Protein AF-A0A836BBC9-F1 (afdb_monomer)

Sequence (400 aa):
MRLNATSSLAEDKAAPPGPRIYTRKDSWRVSPPRSSDNSWNGFVGNWYCDFHDPQALRVVQTLRTWRPRDASRSVWDQTNVHSEARPGSAVRDSPADGLHQKVFEYQMDRTTFDTPMDTSARGLVLALDGAALVSMGAFTLPAIALEAAPAAPPPAPPPAGPAGGPPPVWGFEMFLHDGACRWSLVLLYSTLTGELSKVTFVQEYDTRADPATPHVLAAAAADGTLRPARPQLDAAAAADWVSGGARTGRVLSRVWAVAGGGGAAAGGGGGGAVRQLMVDESLEEPIAWGASSSLSGPPLLVLPLPDAMYLRAPASLKGLRQAQQQQQAQQQAQGGERAVAAAFEFGGLLRSMEGGLQRVVVRYDAAAADGGFVDATREVFVRGNKFEKQAAAASRTSSS

pLDDT: mean 75.18, std 18.73, range [20.91, 95.0]

Solvent-accessible surface area (backbone atoms only — not comparable to full-atom values): 22214 Å² total; per-residue (Å²): 134,86,80,81,76,73,59,66,64,67,88,65,75,78,74,76,85,52,80,41,79,34,29,47,43,54,23,51,65,54,48,72,68,58,60,96,78,61,46,44,36,20,31,32,25,45,32,40,34,48,62,87,38,84,93,59,64,42,76,37,48,36,39,47,28,33,28,42,74,51,95,84,56,38,38,31,41,34,44,35,41,25,68,52,87,50,95,84,38,44,74,36,83,66,49,82,66,72,34,16,34,37,79,48,79,46,83,46,70,73,89,48,25,88,38,70,44,67,49,81,54,66,70,42,60,46,50,40,49,94,44,33,35,36,40,31,45,55,48,44,55,56,52,48,30,61,75,46,77,77,73,79,76,72,82,79,73,77,94,73,78,88,90,74,73,82,78,66,67,46,44,35,35,41,36,45,51,55,82,62,40,36,36,36,39,37,42,32,22,30,52,84,79,16,36,63,71,42,38,34,44,34,44,30,22,71,62,51,51,57,93,65,48,69,55,48,68,59,50,35,48,74,75,55,61,46,64,83,66,49,69,55,47,59,72,94,45,61,93,58,66,53,40,88,74,40,54,48,28,28,31,38,16,37,34,33,55,40,87,52,83,81,78,91,76,88,76,91,72,93,72,74,79,65,39,41,38,33,31,27,68,69,45,73,48,80,38,49,73,71,65,78,47,70,71,78,69,82,54,61,43,74,43,60,30,73,44,29,22,36,39,35,31,61,45,26,41,43,53,45,22,57,47,42,49,55,48,46,54,54,32,55,74,68,74,48,87,74,83,62,39,52,43,38,35,44,36,33,54,42,84,92,36,95,42,19,33,38,34,40,39,41,29,24,30,42,76,46,96,63,18,37,50,40,37,37,35,36,37,41,25,52,63,74,74,62,60,53,52,51,53,58,48,57,62,56,67,76,72,118

Organism: NCBI:txid2026947

Secondary structure (DSSP, 8-state):
-------SS-----PPSS-EE-BHHHHHHHSSPP-SSS--EEEEEEEEE-TTSGGG-EEEEEEEEEEESSTT--EEEEEEEESS--TT-EE-SSS-S--EEEEEEEE--GGGTTSBP-TTSSSEEEEEETTEEEEES-SB--GGGTTPPPPPPPPPPP--S---PPPPEEEEEEEEEETTEEEEEEEEEETTT-BEEEEEEEEEEE----TTSTTHHHHHHHTT-SPPPPPPP-GGGGGG-SGGG--EEEEEEEEEEE----------S-PPPPPEEEEES---EEEETTTT----SSSEEEEEETTTEEEEEESBHHHHHHHHHHHHHHHHHTT------EEEEEEEE-SSSTT-EEEEEEEE-SSSTT-BEEEEEEEEE--TTTHHHHHHHHTTSS--

Mean predicted aligned error: 11.45 Å

Foldseek 3Di:
DDPPPPDQQDCDDDDDFDKDFDFQLLLVSAPPRDDPPQFKKWWWEWKFWDVVDVVPTDIKTKIWIKGQPDPVSQKMKIKIKIPDDDVQWDQDPAPNQRITMDMDMDGHDPVRGPPFDWQQDAQDKADQDNFKIKGFRHQFDACLLLVHDPDDDDDDDPDDDDPDDDADWGWIKIKGDARQKIKIWTWIAHSVFQFTDIIMIDIIGIDSDDPNDPPRSVVCVVVCRHDFFDDWDDPVVVVCLQPPPQQKWFWQKKKFWDQDDDDDPDDDDDDDRGTTIMMGRHTGHMDGNPPLQLQDDPDWDWATDTNFKIKTAHRGSNVQLVSQVVVVVVCVVVVHPDRRWGKIKIKGAHPVAVRKIKMKIWTFRSPDSRRGTGMITIIIGHDPPPVVVVVVVVVVVVPD

Structure (mmCIF, N/CA/C/O backbone):
data_AF-A0A836BBC9-F1
#
_entry.id   AF-A0A836BBC9-F1
#
loop_
_atom_site.group_PDB
_atom_site.id
_atom_site.type_symbol
_atom_site.label_atom_id
_atom_site.label_alt_id
_atom_site.label_comp_id
_atom_site.label_asym_id
_atom_site.label_entity_id
_atom_site.label_seq_id
_atom_site.pdbx_PDB_ins_code
_atom_site.Cartn_x
_atom_site.Cartn_y
_atom_site.Cartn_z
_atom_site.occupancy
_atom_site.B_iso_or_equiv
_atom_site.auth_seq_id
_atom_site.auth_comp_id
_atom_site.auth_asym_id
_atom_site.auth_atom_id
_atom_site.pdbx_PDB_model_num
ATOM 1 N N . MET A 1 1 ? 17.702 -28.772 -7.805 1.00 25.75 1 MET A N 1
ATOM 2 C CA . MET A 1 1 ? 18.508 -27.673 -7.231 1.00 25.75 1 MET A CA 1
ATOM 3 C C . MET A 1 1 ? 17.558 -26.809 -6.407 1.00 25.75 1 MET A C 1
ATOM 5 O O . MET A 1 1 ? 16.626 -26.263 -6.979 1.00 25.75 1 MET A O 1
ATOM 9 N N . ARG A 1 2 ? 17.659 -26.821 -5.070 1.00 21.22 2 ARG A N 1
ATOM 10 C CA . ARG A 1 2 ? 16.753 -26.062 -4.187 1.00 21.22 2 ARG A CA 1
ATOM 11 C C . ARG A 1 2 ? 17.205 -24.600 -4.178 1.00 21.22 2 ARG A C 1
ATOM 13 O O . ARG A 1 2 ? 18.238 -24.297 -3.594 1.00 21.22 2 ARG A O 1
ATOM 20 N N . LEU A 1 3 ? 16.462 -23.724 -4.849 1.00 20.91 3 LEU A N 1
ATOM 21 C CA . LEU A 1 3 ? 16.641 -22.278 -4.738 1.00 20.91 3 LEU A CA 1
ATOM 22 C C . LEU A 1 3 ? 16.069 -21.835 -3.387 1.00 20.91 3 LEU A C 1
ATOM 24 O O . LEU A 1 3 ? 14.870 -21.602 -3.256 1.00 20.91 3 LEU A O 1
ATOM 28 N N . ASN A 1 4 ? 16.932 -21.755 -2.374 1.00 22.23 4 ASN A N 1
ATOM 29 C CA . ASN A 1 4 ? 16.686 -20.916 -1.206 1.00 22.23 4 ASN A CA 1
ATOM 30 C C . ASN A 1 4 ? 16.741 -19.458 -1.682 1.00 22.23 4 ASN A C 1
ATOM 32 O O . ASN A 1 4 ? 17.788 -18.822 -1.630 1.00 22.23 4 ASN A O 1
ATOM 36 N N . ALA A 1 5 ? 15.626 -18.948 -2.202 1.00 25.08 5 ALA A N 1
ATOM 37 C CA . ALA A 1 5 ? 15.441 -17.520 -2.401 1.00 25.08 5 ALA A CA 1
ATOM 38 C C . ALA A 1 5 ? 15.115 -16.905 -1.035 1.00 25.08 5 ALA A C 1
ATOM 40 O O . ALA A 1 5 ? 13.953 -16.747 -0.662 1.00 25.08 5 ALA A O 1
ATOM 41 N N . THR A 1 6 ? 16.152 -16.632 -0.247 1.00 28.84 6 THR A N 1
ATOM 42 C CA . THR A 1 6 ? 16.059 -15.667 0.846 1.00 28.84 6 THR A CA 1
ATOM 43 C C . THR A 1 6 ? 15.694 -14.323 0.225 1.00 28.84 6 THR A C 1
ATOM 45 O O . THR A 1 6 ? 16.394 -13.817 -0.654 1.00 28.84 6 THR A O 1
ATOM 48 N N . SER A 1 7 ? 14.540 -13.784 0.620 1.00 34.81 7 SER A N 1
ATOM 49 C CA . SER A 1 7 ? 14.095 -12.463 0.183 1.00 34.81 7 SER A CA 1
ATOM 50 C C . SER A 1 7 ? 15.178 -11.430 0.512 1.00 34.81 7 SER A C 1
ATOM 52 O O . SER A 1 7 ? 15.765 -11.473 1.590 1.00 34.81 7 SER A O 1
ATOM 54 N N . SER A 1 8 ? 15.446 -10.514 -0.415 1.00 36.09 8 SER A N 1
ATOM 55 C CA . SER A 1 8 ? 16.490 -9.482 -0.338 1.00 36.09 8 SER A CA 1
ATOM 56 C C . SER A 1 8 ? 16.223 -8.377 0.699 1.00 36.09 8 SER A C 1
ATOM 58 O O . SER A 1 8 ? 17.006 -7.435 0.819 1.00 36.09 8 SER A O 1
ATOM 60 N N . LEU A 1 9 ? 15.148 -8.481 1.483 1.00 40.28 9 LEU A N 1
ATOM 61 C CA . LEU A 1 9 ? 14.934 -7.636 2.653 1.00 40.28 9 LEU A CA 1
ATOM 62 C C . LEU A 1 9 ? 15.905 -8.095 3.739 1.00 40.28 9 LEU A C 1
ATOM 64 O O . LEU A 1 9 ? 15.729 -9.158 4.327 1.00 40.28 9 LEU A O 1
ATOM 68 N N . ALA A 1 10 ? 16.973 -7.318 3.920 1.00 36.84 10 ALA A N 1
ATOM 69 C CA . ALA A 1 10 ? 18.014 -7.551 4.911 1.00 36.84 10 ALA A CA 1
ATOM 70 C C . ALA A 1 10 ? 17.422 -8.049 6.241 1.00 36.84 10 ALA A C 1
ATOM 72 O O . ALA A 1 10 ? 16.520 -7.415 6.789 1.00 36.84 10 ALA A O 1
ATOM 73 N N . GLU A 1 11 ? 17.963 -9.152 6.763 1.00 37.66 11 GLU A N 1
ATOM 74 C CA . GLU A 1 11 ? 17.794 -9.565 8.158 1.00 37.66 11 GLU A CA 1
ATOM 75 C C . GLU A 1 11 ? 18.439 -8.499 9.064 1.00 37.66 11 GLU A C 1
ATOM 77 O O . GLU A 1 11 ? 19.540 -8.667 9.587 1.00 37.66 11 GLU A O 1
ATOM 82 N N . ASP A 1 12 ? 17.782 -7.349 9.228 1.00 44.72 12 ASP A N 1
ATOM 83 C CA . ASP A 1 12 ? 18.053 -6.496 10.377 1.00 44.72 12 ASP A CA 1
ATOM 84 C C . ASP A 1 12 ? 17.638 -7.296 11.619 1.00 44.72 12 ASP A C 1
ATOM 86 O O . ASP A 1 12 ? 16.576 -7.925 11.634 1.00 44.72 12 ASP A O 1
ATOM 90 N N . LYS A 1 13 ? 18.499 -7.303 12.650 1.00 45.38 13 LYS A N 1
ATOM 91 C CA . LYS A 1 13 ? 18.236 -7.960 13.943 1.00 45.38 13 LYS A CA 1
ATOM 92 C C . LYS A 1 13 ? 16.773 -7.765 14.347 1.00 45.38 13 LYS A C 1
ATOM 94 O O . LYS A 1 13 ? 16.298 -6.624 14.334 1.00 45.38 13 LYS A O 1
ATOM 99 N N . ALA A 1 14 ? 16.118 -8.866 14.731 1.00 52.53 14 ALA A N 1
ATOM 100 C CA . ALA A 1 14 ? 14.753 -8.865 15.247 1.00 52.53 14 ALA A CA 1
ATOM 101 C C . ALA A 1 14 ? 14.558 -7.684 16.208 1.00 52.53 14 ALA A C 1
ATOM 103 O O . ALA A 1 14 ? 15.399 -7.443 17.083 1.00 52.53 14 ALA A O 1
ATOM 104 N N . ALA A 1 15 ? 13.495 -6.909 15.987 1.00 58.19 15 ALA A N 1
ATOM 105 C CA . ALA A 1 15 ? 13.166 -5.795 16.857 1.00 58.19 15 ALA A CA 1
ATOM 106 C C . ALA A 1 15 ? 13.003 -6.299 18.304 1.00 58.19 15 ALA A C 1
ATOM 108 O O . ALA A 1 15 ? 12.568 -7.436 18.510 1.00 58.19 15 ALA A O 1
ATOM 109 N N . PRO A 1 16 ? 13.398 -5.499 19.312 1.00 61.88 16 PRO A N 1
ATOM 110 C CA . PRO A 1 16 ? 13.183 -5.874 20.703 1.00 61.88 16 PRO A CA 1
ATOM 111 C C . PRO A 1 16 ? 11.684 -6.121 20.946 1.00 61.88 16 PRO A C 1
ATOM 113 O O . PRO A 1 16 ? 10.867 -5.400 20.372 1.00 61.88 16 PRO A O 1
ATOM 116 N N . PRO A 1 17 ? 11.322 -7.127 21.762 1.00 71.88 17 PRO A N 1
ATOM 117 C CA . PRO A 1 17 ? 9.927 -7.488 21.983 1.00 71.88 17 PRO A CA 1
ATOM 118 C C . PRO A 1 17 ? 9.157 -6.356 22.671 1.00 71.88 17 PRO A C 1
ATOM 120 O O . PRO A 1 17 ? 9.683 -5.695 23.571 1.00 71.88 17 PRO A O 1
ATOM 123 N N . GLY A 1 18 ? 7.891 -6.199 22.283 1.00 84.62 18 GLY A N 1
ATOM 124 C CA . GLY A 1 18 ? 6.943 -5.278 22.901 1.00 84.62 18 GLY A CA 1
ATOM 125 C C . GLY A 1 18 ? 6.882 -3.869 22.291 1.00 84.62 18 GLY A C 1
ATOM 126 O O . GLY A 1 18 ? 7.596 -3.539 21.338 1.00 84.62 18 GLY A O 1
ATOM 127 N N . PRO A 1 19 ? 6.010 -3.012 22.851 1.00 91.19 19 PRO A N 1
ATOM 128 C CA . PRO A 1 19 ? 5.689 -1.706 22.297 1.00 91.19 19 PRO A CA 1
ATOM 129 C C . PRO A 1 19 ? 6.854 -0.717 22.444 1.00 91.19 19 PRO A C 1
ATOM 131 O O . PRO A 1 19 ? 7.403 -0.529 23.530 1.00 91.19 19 PRO A O 1
ATOM 134 N N . ARG A 1 20 ? 7.187 -0.009 21.362 1.00 91.81 20 ARG A N 1
ATOM 135 C CA . ARG A 1 20 ? 8.219 1.043 21.337 1.00 91.81 20 ARG A CA 1
ATOM 136 C C . ARG A 1 20 ? 7.813 2.224 20.462 1.00 91.81 20 ARG A C 1
ATOM 138 O O . ARG A 1 20 ? 6.908 2.110 19.645 1.00 91.81 20 ARG A O 1
ATOM 145 N N . ILE A 1 21 ? 8.516 3.346 20.595 1.00 91.94 21 ILE A N 1
ATOM 146 C CA . ILE A 1 21 ? 8.321 4.511 19.722 1.00 91.94 21 ILE A CA 1
ATOM 147 C C . ILE A 1 21 ? 8.708 4.136 18.284 1.00 91.94 21 ILE A C 1
ATOM 149 O O . ILE A 1 21 ? 9.766 3.543 18.054 1.00 91.94 21 ILE A O 1
ATOM 153 N N . TYR A 1 22 ? 7.853 4.502 17.331 1.00 90.62 22 TYR A N 1
ATOM 154 C CA . TYR A 1 22 ? 8.110 4.364 15.902 1.00 90.62 22 TYR A CA 1
ATOM 155 C C . TYR A 1 22 ? 8.969 5.532 15.404 1.00 90.62 22 TYR A C 1
ATOM 157 O O . TYR A 1 22 ? 8.650 6.709 15.623 1.00 90.62 22 TYR A O 1
ATOM 165 N N . THR A 1 23 ? 10.063 5.217 14.718 1.00 89.75 23 THR A N 1
ATOM 166 C CA . THR A 1 23 ? 11.037 6.199 14.228 1.00 89.75 23 THR A CA 1
ATOM 167 C C . THR A 1 23 ? 11.169 6.140 12.710 1.00 89.75 23 THR A C 1
ATOM 169 O O . THR A 1 23 ? 10.734 5.193 12.053 1.00 89.75 23 THR A O 1
ATOM 172 N N . ARG A 1 24 ? 11.808 7.151 12.109 1.00 85.12 24 ARG A N 1
ATOM 173 C CA . ARG A 1 24 ? 12.071 7.166 10.654 1.00 85.12 24 ARG A CA 1
ATOM 174 C C . ARG A 1 24 ? 12.898 5.964 10.192 1.00 85.12 24 ARG A C 1
ATOM 176 O O . ARG A 1 24 ? 12.755 5.506 9.058 1.00 85.12 24 ARG A O 1
ATOM 183 N N . LYS A 1 25 ? 13.741 5.430 11.079 1.00 85.56 25 LYS A N 1
ATOM 184 C CA . LYS A 1 25 ? 14.535 4.228 10.830 1.00 85.56 25 LYS A CA 1
ATOM 185 C C . LYS A 1 25 ? 13.673 3.010 10.532 1.00 85.56 25 LYS A C 1
ATOM 187 O O . LYS A 1 25 ? 14.111 2.181 9.748 1.00 85.56 25 LYS A O 1
ATOM 192 N N . ASP A 1 26 ? 12.490 2.889 11.128 1.00 87.69 26 ASP A N 1
ATOM 193 C CA . ASP A 1 26 ? 11.619 1.722 10.943 1.00 87.69 26 ASP A CA 1
ATOM 194 C C . ASP A 1 26 ? 11.130 1.616 9.498 1.00 87.69 26 ASP A C 1
ATOM 196 O O . ASP A 1 26 ? 11.308 0.580 8.857 1.00 87.69 26 ASP A O 1
ATOM 200 N N . SER A 1 27 ? 10.668 2.730 8.926 1.00 83.75 27 SER A N 1
ATOM 201 C CA . SER A 1 27 ? 10.314 2.829 7.504 1.00 83.75 27 SER A CA 1
ATOM 202 C C . SER A 1 27 ? 11.486 2.426 6.604 1.00 83.75 27 SER A C 1
ATOM 204 O O . SER A 1 27 ? 11.320 1.689 5.631 1.00 83.75 27 SER A O 1
ATOM 206 N N . TRP A 1 28 ? 12.692 2.864 6.979 1.00 78.56 28 TRP A N 1
ATOM 207 C CA . TRP A 1 28 ? 13.935 2.615 6.253 1.00 78.56 28 TRP A CA 1
ATOM 208 C C . TRP A 1 28 ? 14.432 1.165 6.291 1.00 78.56 28 TRP A C 1
ATOM 210 O O . TRP A 1 28 ? 15.283 0.760 5.490 1.00 78.56 28 TRP A O 1
ATOM 220 N N . ARG A 1 29 ? 13.972 0.355 7.249 1.00 76.75 29 ARG A N 1
ATOM 221 C CA . ARG A 1 29 ? 14.308 -1.079 7.281 1.00 76.75 29 ARG A CA 1
ATOM 222 C C . ARG A 1 29 ? 13.731 -1.814 6.083 1.00 76.75 29 ARG A C 1
ATOM 224 O O . ARG A 1 29 ? 14.365 -2.738 5.586 1.00 76.75 29 ARG A O 1
ATOM 231 N N . VAL A 1 30 ? 12.579 -1.356 5.602 1.00 75.69 30 VAL A N 1
ATOM 232 C CA . VAL A 1 30 ? 11.771 -2.078 4.616 1.00 75.69 30 VAL A CA 1
ATOM 233 C C . VAL A 1 30 ? 11.698 -1.344 3.273 1.00 75.69 30 VAL A C 1
ATOM 235 O O . VAL A 1 30 ? 11.617 -1.992 2.231 1.00 75.69 30 VAL A O 1
ATOM 238 N N . SER A 1 31 ? 11.761 -0.006 3.267 1.00 74.50 31 SER A N 1
ATOM 239 C CA . SER A 1 31 ? 11.648 0.808 2.053 1.00 74.50 31 SER A CA 1
ATOM 240 C C . SER A 1 31 ? 12.670 1.955 2.018 1.00 74.50 31 SER A C 1
ATOM 242 O O . SER A 1 31 ? 12.738 2.726 2.977 1.00 74.50 31 SER A O 1
ATOM 244 N N . PRO A 1 32 ? 13.410 2.141 0.908 1.00 74.19 32 PRO A N 1
ATOM 245 C CA . PRO A 1 32 ? 13.420 1.326 -0.303 1.00 74.19 32 PRO A CA 1
ATOM 246 C C . PRO A 1 32 ? 14.103 -0.045 -0.083 1.00 74.19 32 PRO A C 1
ATOM 248 O O . PRO A 1 32 ? 14.859 -0.218 0.876 1.00 74.19 32 PRO A O 1
ATOM 251 N N . PRO A 1 33 ? 13.855 -1.032 -0.967 1.00 71.44 33 PRO A N 1
ATOM 252 C CA . PRO A 1 33 ? 14.454 -2.367 -0.878 1.00 71.44 33 PRO A CA 1
ATOM 253 C C . PRO A 1 33 ? 15.993 -2.314 -0.936 1.00 71.44 33 PRO A C 1
ATOM 255 O O . PRO A 1 33 ? 16.572 -1.783 -1.887 1.00 71.44 33 PRO A O 1
ATOM 258 N N . ARG A 1 34 ? 16.681 -2.873 0.067 1.00 69.62 34 ARG A N 1
ATOM 259 C CA . ARG A 1 34 ? 18.139 -2.711 0.249 1.00 69.62 34 ARG A CA 1
ATOM 260 C C . ARG A 1 34 ? 18.973 -3.669 -0.608 1.00 69.62 34 ARG A C 1
ATOM 262 O O . ARG A 1 34 ? 18.702 -4.863 -0.633 1.00 69.62 34 ARG A O 1
ATOM 269 N N . SER A 1 35 ? 20.038 -3.169 -1.244 1.00 64.75 35 SER A N 1
ATOM 270 C CA . SER A 1 35 ? 21.123 -3.992 -1.815 1.00 64.75 35 SER A CA 1
ATOM 271 C C . SER A 1 35 ? 22.408 -3.819 -1.001 1.00 64.75 35 SER A C 1
ATOM 273 O O . SER A 1 35 ? 22.642 -2.780 -0.364 1.00 64.75 35 SER A O 1
ATOM 275 N N . SER A 1 36 ? 23.247 -4.853 -0.971 1.00 65.25 36 SER A N 1
ATOM 276 C CA . SER A 1 36 ? 24.553 -4.824 -0.299 1.00 65.25 36 SER A CA 1
ATOM 277 C C . SER A 1 36 ? 25.621 -4.085 -1.110 1.00 65.25 36 SER A C 1
ATOM 279 O O . SER A 1 36 ? 26.572 -3.577 -0.531 1.00 65.25 36 SER A O 1
ATOM 281 N N . ASP A 1 37 ? 25.447 -3.977 -2.424 1.00 67.19 37 ASP A N 1
ATOM 282 C CA . ASP A 1 37 ? 26.493 -3.656 -3.403 1.00 67.19 37 ASP A CA 1
ATOM 283 C C . ASP A 1 37 ? 26.140 -2.477 -4.334 1.00 67.19 37 ASP A C 1
ATOM 285 O O . ASP A 1 37 ? 26.728 -2.331 -5.400 1.00 67.19 37 ASP A O 1
ATOM 289 N N . ASN A 1 38 ? 25.193 -1.617 -3.935 1.00 73.69 38 ASN A N 1
ATOM 290 C CA . ASN A 1 38 ? 24.666 -0.497 -4.736 1.00 73.69 38 ASN A CA 1
ATOM 291 C C . ASN A 1 38 ? 24.077 -0.915 -6.101 1.00 73.69 38 ASN A C 1
ATOM 293 O O . ASN A 1 38 ? 23.828 -0.061 -6.954 1.00 73.69 38 ASN A O 1
ATOM 297 N N . SER A 1 39 ? 23.819 -2.210 -6.304 1.00 81.50 39 SER A N 1
ATOM 298 C CA . SER A 1 39 ? 23.117 -2.716 -7.481 1.00 81.50 39 SER A CA 1
ATOM 299 C C . SER A 1 39 ? 21.645 -2.299 -7.479 1.00 81.50 39 SER A C 1
ATOM 301 O O . SER A 1 39 ? 21.069 -1.961 -6.433 1.00 81.50 39 SER A O 1
ATOM 303 N N . TRP A 1 40 ? 21.044 -2.333 -8.670 1.00 84.88 40 TRP A N 1
ATOM 304 C CA . TRP A 1 40 ? 19.606 -2.185 -8.831 1.00 84.88 40 TRP A CA 1
ATOM 305 C C . TRP A 1 40 ? 18.877 -3.343 -8.155 1.00 84.88 40 TRP A C 1
ATOM 307 O O . TRP A 1 40 ? 19.067 -4.507 -8.494 1.00 84.88 40 TRP A O 1
ATOM 317 N N . ASN A 1 41 ? 17.974 -3.002 -7.245 1.00 84.88 41 ASN A N 1
ATOM 318 C CA . ASN A 1 41 ? 16.947 -3.915 -6.776 1.00 84.88 41 ASN A CA 1
ATOM 319 C C . ASN A 1 41 ? 15.637 -3.527 -7.417 1.00 84.88 41 ASN A C 1
ATOM 321 O O . ASN A 1 41 ? 15.257 -2.359 -7.385 1.00 84.88 41 ASN A O 1
ATOM 325 N N . GLY A 1 42 ? 14.911 -4.489 -7.959 1.00 83.06 42 GLY A N 1
ATOM 326 C CA . GLY A 1 42 ? 13.690 -4.157 -8.655 1.00 83.06 42 GLY A CA 1
ATOM 327 C C . GLY A 1 42 ? 12.729 -5.303 -8.745 1.00 83.06 42 GLY A C 1
ATOM 328 O O . GLY A 1 42 ? 13.112 -6.471 -8.704 1.00 83.06 42 GLY A O 1
ATOM 329 N N . PHE A 1 43 ? 11.471 -4.929 -8.892 1.00 89.50 43 PHE A N 1
ATOM 330 C CA . PHE A 1 43 ? 10.378 -5.858 -9.012 1.00 89.50 43 PHE A CA 1
ATOM 331 C C . PHE A 1 43 ? 9.735 -5.690 -10.381 1.00 89.50 43 PHE A C 1
ATOM 333 O O . PHE A 1 43 ? 9.476 -4.565 -10.811 1.00 89.50 43 PHE A O 1
ATOM 340 N N . VAL A 1 44 ? 9.479 -6.799 -11.065 1.00 92.00 44 VAL A N 1
ATOM 341 C CA . VAL A 1 44 ? 8.767 -6.814 -12.344 1.00 92.00 44 VAL A CA 1
ATOM 342 C C . VAL A 1 44 ? 7.380 -7.386 -12.147 1.00 92.00 44 VAL A C 1
ATOM 344 O O . VAL A 1 44 ? 7.200 -8.350 -11.406 1.00 92.00 44 VAL A O 1
ATOM 347 N N . GLY A 1 45 ? 6.391 -6.855 -12.845 1.00 92.38 45 GLY A N 1
ATOM 348 C CA . GLY A 1 45 ? 5.118 -7.541 -12.941 1.00 92.38 45 GLY A CA 1
ATOM 349 C C . GLY A 1 45 ? 4.017 -6.713 -13.563 1.00 92.38 45 GLY A C 1
ATOM 350 O O . GLY A 1 45 ? 4.254 -5.873 -14.430 1.00 92.38 45 GLY A O 1
ATOM 351 N N . ASN A 1 46 ? 2.794 -7.008 -13.145 1.00 90.62 46 ASN A N 1
ATOM 352 C CA . ASN A 1 46 ? 1.571 -6.561 -13.787 1.00 90.62 46 ASN A CA 1
ATOM 353 C C . ASN A 1 46 ? 0.924 -5.450 -12.964 1.00 90.62 46 ASN A C 1
ATOM 355 O O . ASN A 1 46 ? 0.602 -5.635 -11.788 1.00 90.62 46 ASN A O 1
ATOM 359 N N . TRP A 1 47 ? 0.736 -4.288 -13.588 1.00 91.25 47 TRP A N 1
ATOM 360 C CA . TRP A 1 47 ? 0.041 -3.154 -12.992 1.00 91.25 47 TRP A CA 1
ATOM 361 C C . TRP A 1 47 ? -1.347 -3.049 -13.605 1.00 91.25 47 TRP A C 1
ATOM 363 O O . TRP A 1 47 ? -1.518 -2.582 -14.730 1.00 91.25 47 TRP A O 1
ATOM 373 N N . TYR A 1 48 ? -2.335 -3.481 -12.841 1.00 87.38 48 TYR A N 1
ATOM 374 C CA . TYR A 1 48 ? -3.743 -3.427 -13.182 1.00 87.38 48 TYR A CA 1
ATOM 375 C C . TYR A 1 48 ? -4.262 -2.042 -12.791 1.00 87.38 48 TYR A C 1
ATOM 377 O O . TYR A 1 48 ? -4.295 -1.670 -11.614 1.00 87.38 48 TYR A O 1
ATOM 385 N N . CYS A 1 49 ? -4.585 -1.233 -13.789 1.00 81.50 49 CYS A N 1
ATOM 386 C CA . CYS A 1 49 ? -4.949 0.163 -13.601 1.00 81.50 49 CYS A CA 1
ATOM 387 C C . CYS A 1 49 ? -6.454 0.373 -13.784 1.00 81.50 49 CYS A C 1
ATOM 389 O O . CYS A 1 49 ? -7.101 -0.355 -14.531 1.00 81.50 49 CYS A O 1
ATOM 391 N N . ASP A 1 50 ? -6.964 1.406 -13.110 1.00 68.69 50 ASP A N 1
ATOM 392 C CA . ASP A 1 50 ? -8.269 2.020 -13.369 1.00 68.69 50 ASP A CA 1
ATOM 393 C C . ASP A 1 50 ? -9.494 1.118 -13.086 1.00 68.69 50 ASP A C 1
ATOM 395 O O . ASP A 1 50 ? -10.497 1.154 -13.783 1.00 68.69 50 ASP A O 1
ATOM 399 N N . PHE A 1 51 ? -9.461 0.372 -11.972 1.00 62.97 51 PHE A N 1
ATOM 400 C CA . PHE A 1 51 ? -10.526 -0.560 -11.533 1.00 62.97 51 PHE A CA 1
ATOM 401 C C . PHE A 1 51 ? -11.922 0.036 -11.267 1.00 62.97 51 PHE A C 1
ATOM 403 O O . PHE A 1 51 ? -12.846 -0.721 -10.977 1.00 62.97 51 PHE A O 1
ATOM 410 N N . HIS A 1 52 ? -12.102 1.358 -11.298 1.00 57.38 52 HIS A N 1
ATOM 411 C CA . HIS A 1 52 ? -13.422 1.960 -11.066 1.00 57.38 52 HIS A CA 1
ATOM 412 C C . HIS A 1 52 ? -14.357 1.824 -12.283 1.00 57.38 52 HIS A C 1
ATOM 414 O O . HIS A 1 52 ? -15.558 2.033 -12.138 1.00 57.38 52 HIS A O 1
ATOM 420 N N . ASP A 1 53 ? -13.824 1.414 -13.441 1.00 49.06 53 ASP A N 1
ATOM 421 C CA . ASP A 1 53 ? -14.584 0.978 -14.612 1.00 49.06 53 ASP A CA 1
ATOM 422 C C . ASP A 1 53 ? -14.121 -0.437 -15.036 1.00 49.06 53 ASP A C 1
ATOM 424 O O . ASP A 1 53 ? -13.043 -0.592 -15.619 1.00 49.06 53 ASP A O 1
ATOM 428 N N . PRO A 1 54 ? -14.903 -1.498 -14.747 1.00 41.25 54 PRO A N 1
ATOM 429 C CA . PRO A 1 54 ? -14.563 -2.877 -15.104 1.00 41.25 54 PRO A CA 1
ATOM 430 C C . PRO A 1 54 ? -14.356 -3.106 -16.608 1.00 41.25 54 PRO A C 1
ATOM 432 O O . PRO A 1 54 ? -13.689 -4.072 -16.980 1.00 41.25 54 PRO A O 1
ATOM 435 N N . GLN A 1 55 ? -14.905 -2.244 -17.474 1.00 41.22 55 GLN A N 1
ATOM 436 C CA . GLN A 1 55 ? -14.717 -2.334 -18.926 1.00 41.22 55 GLN A CA 1
ATOM 437 C C . GLN A 1 55 ? -13.395 -1.707 -19.398 1.00 41.22 55 GLN A C 1
ATOM 439 O O . GLN A 1 55 ? -12.988 -1.936 -20.536 1.00 41.22 55 GLN A O 1
ATOM 444 N N . ALA A 1 56 ? -12.698 -0.969 -18.527 1.00 54.69 56 ALA A N 1
ATOM 445 C CA . ALA A 1 56 ? -11.477 -0.228 -18.840 1.00 54.69 56 ALA A CA 1
ATOM 446 C C . ALA A 1 56 ? -10.204 -0.800 -18.182 1.00 54.69 56 ALA A C 1
ATOM 448 O O . ALA A 1 56 ? -9.155 -0.153 -18.219 1.00 54.69 56 ALA A O 1
ATOM 449 N N . LEU A 1 57 ? -10.268 -2.002 -17.587 1.00 66.25 57 LEU A N 1
ATOM 450 C CA . LEU A 1 57 ? -9.122 -2.645 -16.934 1.00 66.25 57 LEU A CA 1
ATOM 451 C C . LEU A 1 57 ? -7.936 -2.776 -17.896 1.00 66.25 57 LEU A C 1
ATOM 453 O O . LEU A 1 57 ? -7.917 -3.624 -18.789 1.00 66.25 57 LEU A O 1
ATOM 457 N N . ARG A 1 58 ? -6.907 -1.957 -17.668 1.00 80.12 58 ARG A N 1
ATOM 458 C CA . ARG A 1 58 ? -5.671 -1.965 -18.452 1.00 80.12 58 ARG A CA 1
ATOM 459 C C . ARG A 1 58 ? -4.543 -2.563 -17.632 1.00 80.12 58 ARG A C 1
ATOM 461 O O . ARG A 1 58 ? -4.247 -2.095 -16.530 1.00 80.12 58 ARG A O 1
ATOM 468 N N . VAL A 1 59 ? -3.889 -3.578 -18.188 1.00 87.75 59 VAL A N 1
ATOM 469 C CA . VAL A 1 59 ? -2.701 -4.193 -17.593 1.00 87.75 59 VAL A CA 1
ATOM 470 C C . VAL A 1 59 ? -1.466 -3.612 -18.256 1.00 87.75 59 VAL A C 1
ATOM 472 O O . VAL A 1 59 ? -1.297 -3.731 -19.462 1.00 87.75 59 VAL A O 1
ATOM 475 N N . VAL A 1 60 ? -0.594 -3.000 -17.458 1.00 90.56 60 VAL A N 1
ATOM 476 C CA . VAL A 1 60 ? 0.698 -2.484 -17.919 1.00 90.56 60 VAL A CA 1
ATOM 477 C C . VAL A 1 60 ? 1.802 -3.307 -17.271 1.00 90.56 60 VAL A C 1
ATOM 479 O O . VAL A 1 60 ? 1.953 -3.301 -16.047 1.00 90.56 60 VAL A O 1
ATOM 482 N N . GLN A 1 61 ? 2.599 -4.004 -18.077 1.00 93.25 61 GLN A N 1
ATOM 483 C CA . GLN A 1 61 ? 3.814 -4.650 -17.582 1.00 93.25 61 GLN A CA 1
ATOM 484 C C . GLN A 1 61 ? 4.817 -3.573 -17.176 1.00 93.25 61 GLN A C 1
ATOM 486 O O . GLN A 1 61 ? 5.049 -2.630 -17.942 1.00 93.25 61 GLN A O 1
ATOM 491 N N . THR A 1 62 ? 5.377 -3.701 -15.977 1.00 93.88 62 THR A N 1
ATOM 492 C CA . THR A 1 62 ? 6.264 -2.696 -15.391 1.00 93.88 62 THR A CA 1
ATOM 493 C C . THR A 1 62 ? 7.420 -3.346 -14.642 1.00 93.88 62 THR A C 1
ATOM 495 O O . THR A 1 62 ? 7.229 -4.337 -13.944 1.00 93.88 62 THR A O 1
ATOM 498 N N . LEU A 1 63 ? 8.600 -2.741 -14.745 1.00 93.88 63 LEU A N 1
ATOM 499 C CA . LEU A 1 63 ? 9.747 -2.955 -13.869 1.00 93.88 63 LEU A CA 1
ATOM 500 C C . LEU A 1 63 ? 9.890 -1.720 -12.973 1.00 93.88 63 LEU A C 1
ATOM 502 O O . LEU A 1 63 ? 9.990 -0.607 -13.481 1.00 93.88 63 LEU A O 1
ATOM 506 N N . ARG A 1 64 ? 9.892 -1.911 -11.654 1.00 93.00 64 ARG A N 1
ATOM 507 C CA . ARG A 1 64 ? 10.037 -0.868 -10.631 1.00 93.00 64 ARG A CA 1
ATOM 508 C C . ARG A 1 64 ? 11.334 -1.120 -9.871 1.00 93.00 64 ARG A C 1
ATOM 510 O O . ARG A 1 64 ? 11.406 -2.089 -9.115 1.00 93.00 64 ARG A O 1
ATOM 517 N N . THR A 1 65 ? 12.355 -0.294 -10.078 1.00 91.75 65 THR A N 1
ATOM 518 C CA . THR A 1 65 ? 13.692 -0.499 -9.501 1.00 91.75 65 THR A CA 1
ATOM 519 C C . THR A 1 65 ? 14.125 0.656 -8.615 1.00 91.75 65 THR A C 1
ATOM 521 O O . THR A 1 65 ? 13.714 1.792 -8.820 1.00 91.75 65 THR A O 1
ATOM 524 N N . TRP A 1 66 ? 14.994 0.361 -7.653 1.00 90.62 66 TRP A N 1
ATOM 525 C CA . TRP A 1 66 ? 15.653 1.315 -6.776 1.00 90.62 66 TRP A CA 1
ATOM 526 C C . TRP A 1 66 ? 17.145 1.024 -6.695 1.00 90.62 66 TRP A C 1
ATOM 528 O O . TRP A 1 66 ? 17.560 -0.138 -6.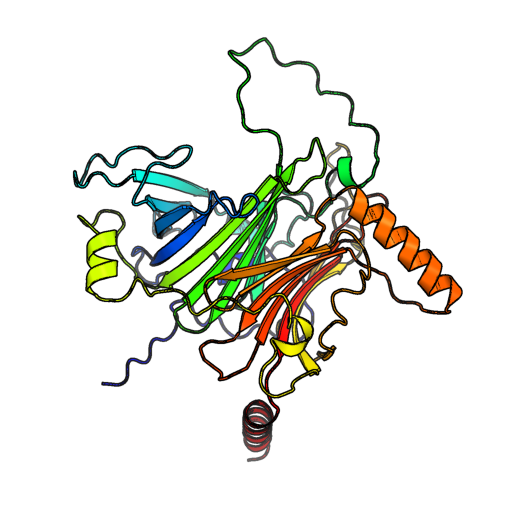711 1.00 90.62 66 TRP A O 1
ATOM 538 N N . ARG A 1 67 ? 17.945 2.074 -6.532 1.00 89.38 67 ARG A N 1
ATOM 539 C CA . ARG A 1 67 ? 19.342 1.957 -6.110 1.00 89.38 67 ARG A CA 1
ATOM 540 C C . ARG A 1 67 ? 19.744 3.157 -5.255 1.00 89.38 67 ARG A C 1
ATOM 542 O O . ARG A 1 67 ? 19.240 4.260 -5.488 1.00 89.38 67 ARG A O 1
ATOM 549 N N . PRO A 1 68 ? 20.676 2.991 -4.308 1.00 87.31 68 PRO A N 1
ATOM 550 C CA . PRO A 1 68 ? 21.363 4.139 -3.746 1.00 87.31 68 PRO A CA 1
ATOM 551 C C . PRO A 1 68 ? 22.209 4.794 -4.845 1.00 87.31 68 PRO A C 1
ATOM 553 O O . PRO A 1 68 ? 22.890 4.108 -5.607 1.00 87.31 68 PRO A O 1
ATOM 556 N N . ARG A 1 69 ? 22.174 6.124 -4.928 1.00 85.06 69 ARG A N 1
ATOM 557 C CA . ARG A 1 69 ? 22.975 6.876 -5.904 1.00 85.06 69 ARG A CA 1
ATOM 558 C C . ARG A 1 69 ? 24.473 6.805 -5.599 1.00 85.06 69 ARG A C 1
ATOM 560 O O . ARG A 1 69 ? 25.295 6.838 -6.508 1.00 85.06 69 ARG A O 1
ATOM 567 N N . ASP A 1 70 ? 24.821 6.698 -4.320 1.00 82.25 70 ASP A N 1
ATOM 568 C CA . ASP A 1 70 ? 26.197 6.671 -3.834 1.00 82.25 70 ASP A CA 1
ATOM 569 C C . ASP A 1 70 ? 26.334 5.855 -2.532 1.00 82.25 70 ASP A C 1
ATOM 571 O O . ASP A 1 70 ? 25.359 5.366 -1.951 1.00 82.25 70 ASP A O 1
ATOM 575 N N . ALA A 1 71 ? 27.571 5.724 -2.045 1.00 81.31 71 ALA A N 1
ATOM 576 C CA . ALA A 1 71 ? 27.890 4.987 -0.823 1.00 81.31 71 ALA A CA 1
ATOM 577 C C . ALA A 1 71 ? 27.288 5.598 0.460 1.00 81.31 71 ALA A C 1
ATOM 579 O O . ALA A 1 71 ? 27.125 4.881 1.450 1.00 81.31 71 ALA A O 1
ATOM 580 N N . SER A 1 72 ? 26.925 6.888 0.463 1.00 81.06 72 SER A N 1
ATOM 581 C CA . SER A 1 72 ? 26.267 7.526 1.613 1.00 81.06 72 SER A CA 1
ATOM 582 C C . SER A 1 72 ? 24.845 6.990 1.820 1.00 81.06 72 SER A C 1
ATOM 584 O O . SER A 1 72 ? 24.340 6.965 2.951 1.00 81.06 72 SER A O 1
ATOM 586 N N . ARG A 1 73 ? 24.215 6.513 0.733 1.00 80.56 73 ARG A N 1
ATOM 587 C CA . ARG A 1 73 ? 22.816 6.057 0.677 1.00 80.56 73 ARG A CA 1
ATOM 588 C C . ARG A 1 73 ? 21.819 7.129 1.136 1.00 80.56 73 ARG A C 1
ATOM 590 O O . ARG A 1 73 ? 20.728 6.780 1.586 1.00 80.56 73 ARG A O 1
ATOM 597 N N . SER A 1 74 ? 22.207 8.403 1.051 1.00 82.69 74 SER A N 1
ATOM 598 C CA . SER A 1 74 ? 21.362 9.567 1.351 1.00 82.69 74 SER A CA 1
ATOM 599 C C . SER A 1 74 ? 20.438 9.933 0.192 1.00 82.69 74 SER A C 1
ATOM 601 O O . SER A 1 74 ? 19.420 10.575 0.403 1.00 82.69 74 SER A O 1
ATOM 603 N N . VAL A 1 75 ? 20.746 9.476 -1.022 1.00 86.00 75 VAL A N 1
ATOM 604 C CA . VAL A 1 75 ? 19.915 9.691 -2.207 1.00 86.00 75 VAL A CA 1
ATOM 605 C C . VAL A 1 75 ? 19.631 8.356 -2.869 1.00 86.00 75 VAL A C 1
ATOM 607 O O . VAL A 1 75 ? 20.541 7.540 -3.045 1.00 86.00 75 VAL A O 1
ATOM 610 N N . TRP A 1 76 ? 18.370 8.132 -3.226 1.00 87.31 76 TRP A N 1
ATOM 611 C CA . TRP A 1 76 ? 17.922 6.930 -3.919 1.00 87.31 76 TRP A CA 1
ATOM 612 C C . TRP A 1 76 ? 17.265 7.283 -5.238 1.00 87.31 76 TRP A C 1
ATOM 614 O O . TRP A 1 76 ? 16.335 8.088 -5.284 1.00 87.31 76 TRP A O 1
ATOM 624 N N . ASP A 1 77 ? 17.741 6.637 -6.294 1.00 90.19 77 ASP A N 1
ATOM 625 C CA . ASP A 1 77 ? 17.082 6.661 -7.589 1.00 90.19 77 ASP A CA 1
ATOM 626 C C . ASP A 1 77 ? 15.995 5.589 -7.579 1.00 90.19 77 ASP A C 1
ATOM 628 O O . ASP A 1 77 ? 16.257 4.449 -7.185 1.00 90.19 77 ASP A O 1
ATOM 632 N N . GLN A 1 78 ? 14.802 5.934 -8.054 1.00 91.81 78 GLN A N 1
ATOM 633 C CA . GLN A 1 78 ? 13.813 4.956 -8.488 1.00 91.81 78 GLN A CA 1
ATOM 634 C C . GLN A 1 78 ? 13.585 5.108 -9.985 1.00 91.81 78 GLN A C 1
ATOM 636 O O . GLN A 1 78 ? 13.300 6.209 -10.456 1.00 91.81 78 GLN A O 1
ATOM 641 N N . THR A 1 79 ? 13.618 3.998 -10.713 1.00 92.81 79 THR A N 1
ATOM 642 C CA . THR A 1 79 ? 13.278 3.972 -12.135 1.00 92.81 79 THR A CA 1
ATOM 643 C C . THR A 1 79 ? 12.129 3.007 -12.361 1.00 92.81 79 THR A C 1
ATOM 645 O O . THR A 1 79 ? 12.195 1.835 -11.998 1.00 92.81 79 THR A O 1
ATOM 648 N N . ASN A 1 80 ? 11.069 3.501 -12.994 1.00 94.25 80 ASN A N 1
ATOM 649 C CA . ASN A 1 80 ? 9.969 2.673 -13.461 1.00 94.25 80 ASN A CA 1
ATOM 650 C C . ASN A 1 80 ? 10.041 2.574 -14.984 1.00 94.25 80 ASN A C 1
ATOM 652 O O . ASN A 1 80 ? 9.998 3.602 -15.661 1.00 94.25 80 ASN A O 1
ATOM 656 N N . VAL A 1 81 ? 10.123 1.355 -15.510 1.00 94.50 81 VAL A N 1
ATOM 657 C CA . VAL A 1 81 ? 10.057 1.054 -16.945 1.00 94.50 81 VAL A CA 1
ATOM 658 C C . VAL A 1 81 ? 8.716 0.396 -17.241 1.00 94.50 81 VAL A C 1
ATOM 660 O O . VAL A 1 81 ? 8.354 -0.581 -16.593 1.00 94.50 81 VAL A O 1
ATOM 663 N N . HIS A 1 82 ? 7.986 0.912 -18.220 1.00 94.31 82 HIS A N 1
ATOM 664 C CA . HIS A 1 82 ? 6.638 0.506 -18.586 1.00 94.31 82 HIS A CA 1
ATOM 665 C C . HIS A 1 82 ? 6.593 0.033 -20.039 1.00 94.31 82 HIS A C 1
ATOM 667 O O . HIS A 1 82 ? 7.229 0.613 -20.918 1.00 94.31 82 HIS A O 1
ATOM 673 N N . SER A 1 83 ? 5.776 -0.987 -20.285 1.00 93.12 83 SER A N 1
ATOM 674 C CA . SER A 1 83 ? 5.437 -1.471 -21.634 1.00 93.12 83 SER A CA 1
ATOM 675 C C . SER A 1 83 ? 4.683 -0.441 -22.477 1.00 93.12 83 SER A C 1
ATOM 677 O O . SER A 1 83 ? 4.718 -0.512 -23.699 1.00 93.12 83 SER A O 1
ATOM 679 N N . GLU A 1 84 ? 4.019 0.527 -21.842 1.00 91.38 84 GLU A N 1
ATOM 680 C CA . GLU A 1 84 ? 3.186 1.521 -22.515 1.00 91.38 84 GLU A CA 1
ATOM 681 C C . GLU A 1 84 ? 3.257 2.881 -21.801 1.00 91.38 84 GLU A C 1
ATOM 683 O O . GLU A 1 84 ? 3.602 2.964 -20.618 1.00 91.38 84 GLU A O 1
ATOM 688 N N . ALA A 1 85 ? 2.889 3.956 -22.506 1.00 89.12 85 ALA A N 1
ATOM 689 C CA . ALA A 1 85 ? 2.939 5.319 -21.983 1.00 89.12 85 ALA A CA 1
ATOM 690 C C . ALA A 1 85 ? 2.093 5.505 -20.710 1.00 89.12 85 ALA A C 1
ATOM 692 O O . ALA A 1 85 ? 0.926 5.097 -20.637 1.00 89.12 85 ALA A O 1
ATOM 693 N N . ARG A 1 86 ? 2.672 6.193 -19.719 1.00 86.38 86 ARG A N 1
ATOM 694 C CA . ARG A 1 86 ? 2.053 6.558 -18.437 1.00 86.38 86 ARG A CA 1
ATOM 695 C C . ARG A 1 86 ? 2.189 8.064 -18.166 1.00 86.38 86 ARG A C 1
ATOM 697 O O . ARG A 1 86 ? 3.095 8.711 -18.690 1.00 86.38 86 ARG A O 1
ATOM 704 N N . PRO A 1 87 ? 1.336 8.648 -17.303 1.00 83.88 87 PRO A N 1
ATOM 705 C CA . PRO A 1 87 ? 1.470 10.050 -16.916 1.00 83.88 87 PRO A CA 1
ATOM 706 C C . PRO A 1 87 ? 2.869 10.394 -16.371 1.00 83.88 87 PRO A C 1
ATOM 708 O O . PRO A 1 87 ? 3.306 9.900 -15.321 1.00 83.88 87 PRO A O 1
ATOM 711 N N . GLY A 1 88 ? 3.564 11.276 -17.092 1.00 86.44 88 GLY A N 1
ATOM 712 C CA . GLY A 1 88 ? 4.916 11.729 -16.766 1.00 86.44 88 GLY A CA 1
ATOM 713 C C . GLY A 1 88 ? 6.033 10.733 -17.091 1.00 86.44 88 GLY A C 1
ATOM 714 O O . GLY A 1 88 ? 7.129 10.909 -16.572 1.00 86.44 88 GLY A O 1
ATOM 715 N N . SER A 1 89 ? 5.776 9.688 -17.884 1.00 91.25 89 SER A N 1
ATOM 716 C CA . SER A 1 89 ? 6.838 8.862 -18.474 1.00 91.25 89 SER A CA 1
ATOM 717 C C . SER A 1 89 ? 7.221 9.378 -19.862 1.00 91.25 89 SER A C 1
ATOM 719 O O . SER A 1 89 ? 6.336 9.786 -20.614 1.00 91.25 89 SER A O 1
ATOM 721 N N . ALA A 1 90 ? 8.493 9.273 -20.231 1.00 93.12 90 ALA A N 1
ATOM 722 C CA . ALA A 1 90 ? 8.985 9.524 -21.586 1.00 93.12 90 ALA A CA 1
ATOM 723 C C . ALA A 1 90 ? 9.349 8.203 -22.275 1.00 93.12 90 ALA A C 1
ATOM 725 O O . ALA A 1 90 ? 9.591 7.210 -21.591 1.00 93.12 90 ALA A O 1
ATOM 726 N N . VAL A 1 91 ? 9.388 8.169 -23.609 1.00 93.25 91 VAL A N 1
ATOM 727 C CA . VAL A 1 91 ? 10.005 7.035 -24.320 1.00 93.25 91 VAL A CA 1
ATOM 728 C C . VAL A 1 91 ? 11.472 6.961 -23.899 1.00 93.25 91 VAL A C 1
ATOM 730 O O . VAL A 1 91 ? 12.127 7.988 -23.733 1.00 93.25 91 VAL A O 1
ATOM 733 N N . ARG A 1 92 ? 11.968 5.754 -23.646 1.00 89.25 92 ARG A N 1
ATOM 734 C CA . ARG A 1 92 ? 13.355 5.535 -23.257 1.00 89.25 92 ARG A CA 1
ATOM 735 C C . ARG A 1 92 ? 14.258 5.699 -24.480 1.00 89.25 92 ARG A C 1
ATOM 737 O O . ARG A 1 92 ? 14.105 4.982 -25.463 1.00 89.25 92 ARG A O 1
ATOM 744 N N . ASP A 1 93 ? 15.205 6.630 -24.390 1.00 79.31 93 ASP A N 1
ATOM 745 C CA . ASP A 1 93 ? 16.123 6.952 -25.493 1.00 79.31 93 ASP A CA 1
ATOM 746 C C . ASP A 1 93 ? 17.126 5.828 -25.774 1.00 79.31 93 ASP A C 1
ATOM 748 O O . ASP A 1 93 ? 17.532 5.602 -26.913 1.00 79.31 93 ASP A O 1
ATOM 752 N N . SER A 1 94 ? 17.540 5.111 -24.730 1.00 72.50 94 SER A N 1
ATOM 753 C CA . SER A 1 94 ? 18.448 3.981 -24.846 1.00 72.50 94 SER A CA 1
ATOM 754 C C . SER A 1 94 ? 18.144 2.941 -23.776 1.00 72.50 94 SER A C 1
ATOM 756 O O . SER A 1 94 ? 18.048 3.293 -22.594 1.00 72.50 94 SER A O 1
ATOM 758 N N . PRO A 1 95 ? 18.032 1.663 -24.159 1.00 72.56 95 PRO A N 1
ATOM 759 C CA . PRO A 1 95 ? 17.981 1.143 -25.532 1.00 72.56 95 PRO A CA 1
ATOM 760 C C . PRO A 1 95 ? 16.661 1.495 -26.241 1.00 72.56 95 PRO A C 1
ATOM 762 O O . PRO A 1 95 ? 15.631 1.658 -25.592 1.00 72.56 95 PRO A O 1
ATOM 765 N N . ALA A 1 96 ? 16.696 1.599 -27.576 1.00 79.81 96 ALA A N 1
ATOM 766 C CA . ALA A 1 96 ? 15.551 1.951 -28.423 1.00 79.81 96 ALA A CA 1
ATOM 767 C C . ALA A 1 96 ? 14.573 0.774 -28.598 1.00 79.81 96 ALA A C 1
ATOM 769 O O . ALA A 1 96 ? 14.387 0.249 -29.693 1.00 79.81 96 ALA A O 1
ATOM 770 N N . ASP A 1 97 ? 13.966 0.329 -27.503 1.00 89.94 97 ASP A N 1
ATOM 771 C CA . ASP A 1 97 ? 12.999 -0.769 -27.496 1.00 89.94 97 ASP A CA 1
ATOM 772 C C . ASP A 1 97 ? 11.543 -0.316 -27.359 1.00 89.94 97 ASP A C 1
ATOM 774 O O . ASP A 1 97 ? 10.648 -1.141 -27.188 1.00 89.94 97 ASP A O 1
ATOM 778 N N . GLY A 1 98 ? 11.304 0.993 -27.449 1.00 90.06 98 GLY A N 1
ATOM 779 C CA . GLY A 1 98 ? 9.969 1.581 -27.381 1.00 90.06 98 GLY A CA 1
ATOM 780 C C . GLY A 1 98 ? 9.346 1.559 -25.984 1.00 90.06 98 GLY A C 1
ATOM 781 O O . GLY A 1 98 ? 8.191 1.951 -25.839 1.00 90.06 98 GLY A O 1
ATOM 782 N N . LEU A 1 99 ? 10.085 1.133 -24.952 1.00 94.38 99 LEU A N 1
ATOM 783 C CA . LEU A 1 99 ? 9.604 1.181 -23.575 1.00 94.38 99 LEU A CA 1
ATOM 784 C C . LEU A 1 99 ? 9.536 2.622 -23.068 1.00 94.38 99 LEU A C 1
ATOM 786 O O . LEU A 1 99 ? 10.274 3.506 -23.506 1.00 94.38 99 LEU A O 1
ATOM 790 N N . HIS A 1 100 ? 8.661 2.854 -22.097 1.00 94.69 100 HIS A N 1
ATOM 791 C CA . HIS A 1 100 ? 8.505 4.151 -21.453 1.00 94.69 100 HIS A CA 1
ATOM 792 C C . HIS A 1 100 ? 9.160 4.144 -20.076 1.00 94.69 100 HIS A C 1
ATOM 794 O O . HIS A 1 100 ? 9.017 3.184 -19.329 1.00 94.69 100 HIS A O 1
ATOM 800 N N . GLN A 1 101 ? 9.839 5.222 -19.700 1.00 94.62 101 GLN A N 1
ATOM 801 C CA . GLN A 1 101 ? 10.528 5.336 -18.421 1.00 94.62 101 GLN A CA 1
ATOM 802 C C . GLN A 1 101 ? 10.083 6.557 -17.622 1.00 94.62 101 GLN A C 1
ATOM 804 O O . GLN A 1 101 ? 9.778 7.618 -18.175 1.00 94.62 101 GLN A O 1
ATOM 809 N N . LYS A 1 102 ? 10.081 6.409 -16.298 1.00 94.56 102 LYS A N 1
ATOM 810 C CA . LYS A 1 102 ? 9.902 7.497 -15.339 1.00 94.56 102 LYS A CA 1
ATOM 811 C C . LYS A 1 102 ? 10.906 7.350 -14.205 1.00 94.56 102 LYS A C 1
ATOM 813 O O . LYS A 1 102 ? 11.001 6.282 -13.606 1.00 94.56 102 LYS A O 1
ATOM 818 N N . VAL A 1 103 ? 11.626 8.428 -13.914 1.00 92.19 103 VAL A N 1
ATOM 819 C CA . VAL A 1 103 ? 12.677 8.463 -12.893 1.00 92.19 103 VAL A CA 1
ATOM 820 C C . VAL A 1 103 ? 12.226 9.346 -11.736 1.00 92.19 103 VAL A C 1
ATOM 822 O O . VAL A 1 103 ? 11.618 10.396 -11.947 1.00 92.19 103 VAL A O 1
ATOM 825 N N . PHE A 1 104 ? 12.521 8.907 -10.520 1.00 91.06 104 PHE A N 1
ATOM 826 C CA . PHE A 1 104 ? 12.289 9.643 -9.287 1.00 91.06 104 PHE A CA 1
ATOM 827 C C . PHE A 1 104 ? 13.569 9.673 -8.460 1.00 91.06 104 PHE A C 1
ATOM 829 O O . PHE A 1 104 ? 14.389 8.757 -8.521 1.00 91.06 104 PHE A O 1
ATOM 836 N N . GLU A 1 105 ? 13.697 10.715 -7.651 1.00 89.44 105 GLU A N 1
ATOM 837 C CA . GLU A 1 105 ? 14.774 10.872 -6.688 1.00 89.44 105 GLU A CA 1
ATOM 838 C C . GLU A 1 105 ? 14.177 11.007 -5.289 1.00 89.44 105 GLU A C 1
ATOM 840 O O . GLU A 1 105 ? 13.252 11.793 -5.072 1.00 89.44 105 GLU A O 1
ATOM 845 N N . TYR A 1 106 ? 14.721 10.247 -4.345 1.00 84.56 106 TYR A N 1
ATOM 846 C CA . TYR A 1 106 ? 14.324 10.275 -2.946 1.00 84.56 106 TYR A CA 1
ATOM 847 C C . TYR A 1 106 ? 15.508 10.685 -2.078 1.00 84.56 106 TYR A C 1
ATOM 849 O O . TYR A 1 106 ? 16.520 9.987 -2.015 1.00 84.56 106 TYR A O 1
ATOM 857 N N . GLN A 1 107 ? 15.353 11.816 -1.395 1.00 82.81 107 GLN A N 1
ATOM 858 C CA . GLN A 1 107 ? 16.313 12.338 -0.427 1.00 82.81 107 GLN A CA 1
ATOM 859 C C . GLN A 1 107 ? 16.040 11.741 0.954 1.00 82.81 107 GLN A C 1
ATOM 861 O O . GLN A 1 107 ? 14.898 11.715 1.410 1.00 82.81 107 GLN A O 1
ATOM 866 N N . MET A 1 108 ? 17.087 11.261 1.618 1.00 77.75 108 MET A N 1
ATOM 867 C CA . MET A 1 108 ? 17.025 10.520 2.873 1.00 77.75 108 MET A CA 1
ATOM 868 C C . MET A 1 108 ? 17.985 11.121 3.890 1.00 77.75 108 MET A C 1
ATOM 870 O O . MET A 1 108 ? 19.204 10.949 3.819 1.00 77.75 108 MET A O 1
ATOM 874 N N . ASP A 1 109 ? 17.411 11.790 4.885 1.00 77.19 109 ASP A N 1
ATOM 875 C CA . ASP A 1 109 ? 18.167 12.365 5.987 1.00 77.19 109 ASP A CA 1
ATOM 876 C C . ASP A 1 109 ? 18.396 11.337 7.101 1.00 77.19 109 ASP A C 1
ATOM 878 O O . ASP A 1 109 ? 17.569 11.132 7.997 1.00 77.19 109 ASP A O 1
ATOM 882 N N . ARG A 1 110 ? 19.574 10.710 7.056 1.00 78.00 110 ARG A N 1
ATOM 883 C CA . ARG A 1 110 ? 20.008 9.704 8.032 1.00 78.00 110 ARG A CA 1
ATOM 884 C C . ARG A 1 110 ? 20.222 10.268 9.435 1.00 78.00 110 ARG A C 1
ATOM 886 O O . ARG A 1 110 ? 20.195 9.495 10.389 1.00 78.00 110 ARG A O 1
ATOM 893 N N . THR A 1 111 ? 20.412 11.580 9.581 1.00 81.06 111 THR A N 1
ATOM 894 C CA . THR A 1 111 ? 20.623 12.210 10.895 1.00 81.06 111 THR A CA 1
ATOM 895 C C . THR A 1 111 ? 19.359 12.182 11.755 1.00 81.06 111 THR A C 1
ATOM 897 O O . THR A 1 111 ? 19.435 12.220 12.979 1.00 81.06 111 THR A O 1
ATOM 900 N N . THR A 1 112 ? 18.195 12.016 11.121 1.00 80.38 112 THR A N 1
ATOM 901 C CA . THR A 1 112 ? 16.884 11.987 11.784 1.00 80.38 112 THR A CA 1
ATOM 902 C C . THR A 1 112 ? 16.347 10.574 12.024 1.00 80.38 112 THR A C 1
ATOM 904 O O . THR A 1 112 ? 15.210 10.408 12.456 1.00 80.38 112 THR A O 1
ATOM 907 N N . PHE A 1 113 ? 17.124 9.523 11.754 1.00 84.50 113 PHE A N 1
ATOM 908 C CA . PHE A 1 113 ? 16.620 8.144 11.785 1.00 84.50 113 PHE A CA 1
ATOM 909 C C . PHE A 1 113 ? 16.061 7.715 13.134 1.00 84.50 113 PHE A C 1
ATOM 911 O O . PHE A 1 113 ? 14.991 7.112 13.176 1.00 84.50 113 PHE A O 1
ATOM 918 N N . ASP A 1 114 ? 16.747 8.056 14.217 1.00 84.81 114 ASP A N 1
ATOM 919 C CA . ASP A 1 114 ? 16.305 7.700 15.564 1.00 84.81 114 ASP A CA 1
ATOM 920 C C . ASP A 1 114 ? 15.315 8.732 16.146 1.00 84.81 114 ASP A C 1
ATOM 922 O O . ASP A 1 114 ? 14.863 8.586 17.280 1.00 84.81 114 ASP A O 1
ATOM 926 N N . THR A 1 115 ? 14.934 9.760 15.372 1.00 85.62 115 THR A N 1
ATOM 927 C CA . THR A 1 115 ? 13.908 10.722 15.796 1.00 85.62 115 THR A CA 1
ATOM 928 C C . THR A 1 115 ? 12.504 10.132 15.628 1.00 85.62 115 THR A C 1
ATOM 930 O O . THR A 1 115 ? 12.256 9.398 14.658 1.00 85.62 115 THR A O 1
ATOM 933 N N . PRO A 1 116 ? 11.571 10.440 16.551 1.00 86.38 116 PRO A N 1
ATOM 934 C CA . PRO A 1 116 ? 10.171 10.071 16.396 1.00 86.38 116 PRO A CA 1
ATOM 935 C C . PRO A 1 116 ? 9.610 10.559 15.060 1.00 86.38 116 PRO A C 1
ATOM 937 O O . PRO A 1 116 ? 9.944 11.648 14.589 1.00 86.38 116 PRO A O 1
ATOM 940 N N . MET A 1 117 ? 8.751 9.746 14.449 1.00 83.62 117 MET A N 1
ATOM 941 C CA . MET A 1 117 ? 8.097 10.135 13.204 1.00 83.62 117 MET A CA 1
ATOM 942 C C . MET A 1 117 ? 7.186 11.350 13.427 1.00 83.62 117 MET A C 1
ATOM 944 O O . MET A 1 117 ? 6.355 11.352 14.333 1.00 83.62 117 MET A O 1
ATOM 948 N N . ASP A 1 118 ? 7.318 12.360 12.570 1.00 79.38 118 ASP A N 1
ATOM 949 C CA . ASP A 1 118 ? 6.454 13.539 12.578 1.00 79.38 118 ASP A CA 1
ATOM 950 C C . ASP A 1 118 ? 5.167 13.248 11.799 1.00 79.38 118 ASP A C 1
ATOM 952 O O . ASP A 1 118 ? 5.178 13.166 10.571 1.00 79.38 118 ASP A O 1
ATOM 956 N N . THR A 1 119 ? 4.048 13.103 12.509 1.00 76.69 119 THR A N 1
ATOM 957 C CA . THR A 1 119 ? 2.739 12.811 11.904 1.00 76.69 119 THR A CA 1
ATOM 958 C C . THR A 1 119 ? 2.126 13.994 11.153 1.00 76.69 119 THR A C 1
ATOM 960 O O . THR A 1 119 ? 1.092 13.825 10.508 1.00 76.69 119 THR A O 1
ATOM 963 N N . SER A 1 120 ? 2.717 15.190 11.235 1.00 71.19 120 SER A N 1
ATOM 964 C CA . SER A 1 120 ? 2.285 16.353 10.450 1.00 71.19 120 SER A CA 1
ATOM 965 C C . SER A 1 120 ? 2.856 16.353 9.025 1.00 71.19 120 SER A C 1
ATOM 967 O O . SER A 1 120 ? 2.299 17.001 8.133 1.00 71.19 120 SER A O 1
ATOM 969 N N . ALA A 1 121 ? 3.929 15.593 8.779 1.00 66.81 121 ALA A N 1
ATOM 970 C CA . ALA A 1 121 ? 4.533 15.488 7.460 1.00 66.81 121 ALA A CA 1
ATOM 971 C C . ALA A 1 121 ? 3.657 14.665 6.492 1.00 66.81 121 ALA A C 1
ATOM 973 O O . ALA A 1 121 ? 2.953 13.727 6.869 1.00 66.81 121 ALA A O 1
ATOM 974 N N . ARG A 1 122 ? 3.687 15.032 5.205 1.00 66.31 122 ARG A N 1
ATOM 975 C CA . ARG A 1 122 ? 3.005 14.298 4.125 1.00 66.31 122 ARG A CA 1
ATOM 976 C C . ARG A 1 122 ? 3.904 13.204 3.553 1.00 66.31 122 ARG A C 1
ATOM 978 O O . ARG A 1 122 ? 5.123 13.337 3.584 1.00 66.31 122 ARG A O 1
ATOM 985 N N . GLY A 1 123 ? 3.297 12.187 2.939 1.00 62.25 123 GLY A N 1
ATOM 986 C CA . GLY A 1 123 ? 4.024 11.194 2.135 1.00 62.25 123 GLY A CA 1
ATOM 987 C C . GLY A 1 123 ? 4.910 10.275 2.973 1.00 62.25 123 GLY A C 1
ATOM 988 O O . GLY A 1 123 ? 6.096 10.121 2.690 1.00 62.25 123 GLY A O 1
ATOM 989 N N . LEU A 1 124 ? 4.340 9.690 4.024 1.00 76.81 124 LEU A N 1
ATOM 990 C CA . LEU A 1 124 ? 5.075 8.905 5.012 1.00 76.81 124 LEU A CA 1
ATOM 991 C C . LEU A 1 124 ? 4.893 7.413 4.774 1.00 76.81 124 LEU A C 1
ATOM 993 O O . LEU A 1 124 ? 3.817 6.959 4.406 1.00 76.81 124 LEU A O 1
ATOM 997 N N . VAL A 1 125 ? 5.949 6.637 4.996 1.00 85.44 125 VAL A N 1
ATOM 998 C CA . VAL A 1 125 ? 5.896 5.176 4.911 1.00 85.44 125 VAL A CA 1
ATOM 999 C C . VAL A 1 125 ? 5.827 4.606 6.318 1.00 85.44 125 VAL A C 1
ATOM 1001 O O . VAL A 1 125 ? 6.699 4.894 7.130 1.00 85.44 125 VAL A O 1
ATOM 1004 N N . LEU A 1 126 ? 4.823 3.787 6.601 1.00 90.38 126 LEU A N 1
ATOM 1005 C CA . LEU A 1 126 ? 4.711 2.985 7.811 1.00 90.38 126 LEU A CA 1
ATOM 1006 C C . LEU A 1 126 ? 5.091 1.545 7.491 1.00 90.38 126 LEU A C 1
ATOM 1008 O O . LEU A 1 126 ? 4.344 0.856 6.803 1.00 90.38 126 LEU A O 1
ATOM 1012 N N . ALA A 1 127 ? 6.242 1.093 7.972 1.00 91.12 127 ALA A N 1
ATOM 1013 C CA . ALA A 1 127 ? 6.576 -0.321 7.986 1.00 91.12 127 ALA A CA 1
ATOM 1014 C C . ALA A 1 127 ? 5.862 -0.964 9.179 1.00 91.12 127 ALA A C 1
ATOM 1016 O O . ALA A 1 127 ? 6.074 -0.556 10.317 1.00 91.12 127 ALA A O 1
ATOM 1017 N N . LEU A 1 128 ? 4.992 -1.936 8.913 1.00 90.38 128 LEU A N 1
ATOM 1018 C CA . LEU A 1 128 ? 4.369 -2.726 9.975 1.00 90.38 128 LEU A CA 1
ATOM 1019 C C . LEU A 1 128 ? 5.301 -3.855 10.399 1.00 90.38 128 LEU A C 1
ATOM 1021 O O . LEU A 1 128 ? 5.402 -4.168 11.575 1.00 90.38 128 LEU A O 1
ATOM 1025 N N . ASP A 1 129 ? 5.949 -4.474 9.418 1.00 87.44 129 ASP A N 1
ATOM 1026 C CA . ASP A 1 129 ? 6.991 -5.482 9.569 1.00 87.44 129 ASP A CA 1
ATOM 1027 C C . ASP A 1 129 ? 7.716 -5.647 8.214 1.00 87.44 129 ASP A C 1
ATOM 1029 O O . ASP A 1 129 ? 7.488 -4.894 7.262 1.00 87.44 129 ASP A O 1
ATOM 1033 N N . GLY A 1 130 ? 8.572 -6.664 8.085 1.00 82.69 130 GLY A N 1
ATOM 1034 C CA . GLY A 1 130 ? 9.288 -6.961 6.839 1.00 82.69 130 GLY A CA 1
ATOM 1035 C C . GLY A 1 130 ? 8.417 -7.440 5.667 1.00 82.69 130 GLY A C 1
ATOM 1036 O O . GLY A 1 130 ? 8.945 -7.669 4.585 1.00 82.69 130 GLY A O 1
ATOM 1037 N N . ALA A 1 131 ? 7.109 -7.630 5.830 1.00 87.00 131 ALA A N 1
ATOM 1038 C CA . ALA A 1 131 ? 6.233 -8.084 4.754 1.00 87.00 131 ALA A CA 1
ATOM 1039 C C . ALA A 1 131 ? 4.929 -7.281 4.595 1.00 87.00 131 ALA A C 1
ATOM 1041 O O . ALA A 1 131 ? 4.123 -7.610 3.721 1.00 87.00 131 ALA A O 1
ATOM 1042 N N . ALA A 1 132 ? 4.757 -6.186 5.336 1.00 91.06 132 ALA A N 1
ATOM 1043 C CA . ALA A 1 132 ? 3.757 -5.169 5.049 1.00 91.06 132 ALA A CA 1
ATOM 1044 C C . ALA A 1 132 ? 4.230 -3.750 5.349 1.00 91.06 132 ALA A C 1
ATOM 1046 O O . ALA A 1 132 ? 4.854 -3.469 6.374 1.00 91.06 132 ALA A O 1
ATOM 1047 N N . LEU A 1 133 ? 3.834 -2.832 4.470 1.00 92.25 133 LEU A N 1
ATOM 1048 C CA . LEU A 1 133 ? 4.026 -1.403 4.672 1.00 92.25 133 LEU A CA 1
ATOM 1049 C C . LEU A 1 133 ? 2.873 -0.599 4.066 1.00 92.25 133 LEU A C 1
ATOM 1051 O O . LEU A 1 133 ? 2.177 -1.069 3.165 1.00 92.25 133 LEU A O 1
ATOM 1055 N N . VAL A 1 134 ? 2.688 0.628 4.544 1.00 93.06 134 VAL A N 1
ATOM 1056 C CA . VAL A 1 134 ? 1.675 1.572 4.060 1.00 93.06 134 VAL A CA 1
ATOM 1057 C C . VAL A 1 134 ? 2.347 2.902 3.747 1.00 93.06 134 VAL A C 1
ATOM 1059 O O . VAL A 1 134 ? 2.894 3.544 4.635 1.00 93.06 134 VAL A O 1
ATOM 1062 N N . SER A 1 135 ? 2.307 3.341 2.492 1.00 90.75 135 SER A N 1
ATOM 1063 C CA . SER A 1 135 ? 2.703 4.695 2.099 1.00 90.75 135 SER A CA 1
ATOM 1064 C C . SER A 1 135 ? 1.486 5.611 2.146 1.00 90.75 135 SER A C 1
ATOM 1066 O O . SER A 1 135 ? 0.581 5.494 1.324 1.00 90.75 135 SER A O 1
ATOM 1068 N N . MET A 1 136 ? 1.446 6.501 3.129 1.00 88.19 136 MET A N 1
ATOM 1069 C CA . MET A 1 136 ? 0.313 7.357 3.448 1.00 88.19 136 MET A CA 1
ATOM 1070 C C . MET A 1 136 ? 0.487 8.776 2.920 1.00 88.19 136 MET A C 1
ATOM 1072 O O . MET A 1 136 ? 1.522 9.412 3.125 1.00 88.19 136 MET A O 1
ATOM 1076 N N . GLY A 1 137 ? -0.570 9.317 2.311 1.00 82.69 137 GLY A N 1
ATOM 1077 C CA . GLY A 1 137 ? -0.624 10.734 1.960 1.00 82.69 137 GLY A CA 1
ATOM 1078 C C . GLY A 1 137 ? -0.649 11.646 3.192 1.00 82.69 137 GLY A C 1
ATOM 1079 O O . GLY A 1 137 ? 0.061 12.654 3.206 1.00 82.69 137 GLY A O 1
ATOM 1080 N N . ALA A 1 138 ? -1.436 11.291 4.218 1.00 85.31 138 ALA A N 1
ATOM 1081 C CA . ALA A 1 138 ? -1.569 12.043 5.470 1.00 85.31 138 ALA A CA 1
ATOM 1082 C C . ALA A 1 138 ? -2.127 11.186 6.629 1.00 85.31 138 ALA A C 1
ATOM 1084 O O . ALA A 1 138 ? -2.872 10.230 6.406 1.00 85.31 138 ALA A O 1
ATOM 1085 N N . PHE A 1 139 ? -1.830 11.588 7.871 1.00 86.56 139 PHE A N 1
ATOM 1086 C CA . PHE A 1 139 ? -2.379 10.996 9.104 1.00 86.56 139 PHE A CA 1
ATOM 1087 C C . PHE A 1 139 ? -3.776 11.497 9.480 1.00 86.56 139 PHE A C 1
ATOM 1089 O O . PHE A 1 139 ? -4.360 11.020 10.446 1.00 86.56 139 PHE A O 1
ATOM 1096 N N . THR A 1 140 ? -4.334 12.433 8.723 1.00 87.75 140 THR A N 1
ATOM 1097 C CA . THR A 1 140 ? -5.693 12.942 8.912 1.00 87.75 140 THR A CA 1
ATOM 1098 C C . THR A 1 140 ? -6.504 12.741 7.643 1.00 87.75 140 THR A C 1
ATOM 1100 O O . THR A 1 140 ? -5.969 12.782 6.525 1.00 87.75 140 THR A O 1
ATOM 1103 N N . LEU A 1 141 ? -7.803 12.502 7.810 1.00 87.00 141 LEU A N 1
ATOM 1104 C CA . LEU A 1 141 ? -8.745 12.518 6.698 1.00 87.00 141 LEU A CA 1
ATOM 1105 C C . LEU A 1 141 ? -8.850 13.938 6.106 1.00 87.00 141 LEU A C 1
ATOM 1107 O O . LEU A 1 141 ? -8.692 14.931 6.821 1.00 87.00 141 LEU A O 1
ATOM 1111 N N . PRO A 1 142 ? -9.112 14.073 4.794 1.00 87.06 142 PRO A N 1
ATOM 1112 C CA . PRO A 1 142 ? -9.251 15.379 4.164 1.00 87.06 142 PRO A CA 1
ATOM 1113 C C . PRO A 1 142 ? -10.522 16.087 4.653 1.00 87.06 142 PRO A C 1
ATOM 1115 O O . PRO A 1 142 ? -11.506 15.436 4.992 1.00 87.06 142 PRO A O 1
ATOM 1118 N N . ALA A 1 143 ? -10.545 17.424 4.599 1.00 85.75 143 ALA A N 1
ATOM 1119 C CA . ALA A 1 143 ? -11.671 18.244 5.072 1.00 85.75 143 ALA A CA 1
ATOM 1120 C C . ALA A 1 143 ? -13.040 17.813 4.510 1.00 85.75 143 ALA A C 1
ATOM 1122 O O . ALA A 1 143 ? -14.040 17.851 5.223 1.00 85.75 143 ALA A O 1
ATOM 1123 N N . ILE A 1 144 ? -13.074 17.330 3.262 1.00 84.50 144 ILE A N 1
ATOM 1124 C CA . ILE A 1 144 ? -14.290 16.822 2.612 1.00 84.50 144 ILE A CA 1
ATOM 1125 C C . ILE A 1 144 ? -14.919 15.625 3.342 1.00 84.50 144 ILE A C 1
ATOM 1127 O O . ILE A 1 144 ? -16.132 15.457 3.295 1.00 84.50 144 ILE A O 1
ATOM 1131 N N . ALA A 1 145 ? -14.111 14.814 4.029 1.00 83.19 145 ALA A N 1
ATOM 1132 C CA . ALA A 1 145 ? -14.567 13.699 4.856 1.00 83.19 145 ALA A CA 1
ATOM 1133 C C . ALA A 1 145 ? -15.147 14.166 6.200 1.00 83.19 145 ALA A C 1
ATOM 1135 O O . ALA A 1 145 ? -15.899 13.444 6.847 1.00 83.19 145 ALA A O 1
ATOM 1136 N N . LEU A 1 146 ? -14.770 15.369 6.638 1.00 80.25 146 LEU A N 1
ATOM 1137 C CA . LEU A 1 146 ? -15.114 15.922 7.946 1.00 80.25 146 LEU A CA 1
ATOM 1138 C C . LEU A 1 146 ? -16.335 16.840 7.901 1.00 80.25 146 LEU A C 1
ATOM 1140 O O . LEU A 1 146 ? -16.695 17.399 8.933 1.00 80.25 146 LEU A O 1
ATOM 1144 N N . GLU A 1 147 ? -16.927 17.030 6.716 1.00 72.12 147 GLU A N 1
ATOM 1145 C CA . GLU A 1 147 ? -17.966 18.038 6.458 1.00 72.12 147 GLU A CA 1
ATOM 1146 C C . GLU A 1 147 ? -17.543 19.451 6.911 1.00 72.12 147 GLU A C 1
ATOM 1148 O O . GLU A 1 147 ? -18.369 20.340 7.115 1.00 72.12 147 GLU A O 1
ATOM 1153 N N . ALA A 1 148 ? -16.233 19.678 7.056 1.00 55.69 148 ALA A N 1
ATOM 1154 C CA . ALA A 1 148 ? -15.687 20.978 7.385 1.00 55.69 148 ALA A CA 1
ATOM 1155 C C . ALA A 1 148 ? -15.892 21.904 6.184 1.00 55.69 148 ALA A C 1
ATOM 1157 O O . ALA A 1 148 ? -15.669 21.500 5.037 1.00 55.69 148 ALA A O 1
ATOM 1158 N N . ALA A 1 149 ? -16.297 23.153 6.441 1.00 42.56 149 ALA A N 1
ATOM 1159 C CA . ALA A 1 149 ? -16.325 24.175 5.402 1.00 42.56 149 ALA A CA 1
ATOM 1160 C C . ALA A 1 149 ? -14.960 24.186 4.687 1.00 42.56 149 ALA A C 1
ATOM 1162 O O . ALA A 1 149 ? -13.931 24.104 5.372 1.00 42.56 149 ALA A O 1
ATOM 1163 N N . PRO A 1 150 ? -14.915 24.237 3.341 1.00 46.47 150 PRO A N 1
ATOM 1164 C CA . PRO A 1 150 ? -13.646 24.295 2.633 1.00 46.47 150 PRO A CA 1
ATOM 1165 C C . PRO A 1 150 ? -12.825 25.447 3.214 1.00 46.47 150 PRO A C 1
ATOM 1167 O O . PRO A 1 150 ? -13.338 26.558 3.365 1.00 46.47 150 PRO A O 1
ATOM 1170 N N . ALA A 1 151 ? -11.574 25.166 3.591 1.00 47.72 151 ALA A N 1
ATOM 1171 C CA . ALA A 1 151 ? -10.667 26.206 4.053 1.00 47.72 151 ALA A CA 1
ATOM 1172 C C . ALA A 1 151 ? -10.658 27.333 3.012 1.00 47.72 151 ALA A C 1
ATOM 1174 O O . ALA A 1 151 ? -10.638 27.051 1.809 1.00 47.72 151 ALA A O 1
ATOM 1175 N N . ALA A 1 152 ? -10.722 28.587 3.473 1.00 42.53 152 ALA A N 1
ATOM 1176 C CA . ALA A 1 152 ? -10.707 29.741 2.584 1.00 42.53 152 ALA A CA 1
ATOM 1177 C C . ALA A 1 152 ? -9.546 29.584 1.586 1.00 42.53 152 ALA A C 1
ATOM 1179 O O . ALA A 1 152 ? -8.441 29.218 2.007 1.00 42.53 152 ALA A O 1
ATOM 1180 N N . PRO A 1 153 ? -9.788 29.783 0.278 1.00 42.38 153 PRO A N 1
ATOM 1181 C CA . PRO A 1 153 ? -8.758 29.568 -0.719 1.00 42.38 153 PRO A CA 1
ATOM 1182 C C . PRO A 1 153 ? -7.536 30.424 -0.363 1.00 42.38 153 PRO A C 1
ATOM 1184 O O . PRO A 1 153 ? -7.704 31.585 0.029 1.00 42.38 153 PRO A O 1
ATOM 1187 N N . PRO A 1 154 ? -6.312 29.877 -0.466 1.00 49.84 154 PRO A N 1
ATOM 1188 C CA . PRO A 1 154 ? -5.117 30.692 -0.313 1.00 49.84 154 PRO A CA 1
ATOM 1189 C C . PRO A 1 154 ? -5.181 31.864 -1.308 1.00 49.84 154 PRO A C 1
ATOM 1191 O O . PRO A 1 154 ? -5.757 31.704 -2.392 1.00 49.84 154 PRO A O 1
ATOM 1194 N N . PRO A 1 155 ? -4.626 33.042 -0.963 1.00 44.00 155 PRO A N 1
ATOM 1195 C CA . PRO A 1 155 ? -4.601 34.180 -1.873 1.00 44.00 155 PRO A CA 1
ATOM 1196 C C . PRO A 1 155 ? -4.022 33.740 -3.219 1.00 44.00 155 PRO A C 1
ATOM 1198 O O . PRO A 1 155 ? -3.007 33.041 -3.267 1.00 44.00 155 PRO A O 1
ATOM 1201 N N . ALA A 1 156 ? -4.726 34.093 -4.296 1.00 39.50 156 ALA A N 1
ATOM 1202 C CA . ALA A 1 156 ? -4.435 33.588 -5.627 1.00 39.50 156 ALA A CA 1
ATOM 1203 C C . ALA A 1 156 ? -2.970 33.881 -6.007 1.00 39.50 156 ALA A C 1
ATOM 1205 O O . ALA A 1 156 ? -2.557 35.044 -5.958 1.00 39.50 156 ALA A O 1
ATOM 1206 N N . PRO A 1 157 ? -2.176 32.867 -6.398 1.00 47.00 157 PRO A N 1
ATOM 1207 C CA . PRO A 1 157 ? -0.905 33.128 -7.052 1.00 47.00 157 PRO A CA 1
ATOM 1208 C C . PRO A 1 157 ? -1.162 33.849 -8.390 1.00 47.00 157 PRO A C 1
ATOM 1210 O O . PRO A 1 157 ? -2.239 33.689 -8.978 1.00 47.00 157 PRO A O 1
ATOM 1213 N N . PRO A 1 158 ? -0.206 34.660 -8.881 1.00 38.94 158 PRO A N 1
ATOM 1214 C CA . PRO A 1 158 ? -0.351 35.363 -10.153 1.00 38.94 158 PRO A CA 1
ATOM 1215 C C . PRO A 1 158 ? -0.633 34.372 -11.298 1.00 38.94 158 PRO A C 1
ATOM 1217 O O . PRO A 1 158 ? -0.230 33.209 -11.215 1.00 38.94 158 PRO A O 1
ATOM 1220 N N . PRO A 1 159 ? -1.345 34.803 -12.355 1.00 44.09 159 PRO A N 1
ATOM 1221 C CA . PRO A 1 159 ? -1.924 33.901 -13.344 1.00 44.09 159 PRO A CA 1
ATOM 1222 C C . PRO A 1 159 ? -0.826 33.120 -14.071 1.00 44.09 159 PRO A C 1
ATOM 1224 O O . PRO A 1 159 ? -0.032 33.690 -14.817 1.00 44.09 159 PRO A O 1
ATOM 1227 N N . ALA A 1 160 ? -0.798 31.806 -13.863 1.00 45.38 160 ALA A N 1
ATOM 1228 C CA . ALA A 1 160 ? 0.129 30.897 -14.518 1.00 45.38 160 ALA A CA 1
ATOM 1229 C C . ALA A 1 160 ? -0.647 29.883 -15.364 1.00 45.38 160 ALA A C 1
ATOM 1231 O O . ALA A 1 160 ? -1.176 28.919 -14.823 1.00 45.38 160 ALA A O 1
ATOM 1232 N N . GLY A 1 161 ? -0.662 30.107 -16.685 1.00 42.41 161 GLY A N 1
ATOM 1233 C CA . GLY A 1 161 ? -0.931 29.102 -17.725 1.00 42.41 161 GLY A CA 1
ATOM 1234 C C . GLY A 1 161 ? -2.268 28.344 -17.655 1.00 42.41 161 GLY A C 1
ATOM 1235 O O . GLY A 1 161 ? -3.083 28.565 -16.764 1.00 42.41 161 GLY A O 1
ATOM 1236 N N . PRO A 1 162 ? -2.549 27.452 -18.622 1.00 40.25 162 PRO A N 1
ATOM 1237 C CA . PRO A 1 162 ? -3.777 26.669 -18.613 1.00 40.25 162 PRO A CA 1
ATOM 1238 C C . PRO A 1 162 ? -3.788 25.732 -17.395 1.00 40.25 162 PRO A C 1
ATOM 1240 O O . PRO A 1 162 ? -2.951 24.840 -17.257 1.00 40.25 162 PRO A O 1
ATOM 1243 N N . ALA A 1 163 ? -4.750 25.961 -16.502 1.00 45.34 163 ALA A N 1
ATOM 1244 C CA . ALA A 1 163 ? -4.995 25.166 -15.309 1.00 45.34 163 ALA A CA 1
ATOM 1245 C C . ALA A 1 163 ? -5.554 23.788 -15.698 1.00 45.34 163 ALA A C 1
ATOM 1247 O O . ALA A 1 163 ? -6.750 23.619 -15.913 1.00 45.34 163 ALA A O 1
ATOM 1248 N N . GLY A 1 164 ? -4.668 22.803 -15.810 1.00 36.12 164 GLY A N 1
ATOM 1249 C CA . GLY A 1 164 ? -5.010 21.412 -16.112 1.00 36.12 164 GLY A CA 1
ATOM 1250 C C . GLY A 1 164 ? -4.184 20.428 -15.291 1.00 36.12 164 GLY A C 1
ATOM 1251 O O . GLY A 1 164 ? -3.725 19.418 -15.815 1.00 36.12 164 GLY A O 1
ATOM 1252 N N . GLY A 1 165 ? -3.915 20.746 -14.022 1.00 45.72 165 GLY A N 1
ATOM 1253 C CA . GLY A 1 165 ? -3.349 19.769 -13.092 1.00 45.72 165 GLY A CA 1
ATOM 1254 C C . GLY A 1 165 ? -4.396 18.709 -12.722 1.00 45.72 165 GLY A C 1
ATOM 1255 O O . GLY A 1 165 ? -5.590 19.020 -12.717 1.00 45.72 165 GLY A O 1
ATOM 1256 N N . PRO A 1 166 ? -3.994 17.464 -12.405 1.00 54.09 166 PRO A N 1
ATOM 1257 C CA . PRO A 1 166 ? -4.928 16.483 -11.867 1.00 54.09 166 PRO A CA 1
ATOM 1258 C C . PRO A 1 166 ? -5.587 17.038 -10.591 1.00 54.09 166 PRO A C 1
ATOM 1260 O O . PRO A 1 166 ? -4.931 17.765 -9.836 1.00 54.09 166 PRO A O 1
ATOM 1263 N N . PRO A 1 167 ? -6.868 16.716 -10.333 1.00 61.38 167 PRO A N 1
ATOM 1264 C CA . PRO A 1 167 ? -7.551 17.182 -9.135 1.00 61.38 167 PRO A CA 1
ATOM 1265 C C . PRO A 1 167 ? -6.793 16.730 -7.877 1.00 61.38 167 PRO A C 1
ATOM 1267 O O . PRO A 1 167 ? -6.169 15.664 -7.889 1.00 61.38 167 PRO A O 1
ATOM 1270 N N . PRO A 1 168 ? -6.833 17.513 -6.785 1.00 79.56 168 PRO A N 1
ATOM 1271 C CA . PRO A 1 168 ? -6.195 17.120 -5.538 1.00 79.56 168 PRO A CA 1
ATOM 1272 C C . PRO A 1 168 ? -6.788 15.795 -5.035 1.00 79.56 168 PRO A C 1
ATOM 1274 O O . PRO A 1 168 ? -8.006 15.595 -5.016 1.00 79.56 168 PRO A O 1
ATOM 1277 N N . VAL A 1 169 ? -5.906 14.875 -4.646 1.00 86.62 169 VAL A N 1
ATOM 1278 C CA . VAL A 1 169 ? -6.263 13.532 -4.179 1.00 86.62 169 VAL A CA 1
ATOM 1279 C C . VAL A 1 169 ? -5.741 13.278 -2.772 1.00 86.62 169 VAL A C 1
ATOM 1281 O O . VAL A 1 169 ? -4.715 13.824 -2.364 1.00 86.62 169 VAL A O 1
ATOM 1284 N N . TRP A 1 170 ? -6.447 12.422 -2.042 1.00 90.06 170 TRP A N 1
ATOM 1285 C CA . TRP A 1 170 ? -6.027 11.872 -0.758 1.00 90.06 170 TRP A CA 1
ATOM 1286 C C . TRP A 1 170 ? -6.066 10.351 -0.830 1.00 90.06 170 TRP A C 1
ATOM 1288 O O . TRP A 1 170 ? -6.957 9.785 -1.458 1.00 90.06 170 TRP A O 1
ATOM 1298 N N . GLY A 1 171 ? -5.116 9.679 -0.193 1.00 89.94 171 GLY A N 1
ATOM 1299 C CA . GLY A 1 171 ? -5.078 8.228 -0.206 1.00 89.94 171 GLY A CA 1
ATOM 1300 C C . GLY A 1 171 ? -3.725 7.672 0.194 1.00 89.94 171 GLY A C 1
ATOM 1301 O O . GLY A 1 171 ? -2.921 8.358 0.833 1.00 89.94 171 GLY A O 1
ATOM 1302 N N . PHE A 1 172 ? -3.493 6.418 -0.169 1.00 90.31 172 PHE A N 1
ATOM 1303 C CA . PHE A 1 172 ? -2.300 5.677 0.214 1.00 90.31 172 PHE A CA 1
ATOM 1304 C C . PHE A 1 172 ? -2.059 4.468 -0.689 1.00 90.31 172 PHE A C 1
ATOM 1306 O O . PHE A 1 172 ? -2.948 4.016 -1.412 1.00 90.31 172 PHE A O 1
ATOM 1313 N N . GLU A 1 173 ? -0.837 3.949 -0.632 1.00 93.25 173 GLU A N 1
ATOM 1314 C CA . GLU A 1 173 ? -0.442 2.673 -1.221 1.00 93.25 173 GLU A CA 1
ATOM 1315 C C . GLU A 1 173 ? -0.173 1.671 -0.092 1.00 93.25 173 GLU A C 1
ATOM 1317 O O . GLU A 1 173 ? 0.696 1.896 0.747 1.00 93.25 173 GLU A O 1
ATOM 1322 N N . MET A 1 174 ? -0.921 0.569 -0.045 1.00 95.00 174 MET A N 1
ATOM 1323 C CA . MET A 1 174 ? -0.668 -0.538 0.887 1.00 95.00 174 MET A CA 1
ATOM 1324 C C . MET A 1 174 ? 0.115 -1.629 0.181 1.00 95.00 174 MET A C 1
ATOM 1326 O O . MET A 1 174 ? -0.189 -1.943 -0.966 1.00 95.00 174 MET A O 1
ATOM 1330 N N . PHE A 1 175 ? 1.064 -2.251 0.869 1.00 93.62 175 PHE A N 1
ATOM 1331 C CA . PHE A 1 175 ? 1.857 -3.342 0.324 1.00 93.62 175 PHE A CA 1
ATOM 1332 C C . PHE A 1 175 ? 1.766 -4.585 1.196 1.00 93.62 175 PHE A C 1
ATOM 1334 O O . PHE A 1 1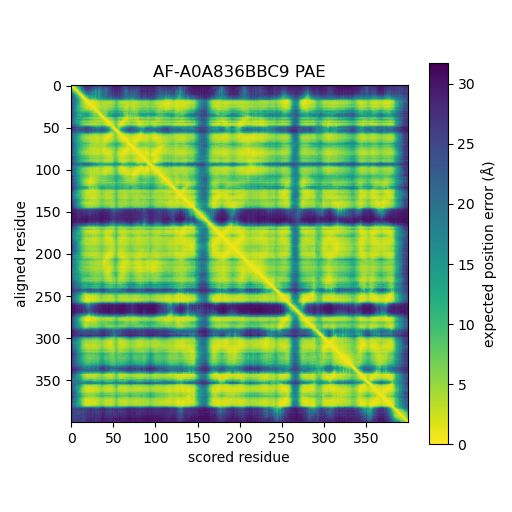75 ? 1.746 -4.510 2.425 1.00 93.62 175 PHE A O 1
ATOM 1341 N N . LEU A 1 176 ? 1.798 -5.730 0.526 1.00 93.69 176 LEU A N 1
ATOM 1342 C CA . LEU A 1 176 ? 1.894 -7.055 1.117 1.00 93.69 176 LEU A CA 1
ATOM 1343 C C . LEU A 1 176 ? 2.975 -7.848 0.398 1.00 93.69 176 LEU A C 1
ATOM 1345 O O . LEU A 1 176 ? 3.128 -7.730 -0.815 1.00 93.69 176 LEU A O 1
ATOM 1349 N N . HIS A 1 177 ? 3.692 -8.688 1.126 1.00 89.00 177 HIS A N 1
ATOM 1350 C CA . HIS A 1 177 ? 4.743 -9.537 0.584 1.00 89.00 177 HIS A CA 1
ATOM 1351 C C . HIS A 1 177 ? 4.541 -10.993 1.013 1.00 89.00 177 HIS A C 1
ATOM 1353 O O . HIS A 1 177 ? 4.119 -11.272 2.136 1.00 89.00 177 HIS A O 1
ATOM 1359 N N . ASP A 1 178 ? 4.822 -11.928 0.108 1.00 86.50 178 ASP A N 1
ATOM 1360 C CA . ASP A 1 178 ? 4.887 -13.359 0.396 1.00 86.50 178 ASP A CA 1
ATOM 1361 C C . ASP A 1 178 ? 5.894 -14.052 -0.531 1.00 86.50 178 ASP A C 1
ATOM 1363 O O . ASP A 1 178 ? 5.707 -14.151 -1.751 1.00 86.50 178 ASP A O 1
ATOM 1367 N N . GLY A 1 179 ? 6.981 -14.549 0.059 1.00 83.25 179 GLY A N 1
ATOM 1368 C CA . GLY A 1 179 ? 8.080 -15.170 -0.671 1.00 83.25 179 GLY A CA 1
ATOM 1369 C C . GLY A 1 179 ? 8.797 -14.173 -1.581 1.00 83.25 179 GLY A C 1
ATOM 1370 O O . GLY A 1 179 ? 9.434 -13.252 -1.093 1.00 83.25 179 GLY A O 1
ATOM 1371 N N . ALA A 1 180 ? 8.729 -14.395 -2.894 1.00 81.94 180 ALA A N 1
ATOM 1372 C CA . ALA A 1 180 ? 9.312 -13.512 -3.910 1.00 81.94 180 ALA A CA 1
ATOM 1373 C C . ALA A 1 180 ? 8.277 -12.576 -4.560 1.00 81.94 180 ALA A C 1
ATOM 1375 O O . ALA A 1 180 ? 8.626 -11.803 -5.449 1.00 81.94 180 ALA A O 1
ATOM 1376 N N . CYS A 1 181 ? 7.000 -12.697 -4.181 1.00 88.31 181 CYS A N 1
ATOM 1377 C CA . CYS A 1 181 ? 5.899 -11.927 -4.745 1.00 88.31 181 CYS A CA 1
ATOM 1378 C C . CYS A 1 181 ? 5.516 -10.812 -3.780 1.00 88.31 181 CYS A C 1
ATOM 1380 O O . CYS A 1 181 ? 5.263 -11.062 -2.600 1.00 88.31 181 CYS A O 1
ATOM 1382 N N . ARG A 1 182 ? 5.401 -9.593 -4.295 1.00 90.81 182 ARG A N 1
ATOM 1383 C CA . ARG A 1 182 ? 4.844 -8.450 -3.583 1.00 90.81 182 ARG A CA 1
ATOM 1384 C C . ARG A 1 182 ? 3.611 -7.958 -4.314 1.00 90.81 182 ARG A C 1
ATOM 1386 O O . ARG A 1 182 ? 3.558 -7.959 -5.541 1.00 90.81 182 ARG A O 1
ATOM 1393 N N . TRP A 1 183 ? 2.651 -7.474 -3.552 1.00 93.94 183 TRP A N 1
ATOM 1394 C CA . TRP A 1 183 ? 1.514 -6.751 -4.075 1.00 93.94 183 TRP A CA 1
ATOM 1395 C C . TRP A 1 183 ? 1.483 -5.352 -3.502 1.00 93.94 183 TRP A C 1
ATOM 1397 O O . TRP A 1 183 ? 1.820 -5.161 -2.332 1.00 93.94 183 TRP A O 1
ATOM 1407 N N . SER A 1 184 ? 1.045 -4.392 -4.305 1.00 93.38 184 SER A N 1
ATOM 1408 C CA . SER A 1 184 ? 0.671 -3.079 -3.811 1.00 93.38 184 SER A CA 1
ATOM 1409 C C . SER A 1 184 ? -0.702 -2.666 -4.315 1.00 93.38 184 SER A C 1
ATOM 1411 O O . SER A 1 184 ? -1.155 -3.080 -5.384 1.00 93.38 184 SER A O 1
ATOM 1413 N N . LEU A 1 185 ? -1.393 -1.877 -3.505 1.00 93.69 185 LEU A N 1
ATOM 1414 C CA . LEU A 1 185 ? -2.706 -1.353 -3.813 1.00 93.69 185 LEU A CA 1
ATOM 1415 C C . LEU A 1 185 ? -2.717 0.143 -3.545 1.00 93.69 185 LEU A C 1
ATOM 1417 O O . LEU A 1 185 ? -2.700 0.573 -2.393 1.00 93.69 185 LEU A O 1
ATOM 1421 N N . VAL A 1 186 ? -2.765 0.921 -4.621 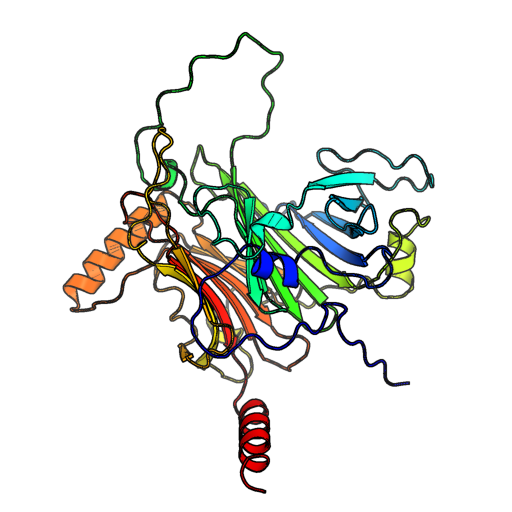1.00 92.12 186 VAL A N 1
ATOM 1422 C CA . VAL A 1 186 ? -2.945 2.371 -4.569 1.00 92.12 186 VAL A CA 1
ATOM 1423 C C . VAL A 1 186 ? -4.437 2.666 -4.534 1.00 92.12 186 VAL A C 1
ATOM 1425 O O . VAL A 1 186 ? -5.160 2.287 -5.457 1.00 92.12 186 VAL A O 1
ATOM 1428 N N . LEU A 1 187 ? -4.875 3.387 -3.507 1.00 90.62 187 LEU A N 1
ATOM 1429 C CA . LEU A 1 187 ? -6.215 3.952 -3.391 1.00 90.62 187 LEU A CA 1
ATOM 1430 C C . LEU A 1 187 ? -6.129 5.467 -3.352 1.00 90.62 187 LEU A C 1
ATOM 1432 O O . LEU A 1 187 ? -5.441 6.006 -2.490 1.00 90.62 187 LEU A O 1
ATOM 1436 N N . LEU A 1 188 ? -6.855 6.145 -4.240 1.00 90.81 188 LEU A N 1
ATOM 1437 C CA . LEU A 1 188 ? -6.968 7.601 -4.253 1.00 90.81 188 LEU A CA 1
ATOM 1438 C C . LEU A 1 188 ? -8.436 8.015 -4.262 1.00 90.81 188 LEU A C 1
ATOM 1440 O O . LEU A 1 188 ? -9.221 7.533 -5.075 1.00 90.81 188 LEU A O 1
ATOM 1444 N N . TYR A 1 189 ? -8.769 8.953 -3.388 1.00 89.88 189 TYR A N 1
ATOM 1445 C CA . TYR A 1 189 ? -10.049 9.637 -3.308 1.00 89.88 189 TYR A CA 1
ATOM 1446 C C . TYR A 1 189 ? -9.881 11.066 -3.799 1.00 89.88 189 TYR A C 1
ATOM 1448 O O . TYR A 1 189 ? -8.863 11.713 -3.536 1.00 89.88 189 TYR A O 1
ATOM 1456 N N . SER A 1 190 ? -10.895 11.584 -4.481 1.00 88.56 190 SER A N 1
ATOM 1457 C CA . SER A 1 190 ? -10.967 13.009 -4.790 1.00 88.56 190 SER A CA 1
ATOM 1458 C C . SER A 1 190 ? -11.191 13.795 -3.504 1.00 88.56 190 SER A C 1
ATOM 1460 O O . SER A 1 190 ? -12.164 13.551 -2.789 1.00 88.56 190 SER A O 1
ATOM 1462 N N . THR A 1 191 ? -10.346 14.786 -3.213 1.00 87.94 191 THR A N 1
ATOM 1463 C CA . THR A 1 191 ? -10.594 15.673 -2.063 1.00 87.94 191 THR A CA 1
ATOM 1464 C C . THR A 1 191 ? -11.700 16.691 -2.336 1.00 87.94 191 THR A C 1
ATOM 1466 O O . THR A 1 191 ? -12.118 17.386 -1.415 1.00 87.94 191 THR A O 1
ATOM 1469 N N . LEU A 1 192 ? -12.190 16.777 -3.577 1.00 86.31 192 LEU A N 1
ATOM 1470 C CA . LEU A 1 192 ? -13.295 17.655 -3.961 1.00 86.31 192 LEU A CA 1
ATOM 1471 C C . LEU A 1 192 ? -14.650 16.972 -3.755 1.00 86.31 192 LEU A C 1
ATOM 1473 O O . LEU A 1 192 ? -15.568 17.554 -3.180 1.00 86.31 192 LEU A O 1
ATOM 1477 N N . THR A 1 193 ? -14.786 15.728 -4.222 1.00 86.19 193 THR A N 1
ATOM 1478 C CA . THR A 1 193 ? -16.060 14.997 -4.148 1.00 86.19 193 THR A CA 1
ATOM 1479 C C . THR A 1 193 ? -16.141 14.083 -2.932 1.00 86.19 193 THR A C 1
ATOM 1481 O O . THR A 1 193 ? -17.241 13.867 -2.430 1.00 86.19 193 THR A O 1
ATOM 1484 N N . GLY A 1 194 ? -15.001 13.602 -2.426 1.00 86.31 194 GLY A N 1
ATOM 1485 C CA . GLY A 1 194 ? -14.910 12.544 -1.419 1.00 86.31 194 GLY A CA 1
ATOM 1486 C C . GLY A 1 194 ? -14.991 11.134 -2.010 1.00 86.31 194 GLY A C 1
ATOM 1487 O O . GLY A 1 194 ? -14.747 10.175 -1.288 1.00 86.31 194 GLY A O 1
ATOM 1488 N N . GLU A 1 195 ? -15.292 10.998 -3.302 1.00 87.19 195 GLU A N 1
ATOM 1489 C CA . GLU A 1 195 ? -15.457 9.705 -3.972 1.00 87.19 195 GLU A CA 1
ATOM 1490 C C . GLU A 1 195 ? -14.110 9.053 -4.289 1.00 87.19 195 GLU A C 1
ATOM 1492 O O . GLU A 1 195 ? -13.120 9.739 -4.581 1.00 87.19 195 GLU A O 1
ATOM 1497 N N . LEU A 1 196 ? -14.088 7.719 -4.267 1.00 86.25 196 LEU A N 1
ATOM 1498 C CA . LEU A 1 196 ? -12.956 6.929 -4.735 1.00 86.25 196 LEU A CA 1
ATOM 1499 C C . LEU A 1 196 ? -12.726 7.200 -6.229 1.00 86.25 196 LEU A C 1
ATOM 1501 O O . LEU A 1 196 ? -13.561 6.877 -7.068 1.00 86.25 196 LEU A O 1
ATOM 1505 N N . SER A 1 197 ? -11.590 7.809 -6.563 1.00 84.62 197 SER A N 1
ATOM 1506 C CA . SER A 1 197 ? -11.263 8.225 -7.930 1.00 84.62 197 SER A CA 1
ATOM 1507 C C . SER A 1 197 ? -10.336 7.249 -8.641 1.00 84.62 197 SER A C 1
ATOM 1509 O O . SER A 1 197 ? -10.349 7.166 -9.867 1.00 84.62 197 SER A O 1
ATOM 1511 N N . LYS A 1 198 ? -9.505 6.510 -7.897 1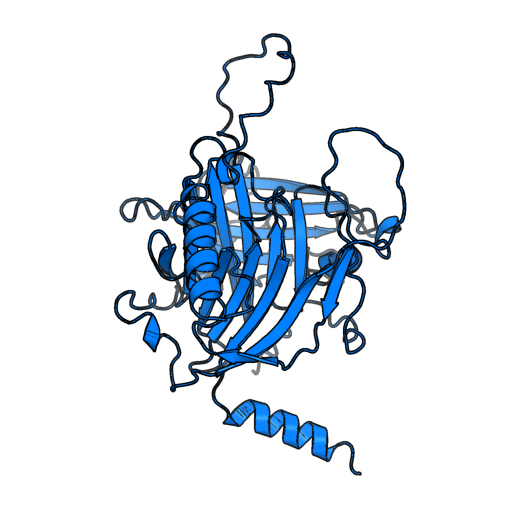.00 85.50 198 LYS A N 1
ATOM 1512 C CA . LYS A 1 198 ? -8.562 5.564 -8.490 1.00 85.50 198 LYS A CA 1
ATOM 1513 C C . LYS A 1 198 ? -8.263 4.396 -7.571 1.00 85.50 198 LYS A C 1
ATOM 1515 O O . LYS A 1 198 ? -7.944 4.575 -6.398 1.00 85.50 198 LYS A O 1
ATOM 1520 N N . VAL A 1 199 ? -8.247 3.213 -8.173 1.00 88.00 199 VAL A N 1
ATOM 1521 C CA . VAL A 1 199 ? -7.656 2.006 -7.605 1.00 88.00 199 VAL A CA 1
ATOM 1522 C C . VAL A 1 199 ? -6.654 1.462 -8.617 1.00 88.00 199 VAL A C 1
ATOM 1524 O O . VAL A 1 199 ? -6.953 1.343 -9.806 1.00 88.00 199 VAL A O 1
ATOM 1527 N N . THR A 1 200 ? -5.430 1.190 -8.176 1.00 90.00 200 THR A N 1
ATOM 1528 C CA . THR A 1 200 ? -4.406 0.512 -8.982 1.00 90.00 200 THR A CA 1
ATOM 1529 C C . THR A 1 200 ? -3.846 -0.633 -8.168 1.00 90.00 200 THR A C 1
ATOM 1531 O O . THR A 1 200 ? -3.287 -0.411 -7.097 1.00 90.00 200 THR A O 1
ATOM 1534 N N . PHE A 1 201 ? -4.008 -1.846 -8.681 1.00 92.44 201 PHE A N 1
ATOM 1535 C CA . PHE A 1 201 ? -3.449 -3.048 -8.087 1.00 92.44 201 PHE A CA 1
ATOM 1536 C C . PHE A 1 201 ? -2.192 -3.436 -8.851 1.00 92.44 201 PHE A C 1
ATOM 1538 O O . PHE A 1 201 ? -2.154 -3.427 -10.079 1.00 92.44 201 PHE A O 1
ATOM 1545 N N . VAL A 1 202 ? -1.152 -3.769 -8.113 1.00 92.62 202 VAL A N 1
ATOM 1546 C CA . VAL A 1 202 ? 0.172 -4.045 -8.637 1.00 92.62 202 VAL A CA 1
ATOM 1547 C C . VAL A 1 202 ? 0.613 -5.381 -8.069 1.00 92.62 202 VAL A C 1
ATOM 1549 O O . VAL A 1 202 ? 0.579 -5.587 -6.861 1.00 92.62 202 VAL A O 1
ATOM 1552 N N . GLN A 1 203 ? 1.019 -6.288 -8.946 1.00 93.56 203 GLN A N 1
ATOM 1553 C CA . GLN A 1 203 ? 1.592 -7.585 -8.607 1.00 93.56 203 GLN A CA 1
ATOM 1554 C C . GLN A 1 203 ? 3.004 -7.613 -9.179 1.00 93.56 203 GLN A C 1
ATOM 1556 O O . GLN A 1 203 ? 3.151 -7.515 -10.395 1.00 93.56 203 GLN A O 1
ATOM 1561 N N . GLU A 1 204 ? 4.028 -7.748 -8.343 1.00 92.62 204 GLU A N 1
ATOM 1562 C CA . GLU A 1 204 ? 5.426 -7.706 -8.778 1.00 92.62 204 GLU A CA 1
ATOM 1563 C C . GLU A 1 204 ? 6.262 -8.821 -8.128 1.00 92.62 204 GLU A 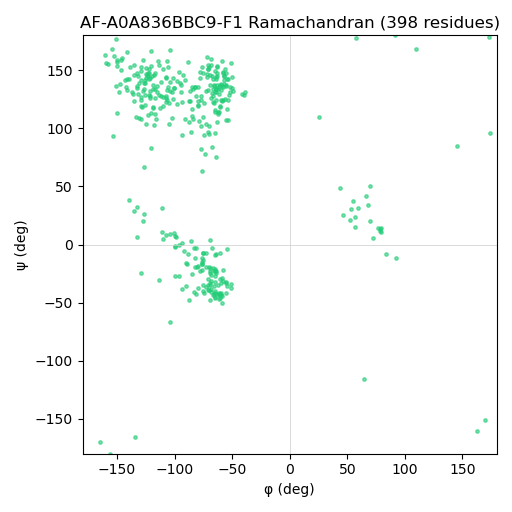C 1
ATOM 1565 O O . GLU A 1 204 ? 5.956 -9.301 -7.037 1.00 92.62 204 GLU A O 1
ATOM 1570 N N . TYR A 1 205 ? 7.346 -9.211 -8.792 1.00 90.31 205 TYR A N 1
ATOM 1571 C CA . TYR A 1 205 ? 8.290 -10.244 -8.376 1.00 90.31 205 TYR A CA 1
ATOM 1572 C C . TYR A 1 205 ? 9.707 -9.689 -8.350 1.00 90.31 205 TYR A C 1
ATOM 1574 O O . TYR A 1 205 ? 10.072 -8.954 -9.263 1.00 90.31 205 TYR A O 1
ATOM 1582 N N . ASP A 1 206 ? 10.499 -10.039 -7.336 1.00 87.12 206 ASP A N 1
ATOM 1583 C CA . ASP A 1 206 ? 11.906 -9.616 -7.243 1.00 87.12 206 ASP A CA 1
ATOM 1584 C C . ASP A 1 206 ? 12.718 -10.159 -8.435 1.00 87.12 206 ASP A C 1
ATOM 1586 O O . ASP A 1 206 ? 12.660 -11.347 -8.751 1.00 87.12 206 ASP A O 1
ATOM 1590 N N . THR A 1 207 ? 13.460 -9.275 -9.104 1.00 81.25 207 THR A N 1
ATOM 1591 C CA . THR A 1 207 ? 14.230 -9.574 -10.327 1.00 81.25 207 THR A CA 1
ATOM 1592 C C . THR A 1 207 ? 15.678 -9.120 -10.264 1.00 81.25 207 THR A C 1
ATOM 1594 O O . THR A 1 207 ? 16.506 -9.636 -11.009 1.00 81.25 207 THR A O 1
ATOM 1597 N N . ARG A 1 208 ? 15.980 -8.116 -9.425 1.00 79.12 208 ARG A N 1
ATOM 1598 C CA . ARG A 1 208 ? 17.251 -7.360 -9.443 1.00 79.12 208 ARG A CA 1
ATOM 1599 C C . ARG A 1 208 ? 17.704 -6.921 -10.849 1.00 79.12 208 ARG A C 1
ATOM 1601 O O . ARG A 1 208 ? 18.895 -6.743 -11.093 1.00 79.12 208 ARG A O 1
ATOM 1608 N N . ALA A 1 209 ? 16.764 -6.773 -11.785 1.00 85.19 209 ALA A N 1
ATOM 1609 C CA . ALA A 1 209 ? 17.066 -6.416 -13.162 1.00 85.19 209 ALA A CA 1
ATOM 1610 C C . ALA A 1 209 ? 17.512 -4.950 -13.260 1.00 85.19 209 ALA A C 1
ATOM 1612 O O . ALA A 1 209 ? 16.982 -4.078 -12.564 1.00 85.19 209 ALA A O 1
ATOM 1613 N N . ASP A 1 210 ? 18.457 -4.671 -14.157 1.00 88.75 210 ASP A N 1
ATOM 1614 C CA . ASP A 1 210 ? 18.866 -3.304 -14.462 1.00 88.75 210 ASP A CA 1
ATOM 1615 C C . ASP A 1 210 ? 17.811 -2.646 -15.377 1.00 88.75 210 ASP A C 1
ATOM 1617 O O . ASP A 1 210 ? 17.518 -3.165 -16.460 1.00 88.75 210 ASP A O 1
ATOM 1621 N N . PRO A 1 211 ? 17.229 -1.493 -14.997 1.00 88.62 211 PRO A N 1
ATOM 1622 C CA . PRO A 1 211 ? 16.296 -0.763 -15.845 1.00 88.62 211 PRO A CA 1
ATOM 1623 C C . PRO A 1 211 ? 16.919 -0.228 -17.141 1.00 88.62 211 PRO A C 1
ATOM 1625 O O . PRO A 1 211 ? 16.168 0.276 -17.965 1.00 88.62 211 PRO A O 1
ATOM 1628 N N . ALA A 1 212 ? 18.236 -0.301 -17.353 1.00 89.25 212 ALA A N 1
ATOM 1629 C CA . ALA A 1 212 ? 18.896 0.004 -18.624 1.00 89.25 212 ALA A CA 1
ATOM 1630 C C . ALA A 1 212 ? 18.989 -1.210 -19.570 1.00 89.25 212 ALA A C 1
ATOM 1632 O O . ALA A 1 212 ? 19.362 -1.055 -20.733 1.00 89.25 212 ALA A O 1
ATOM 1633 N N . THR A 1 213 ? 18.641 -2.422 -19.117 1.00 89.62 213 THR A N 1
ATOM 1634 C CA . THR A 1 213 ? 18.688 -3.622 -19.962 1.00 89.62 213 THR A CA 1
ATOM 1635 C C . THR A 1 213 ? 17.719 -3.498 -21.160 1.00 89.62 213 THR A C 1
ATOM 1637 O O . THR A 1 213 ? 16.555 -3.100 -20.985 1.00 89.62 213 THR A O 1
ATOM 1640 N N . PRO A 1 214 ? 18.163 -3.833 -22.392 1.00 89.62 214 PRO A N 1
ATOM 1641 C CA . PRO A 1 214 ? 17.289 -3.900 -23.563 1.00 89.62 214 PRO A CA 1
ATOM 1642 C C . PRO A 1 214 ? 16.209 -4.957 -23.427 1.00 89.62 214 PRO A C 1
ATOM 1644 O O . PRO A 1 214 ? 16.481 -6.068 -22.984 1.00 89.62 214 PRO A O 1
ATOM 1647 N N . HIS A 1 215 ? 14.987 -4.611 -23.828 1.00 90.25 215 HIS A N 1
ATOM 1648 C CA . HIS A 1 215 ? 13.835 -5.508 -23.823 1.00 90.25 215 HIS A CA 1
ATOM 1649 C C . HIS A 1 215 ? 13.593 -6.175 -22.459 1.00 90.25 215 HIS A C 1
ATOM 1651 O O . HIS A 1 215 ? 13.089 -7.294 -22.398 1.00 90.25 215 HIS A O 1
ATOM 1657 N N . VAL A 1 216 ? 13.940 -5.498 -21.356 1.00 90.69 216 VAL A N 1
ATOM 1658 C CA . VAL A 1 216 ? 13.948 -6.079 -20.001 1.00 90.69 216 VAL A CA 1
ATOM 1659 C C . VAL A 1 216 ? 12.609 -6.712 -19.608 1.00 90.69 216 VAL A C 1
ATOM 1661 O O . VAL A 1 216 ? 12.583 -7.769 -18.984 1.00 90.69 216 VAL A O 1
ATOM 1664 N N . LEU A 1 217 ? 11.487 -6.123 -20.037 1.00 92.81 217 LEU A N 1
ATOM 1665 C CA . LEU A 1 217 ? 10.153 -6.675 -19.785 1.00 92.81 217 LEU A CA 1
ATOM 1666 C C . LEU A 1 217 ? 9.878 -7.944 -20.603 1.00 92.81 217 LEU A C 1
ATOM 1668 O O . LEU A 1 217 ? 9.294 -8.891 -20.083 1.00 92.81 217 LEU A O 1
ATOM 1672 N N . ALA A 1 218 ? 10.329 -7.993 -21.860 1.00 91.12 218 ALA A N 1
ATOM 1673 C CA . ALA A 1 218 ? 10.192 -9.182 -22.698 1.00 91.12 218 ALA A CA 1
ATOM 1674 C C . ALA A 1 218 ? 11.081 -10.326 -22.187 1.00 91.12 218 ALA A C 1
ATOM 1676 O O . ALA A 1 218 ? 10.642 -11.473 -22.164 1.00 91.12 218 ALA A O 1
ATOM 1677 N N . ALA A 1 219 ? 12.292 -10.013 -21.716 1.00 90.19 219 ALA A N 1
ATOM 1678 C CA . ALA A 1 219 ? 13.181 -10.983 -21.081 1.00 90.19 219 ALA A CA 1
ATOM 1679 C C . ALA A 1 219 ? 12.546 -11.582 -19.814 1.00 90.19 219 ALA A C 1
ATOM 1681 O O . ALA A 1 219 ? 12.476 -12.802 -19.688 1.00 90.19 219 ALA A O 1
ATOM 1682 N N . ALA A 1 220 ? 11.985 -10.733 -18.945 1.00 89.56 220 ALA A N 1
ATOM 1683 C CA . ALA A 1 220 ? 11.279 -11.164 -17.737 1.00 89.56 220 ALA A CA 1
ATOM 1684 C C . ALA A 1 220 ? 9.998 -11.973 -18.022 1.00 89.56 220 ALA A C 1
ATOM 1686 O O . ALA A 1 220 ? 9.553 -12.771 -17.197 1.00 89.56 220 ALA A O 1
ATOM 1687 N N . ALA A 1 221 ? 9.355 -11.754 -19.171 1.00 88.62 221 ALA A N 1
ATOM 1688 C CA . ALA A 1 221 ? 8.249 -12.596 -19.614 1.00 88.62 221 ALA A CA 1
ATOM 1689 C C . ALA A 1 221 ? 8.747 -13.961 -20.116 1.00 88.62 221 ALA A C 1
ATOM 1691 O O . ALA A 1 221 ? 8.153 -14.988 -19.793 1.00 88.62 221 ALA A O 1
ATOM 1692 N N . ALA A 1 222 ? 9.847 -13.981 -20.873 1.00 90.06 222 ALA A N 1
ATOM 1693 C CA . ALA A 1 222 ? 10.411 -15.194 -21.458 1.00 90.06 222 ALA A CA 1
ATOM 1694 C C . ALA A 1 222 ? 11.021 -16.149 -20.418 1.00 90.06 222 ALA A C 1
ATOM 1696 O O . ALA A 1 222 ? 10.918 -17.364 -20.575 1.00 90.06 222 ALA A O 1
ATOM 1697 N N . ASP A 1 223 ? 11.631 -15.625 -19.352 1.00 88.94 223 ASP A N 1
ATOM 1698 C CA . ASP A 1 223 ? 12.221 -16.431 -18.273 1.00 88.94 223 ASP A CA 1
ATOM 1699 C C . ASP A 1 223 ? 11.205 -16.882 -17.199 1.00 88.94 223 ASP A C 1
ATOM 1701 O O . ASP A 1 223 ? 11.545 -17.635 -16.283 1.00 88.94 223 ASP A O 1
ATOM 1705 N N . GLY A 1 224 ? 9.941 -16.461 -17.327 1.00 85.81 224 GLY A N 1
ATOM 1706 C CA . GLY A 1 224 ? 8.852 -16.818 -16.417 1.00 85.81 224 GLY A CA 1
ATOM 1707 C C . GLY A 1 224 ? 8.834 -16.035 -15.100 1.00 85.81 224 GLY A C 1
ATOM 1708 O O . GLY A 1 224 ? 8.093 -16.405 -14.178 1.00 85.81 224 GLY A O 1
ATOM 1709 N N . THR A 1 225 ? 9.617 -14.960 -14.983 1.00 86.81 225 THR A N 1
ATOM 1710 C CA . THR A 1 225 ? 9.578 -14.064 -13.821 1.00 86.81 225 THR A CA 1
ATOM 1711 C C . THR A 1 225 ? 8.262 -13.293 -13.764 1.00 86.81 225 THR A C 1
ATOM 1713 O O . THR A 1 225 ? 7.652 -13.182 -12.698 1.00 86.81 225 THR A O 1
ATOM 1716 N N . LEU A 1 226 ? 7.764 -12.826 -14.913 1.00 83.44 226 LEU A N 1
ATOM 1717 C CA . LEU A 1 226 ? 6.420 -12.271 -15.030 1.00 83.44 226 LEU A CA 1
ATOM 1718 C C . LEU A 1 226 ? 5.395 -13.409 -15.056 1.00 83.44 226 LEU A C 1
ATOM 1720 O O . LEU A 1 226 ? 5.201 -14.088 -16.063 1.00 83.44 226 LEU A O 1
ATOM 1724 N N . ARG A 1 227 ? 4.733 -13.627 -13.919 1.00 83.19 227 ARG A N 1
ATOM 1725 C CA . ARG A 1 227 ? 3.763 -14.716 -13.761 1.00 83.19 227 ARG A CA 1
ATOM 1726 C C . ARG A 1 227 ? 2.331 -14.241 -13.996 1.00 83.19 227 ARG A C 1
ATOM 1728 O O . ARG A 1 227 ? 1.998 -13.109 -13.633 1.00 83.19 227 ARG A O 1
ATOM 1735 N N . PRO A 1 228 ? 1.452 -15.111 -14.523 1.00 83.25 228 PRO A N 1
ATOM 1736 C CA . PRO A 1 228 ? 0.026 -14.831 -14.538 1.00 83.25 228 PRO A CA 1
ATOM 1737 C C . PRO A 1 228 ? -0.512 -14.721 -13.105 1.00 83.25 228 PRO A C 1
ATOM 1739 O O . PRO A 1 228 ? -0.045 -15.395 -12.179 1.00 83.25 228 PRO A O 1
ATOM 1742 N N . ALA A 1 229 ? -1.512 -13.864 -12.922 1.00 86.44 229 ALA A N 1
ATOM 1743 C CA . ALA A 1 229 ? -2.275 -13.803 -11.684 1.00 86.44 229 ALA A CA 1
ATOM 1744 C C . ALA A 1 229 ? -3.046 -15.112 -11.449 1.00 86.44 229 ALA A C 1
ATOM 1746 O O . ALA A 1 229 ? -3.595 -15.698 -12.383 1.00 86.44 229 ALA A O 1
ATOM 1747 N N . ARG A 1 230 ? -3.134 -15.551 -10.186 1.00 87.44 230 ARG A N 1
ATOM 1748 C CA . ARG A 1 230 ? -4.134 -16.545 -9.768 1.00 87.44 230 ARG A CA 1
ATOM 1749 C C . ARG A 1 230 ? -5.555 -16.026 -10.050 1.00 87.44 230 ARG A C 1
ATOM 1751 O O . ARG A 1 230 ? -5.753 -14.806 -10.111 1.00 87.44 230 ARG A O 1
ATOM 1758 N N . PRO A 1 231 ? -6.546 -16.929 -10.163 1.00 84.38 231 PRO A N 1
ATOM 1759 C CA . PRO A 1 231 ? -7.948 -16.542 -10.274 1.00 84.38 231 PRO A CA 1
ATOM 1760 C C . PRO A 1 231 ? -8.361 -15.545 -9.185 1.00 84.38 231 PRO A C 1
ATOM 1762 O O . PRO A 1 231 ? -7.879 -15.611 -8.051 1.00 84.38 231 PRO A O 1
ATOM 1765 N N . GLN A 1 232 ? -9.237 -14.610 -9.548 1.00 85.25 232 GLN A N 1
ATOM 1766 C CA . GLN A 1 232 ? -9.834 -13.684 -8.591 1.00 85.25 232 GLN A CA 1
ATOM 1767 C C . GLN A 1 232 ? -10.673 -14.444 -7.562 1.00 85.25 232 GLN A C 1
ATOM 1769 O O . GLN A 1 232 ? -11.184 -15.532 -7.833 1.00 85.25 232 GLN A O 1
ATOM 1774 N N . LEU A 1 233 ? -10.815 -13.851 -6.379 1.00 83.50 233 LEU A N 1
ATOM 1775 C CA . LEU A 1 233 ? -11.728 -14.362 -5.366 1.00 83.50 233 LEU A CA 1
ATOM 1776 C C . LEU A 1 233 ? -13.182 -14.157 -5.815 1.00 83.50 233 LEU A C 1
ATOM 1778 O O . LEU A 1 233 ? -13.507 -13.161 -6.459 1.00 83.50 233 LEU A O 1
ATOM 1782 N N . ASP A 1 234 ? -14.067 -15.084 -5.461 1.00 78.94 234 ASP A N 1
ATOM 1783 C CA . ASP A 1 234 ? -15.487 -14.964 -5.793 1.00 78.94 234 ASP A CA 1
ATOM 1784 C C . ASP A 1 234 ? -16.168 -13.927 -4.889 1.00 78.94 234 ASP A C 1
ATOM 1786 O O . ASP A 1 234 ? -16.363 -14.176 -3.700 1.00 78.94 234 ASP A O 1
ATOM 1790 N N . ALA A 1 235 ? -16.560 -12.777 -5.444 1.00 71.19 235 ALA A N 1
ATOM 1791 C CA . ALA A 1 235 ? -17.272 -11.725 -4.713 1.00 71.19 235 ALA A CA 1
ATOM 1792 C C . ALA A 1 235 ? -18.503 -12.238 -3.947 1.00 71.19 235 ALA A C 1
ATOM 1794 O O . ALA A 1 235 ? -18.766 -11.767 -2.839 1.00 71.19 235 ALA A O 1
ATOM 1795 N N . ALA A 1 236 ? -19.241 -13.200 -4.512 1.00 71.62 236 ALA A N 1
ATOM 1796 C CA . ALA A 1 236 ? -20.457 -13.736 -3.903 1.00 71.62 236 ALA A CA 1
ATOM 1797 C C . ALA A 1 236 ? -20.167 -14.567 -2.642 1.00 71.62 236 ALA A C 1
ATOM 1799 O O . ALA A 1 236 ? -21.022 -14.676 -1.765 1.00 71.62 236 ALA A O 1
ATOM 1800 N N . ALA A 1 237 ? -18.946 -15.092 -2.521 1.00 71.31 237 ALA A N 1
ATOM 1801 C CA . ALA A 1 237 ? -18.487 -15.926 -1.417 1.00 71.31 237 ALA A CA 1
ATOM 1802 C C . ALA A 1 237 ? -17.438 -15.214 -0.540 1.00 71.31 237 ALA A C 1
ATOM 1804 O O . ALA A 1 237 ? -16.558 -15.857 0.030 1.00 71.31 237 ALA A O 1
ATOM 1805 N N . ALA A 1 238 ? -17.511 -13.881 -0.407 1.00 66.88 238 ALA A N 1
ATOM 1806 C CA . ALA A 1 238 ? -16.532 -13.092 0.353 1.00 66.88 238 ALA A CA 1
ATOM 1807 C C . ALA A 1 238 ? -16.337 -13.529 1.812 1.00 66.88 238 ALA A C 1
ATOM 1809 O O . ALA A 1 238 ? -15.232 -13.457 2.354 1.00 66.88 238 ALA A O 1
ATOM 1810 N N . ALA A 1 239 ? -17.397 -14.038 2.440 1.00 65.88 239 ALA A N 1
ATOM 1811 C CA . ALA A 1 239 ? -17.334 -14.596 3.787 1.00 65.88 239 ALA A CA 1
ATOM 1812 C C . ALA A 1 239 ? -16.479 -15.878 3.875 1.00 65.88 239 ALA A C 1
ATOM 1814 O O . ALA A 1 239 ? -15.955 -16.180 4.948 1.00 65.88 239 ALA A O 1
ATOM 1815 N N . ASP A 1 240 ? -16.301 -16.578 2.753 1.00 69.25 240 ASP A N 1
ATOM 1816 C CA . ASP A 1 240 ? -15.699 -17.910 2.652 1.00 69.25 240 ASP A CA 1
ATOM 1817 C C . ASP A 1 240 ? -14.323 -17.901 1.969 1.00 69.25 240 ASP A C 1
ATOM 1819 O O . ASP A 1 240 ? -13.718 -18.954 1.768 1.00 69.25 240 ASP A O 1
ATOM 1823 N N . TRP A 1 241 ? -13.789 -16.720 1.633 1.00 73.38 241 TRP A N 1
ATOM 1824 C CA . TRP A 1 241 ? -12.468 -16.590 1.008 1.00 73.38 241 TRP A CA 1
ATOM 1825 C C . TRP A 1 241 ? -11.357 -17.247 1.821 1.00 73.38 241 TRP A C 1
ATOM 1827 O O . TRP A 1 241 ? -10.414 -17.788 1.244 1.00 73.38 241 TRP A O 1
ATOM 1837 N N . VAL A 1 242 ? -11.467 -17.239 3.152 1.00 62.84 242 VAL A N 1
ATOM 1838 C CA . VAL A 1 242 ? -10.532 -17.968 4.008 1.00 62.84 242 VAL A CA 1
ATOM 1839 C C . VAL A 1 242 ? -10.765 -19.467 3.836 1.00 62.84 242 VAL A C 1
ATOM 1841 O O . VAL A 1 242 ? -11.684 -20.058 4.407 1.00 62.84 242 VAL A O 1
ATOM 1844 N N . SER A 1 243 ? -9.895 -20.106 3.063 1.00 53.00 243 SER A N 1
ATOM 1845 C CA . SER A 1 243 ? -9.952 -21.549 2.867 1.00 53.00 243 SER A CA 1
ATOM 1846 C C . SER A 1 243 ? -9.612 -22.285 4.168 1.00 53.00 243 SER A C 1
ATOM 1848 O O . SER A 1 243 ? -8.802 -21.853 4.985 1.00 53.00 243 SER A O 1
ATOM 1850 N N . GLY A 1 244 ? -10.266 -23.426 4.393 1.00 53.38 244 GLY A N 1
ATOM 1851 C CA . GLY A 1 244 ? -9.957 -24.296 5.532 1.00 53.38 244 GLY A CA 1
ATOM 1852 C C . GLY A 1 244 ? -10.530 -23.863 6.889 1.00 53.38 244 GLY A C 1
ATOM 1853 O O . GLY A 1 244 ? -10.110 -24.418 7.904 1.00 53.38 244 GLY A O 1
ATOM 1854 N N . GLY A 1 245 ? -11.483 -22.920 6.926 1.00 54.47 245 GLY A N 1
ATOM 1855 C CA . GLY A 1 245 ? -12.320 -22.640 8.104 1.00 54.47 245 GLY A CA 1
ATOM 1856 C C . GLY A 1 245 ? -11.673 -21.799 9.212 1.00 54.47 245 GLY A C 1
ATOM 1857 O O . GLY A 1 245 ? -12.238 -21.692 10.301 1.00 54.47 245 GLY A O 1
ATOM 1858 N N . ALA A 1 246 ? -10.509 -21.190 8.964 1.00 63.16 246 ALA A N 1
ATOM 1859 C CA . ALA A 1 246 ? -9.812 -20.346 9.935 1.00 63.16 246 ALA A CA 1
ATOM 1860 C C . ALA A 1 246 ? -10.517 -18.984 10.116 1.00 63.16 246 ALA A C 1
ATOM 1862 O O . ALA A 1 246 ? -10.091 -17.963 9.589 1.00 63.16 246 ALA A O 1
ATOM 1863 N N . ARG A 1 247 ? -11.615 -18.956 10.883 1.00 69.88 247 ARG A N 1
ATOM 1864 C CA . ARG A 1 247 ? -12.319 -17.710 11.254 1.00 69.88 247 ARG A CA 1
ATOM 1865 C C . ARG A 1 247 ? -11.590 -16.894 12.323 1.00 69.88 247 ARG A C 1
ATOM 1867 O O . ARG A 1 247 ? -12.002 -15.778 12.622 1.00 69.88 247 ARG A O 1
ATOM 1874 N N . THR A 1 248 ? -10.525 -17.440 12.896 1.00 75.81 248 THR A N 1
ATOM 1875 C CA . THR A 1 248 ? -9.656 -16.776 13.864 1.00 75.81 248 THR A CA 1
ATOM 1876 C C . THR A 1 248 ? -8.240 -16.691 13.305 1.00 75.81 248 THR A C 1
ATOM 1878 O O . THR A 1 248 ? -7.727 -17.626 12.691 1.00 75.81 248 THR A O 1
ATOM 1881 N N . GLY A 1 249 ? -7.630 -15.532 13.489 1.00 82.12 249 GLY A N 1
ATOM 1882 C CA . GLY A 1 249 ? -6.275 -15.204 13.090 1.00 82.12 249 GLY A CA 1
ATOM 1883 C C . GLY A 1 249 ? -5.557 -14.484 14.218 1.00 82.12 249 GLY A C 1
ATOM 1884 O O . GLY A 1 249 ? -6.016 -14.484 15.365 1.00 82.12 249 GLY A O 1
ATOM 1885 N N . ARG A 1 250 ? -4.428 -13.864 13.886 1.00 87.31 250 ARG A N 1
ATOM 1886 C CA . ARG A 1 250 ? -3.619 -13.095 14.832 1.00 87.31 250 ARG A CA 1
ATOM 1887 C C . ARG A 1 250 ? -3.175 -11.776 14.223 1.00 87.31 250 ARG A C 1
ATOM 1889 O O . ARG A 1 250 ? -2.928 -11.703 13.016 1.00 87.31 250 ARG A O 1
ATOM 1896 N N . VAL A 1 251 ? -3.084 -10.748 15.057 1.00 89.38 251 VAL A N 1
ATOM 1897 C CA . VAL A 1 251 ? -2.363 -9.515 14.731 1.00 89.38 251 VAL A CA 1
ATOM 1898 C C . VAL A 1 251 ? -0.885 -9.798 14.959 1.00 89.38 251 VAL A C 1
ATOM 1900 O O . VAL A 1 251 ? -0.532 -10.156 16.075 1.00 89.38 251 VAL A O 1
ATOM 1903 N N . LEU A 1 252 ? -0.056 -9.667 13.923 1.00 90.38 252 LEU A N 1
ATOM 1904 C CA . LEU A 1 252 ? 1.396 -9.880 14.014 1.00 90.38 252 LEU A CA 1
ATOM 1905 C C . LEU A 1 252 ? 2.135 -8.594 14.372 1.00 90.38 252 LEU A C 1
ATOM 1907 O O . LEU A 1 252 ? 3.119 -8.606 15.107 1.00 90.38 252 LEU A O 1
ATOM 1911 N N . SER A 1 253 ? 1.636 -7.473 13.859 1.00 92.44 253 SER A N 1
ATOM 1912 C CA . SER A 1 253 ? 2.196 -6.168 14.154 1.00 92.44 253 SER A CA 1
ATOM 1913 C C . SER A 1 253 ? 1.148 -5.070 14.101 1.00 92.44 253 SER A C 1
ATOM 1915 O O . SER A 1 253 ? 0.124 -5.175 13.413 1.00 92.44 253 SER A O 1
ATOM 1917 N N . ARG A 1 254 ? 1.408 -4.007 14.859 1.00 94.00 254 ARG A N 1
ATOM 1918 C CA . ARG A 1 254 ? 0.569 -2.814 14.937 1.00 94.00 254 ARG A CA 1
ATOM 1919 C C . ARG A 1 254 ? 1.455 -1.583 15.015 1.00 94.00 254 ARG A C 1
ATOM 1921 O O . ARG A 1 254 ? 2.355 -1.530 15.845 1.00 94.00 254 ARG A O 1
ATOM 1928 N N . VAL A 1 255 ? 1.136 -0.574 14.213 1.00 93.69 255 VAL A N 1
ATOM 1929 C CA . VAL A 1 255 ? 1.584 0.808 14.415 1.00 93.69 255 VAL A CA 1
ATOM 1930 C C . VAL A 1 255 ? 0.365 1.624 14.811 1.00 93.69 255 VAL A C 1
ATOM 1932 O O . VAL A 1 255 ? -0.638 1.572 14.108 1.00 93.69 255 VAL A O 1
ATOM 1935 N N . TRP A 1 256 ? 0.413 2.366 15.914 1.00 92.94 256 TRP A N 1
ATOM 1936 C CA . TRP A 1 256 ? -0.734 3.152 16.380 1.00 92.94 256 TRP A CA 1
ATOM 1937 C C . TRP A 1 256 ? -0.326 4.522 16.894 1.00 92.94 256 TRP A C 1
ATOM 1939 O O . TRP A 1 256 ? 0.795 4.732 17.359 1.00 92.94 256 TRP A O 1
ATOM 1949 N N . ALA A 1 257 ? -1.255 5.465 16.795 1.00 89.19 257 ALA A N 1
ATOM 1950 C CA . ALA A 1 257 ? -1.093 6.785 17.370 1.00 89.19 257 ALA A CA 1
ATOM 1951 C C . ALA A 1 257 ? -1.451 6.774 18.859 1.00 89.19 257 ALA A C 1
ATOM 1953 O O . ALA A 1 257 ? -2.486 6.246 19.265 1.00 89.19 257 ALA A O 1
ATOM 1954 N N . VAL A 1 258 ? -0.618 7.423 19.666 1.00 86.12 258 VAL A N 1
ATOM 1955 C CA . VAL A 1 258 ? -0.912 7.759 21.061 1.00 86.12 258 VAL A CA 1
ATOM 1956 C C . VAL A 1 258 ? -0.926 9.275 21.228 1.00 86.12 258 VAL A C 1
ATOM 1958 O O . VAL A 1 258 ? -0.210 10.005 20.533 1.00 86.12 258 VAL A O 1
ATOM 1961 N N . ALA A 1 259 ? -1.766 9.767 22.142 1.00 71.81 259 ALA A N 1
ATOM 1962 C CA . ALA A 1 259 ? -1.770 11.179 22.501 1.00 71.81 259 ALA A CA 1
ATOM 1963 C C . ALA A 1 259 ? -0.377 11.563 23.024 1.00 71.81 259 ALA A C 1
ATOM 1965 O O . ALA A 1 259 ? 0.144 10.927 23.940 1.00 71.81 259 ALA A O 1
ATOM 1966 N N . GLY A 1 260 ? 0.246 12.569 22.409 1.00 59.16 260 GLY A N 1
ATOM 1967 C CA . GLY A 1 260 ? 1.594 12.988 22.773 1.00 59.16 260 GLY A CA 1
ATOM 1968 C C . GLY A 1 260 ? 1.628 13.589 24.178 1.00 59.16 260 GLY A C 1
ATOM 1969 O O . GLY A 1 260 ? 0.960 14.586 24.450 1.00 59.16 260 GLY A O 1
ATOM 1970 N N . GLY A 1 261 ? 2.443 13.017 25.063 1.00 43.69 261 GLY A N 1
ATOM 1971 C CA . GLY A 1 261 ? 2.888 13.701 26.273 1.00 43.69 261 GLY A CA 1
ATOM 1972 C C . GLY A 1 261 ? 3.875 14.806 25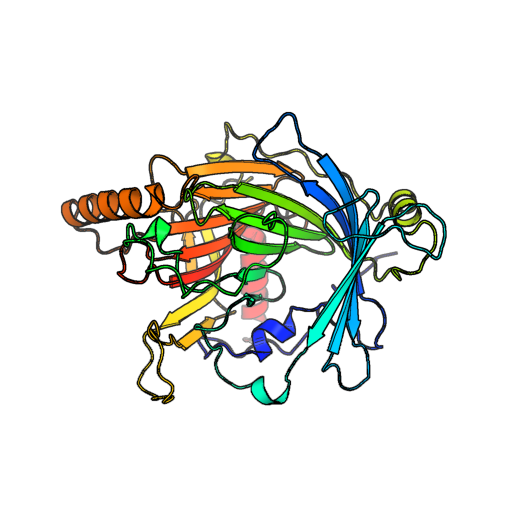.895 1.00 43.69 261 GLY A C 1
ATOM 1973 O O . GLY A 1 261 ? 5.038 14.519 25.654 1.00 43.69 261 GLY A O 1
ATOM 1974 N N . GLY A 1 262 ? 3.377 16.040 25.785 1.00 40.78 262 GLY A N 1
ATOM 1975 C CA . GLY A 1 262 ? 4.097 17.322 25.770 1.00 40.78 262 GLY A CA 1
ATOM 1976 C C . GLY A 1 262 ? 5.565 17.364 25.311 1.00 40.78 262 GLY A C 1
ATOM 1977 O O . GLY A 1 262 ? 6.479 17.055 26.068 1.00 40.78 262 GLY A O 1
ATOM 1978 N N . GLY A 1 263 ? 5.789 17.953 24.137 1.00 35.72 263 GLY A N 1
ATOM 1979 C CA . GLY A 1 263 ? 7.063 18.552 23.740 1.00 35.72 263 GLY A CA 1
ATOM 1980 C C . GLY A 1 263 ? 6.792 19.638 22.707 1.00 35.72 263 GLY A C 1
ATOM 1981 O O . GLY A 1 263 ? 6.629 19.343 21.529 1.00 35.72 263 GLY A O 1
ATOM 1982 N N . ALA A 1 264 ? 6.646 20.884 23.159 1.00 35.69 264 ALA A N 1
ATOM 1983 C CA . ALA A 1 264 ? 6.338 22.022 22.303 1.00 35.69 264 ALA A CA 1
ATOM 1984 C C . ALA A 1 264 ? 7.467 22.262 21.285 1.00 35.69 264 ALA A C 1
ATOM 1986 O O . ALA A 1 264 ? 8.514 22.804 21.632 1.00 35.69 264 ALA A O 1
ATOM 1987 N N . ALA A 1 265 ? 7.241 21.907 20.021 1.00 35.34 265 ALA A N 1
ATOM 1988 C CA . ALA A 1 265 ? 7.964 22.513 18.913 1.00 35.34 265 ALA A CA 1
ATOM 1989 C C . ALA A 1 265 ? 7.202 23.779 18.505 1.00 35.34 265 ALA A C 1
ATOM 1991 O O . ALA A 1 265 ? 6.103 23.724 17.954 1.00 35.34 265 ALA A O 1
ATOM 1992 N N . ALA A 1 266 ? 7.764 24.931 18.865 1.00 35.44 266 ALA A N 1
ATOM 1993 C CA . ALA A 1 266 ? 7.258 26.237 18.481 1.00 35.44 266 ALA A CA 1
ATOM 1994 C C . ALA A 1 266 ? 7.376 26.422 16.958 1.00 35.44 266 ALA A C 1
ATOM 1996 O O . ALA A 1 266 ? 8.470 26.365 16.404 1.00 35.44 266 ALA A O 1
ATOM 1997 N N . GLY A 1 267 ? 6.251 26.669 16.291 1.00 31.83 267 GLY A N 1
ATOM 1998 C CA . GLY A 1 267 ? 6.207 26.991 14.866 1.00 31.83 267 GLY A CA 1
ATOM 1999 C C . GLY A 1 267 ? 4.765 27.067 14.386 1.00 31.83 267 GLY A C 1
ATOM 2000 O O . GLY A 1 267 ? 4.135 26.048 14.138 1.00 31.83 267 GLY A O 1
ATOM 2001 N N . GLY A 1 268 ? 4.219 28.283 14.352 1.00 32.97 268 GLY A N 1
ATOM 2002 C CA . GLY A 1 268 ? 2.808 28.548 14.089 1.00 32.97 268 GLY A CA 1
ATOM 2003 C C . GLY A 1 268 ? 2.328 28.130 12.698 1.00 32.97 268 GLY A C 1
ATOM 2004 O O . GLY A 1 268 ? 3.029 28.287 11.703 1.00 32.97 268 GLY A O 1
ATOM 2005 N N . GLY A 1 269 ? 1.077 27.668 12.655 1.00 29.66 269 GLY A N 1
ATOM 2006 C CA . GLY A 1 269 ? 0.321 27.436 11.427 1.00 29.66 269 GLY A CA 1
ATOM 2007 C C . GLY A 1 269 ? -0.605 26.231 11.545 1.00 29.66 269 GLY A C 1
ATOM 2008 O O . GLY A 1 269 ? -0.224 25.140 11.150 1.00 29.66 269 GLY A O 1
ATOM 2009 N N . GLY A 1 270 ? -1.809 26.429 12.101 1.00 34.28 270 GLY A N 1
ATOM 2010 C CA . GLY A 1 270 ? -2.942 25.489 12.006 1.00 34.28 270 GLY A CA 1
ATOM 2011 C C . GLY A 1 270 ? -2.600 24.007 12.214 1.00 34.28 270 GLY A C 1
ATOM 2012 O O . GLY A 1 270 ? -2.954 23.180 11.380 1.00 34.28 270 GLY A O 1
ATOM 2013 N N . GLY A 1 271 ? -1.858 23.681 13.275 1.00 34.16 271 GLY A N 1
ATOM 2014 C CA . GLY A 1 271 ? -1.331 22.338 13.504 1.00 34.16 271 GLY A CA 1
ATOM 2015 C C . GLY A 1 271 ? -2.340 21.432 14.200 1.00 34.16 271 GLY A C 1
ATOM 2016 O O . GLY A 1 271 ? -2.690 21.671 15.356 1.00 34.16 271 GLY A O 1
ATOM 2017 N N . GLY A 1 272 ? -2.772 20.366 13.522 1.00 48.62 272 GLY A N 1
ATOM 2018 C CA . GLY A 1 272 ? -3.297 19.190 14.216 1.00 48.62 272 GLY A CA 1
ATOM 2019 C C . GLY A 1 272 ? -2.257 18.698 15.226 1.00 48.62 272 GLY A C 1
ATOM 2020 O O . GLY A 1 272 ? -1.056 18.797 14.969 1.00 48.62 272 GLY A O 1
ATOM 2021 N N . ALA A 1 273 ? -2.702 18.232 16.394 1.00 56.59 273 ALA A N 1
ATOM 2022 C CA . ALA A 1 273 ? -1.796 17.788 17.448 1.00 56.59 273 ALA A CA 1
ATOM 2023 C C . ALA A 1 273 ? -0.820 16.736 16.895 1.00 56.59 273 ALA A C 1
ATOM 2025 O O . ALA A 1 273 ? -1.249 15.722 16.342 1.00 56.59 273 ALA A O 1
ATOM 2026 N N . VAL A 1 274 ? 0.487 16.980 17.031 1.00 61.53 274 VAL A N 1
ATOM 2027 C CA . VAL A 1 274 ? 1.513 15.989 16.687 1.00 61.53 274 VAL A CA 1
ATOM 2028 C C . VAL A 1 274 ? 1.281 14.770 17.577 1.00 61.53 274 VAL A C 1
ATOM 2030 O O . VAL A 1 274 ? 1.307 14.876 18.806 1.00 61.53 274 VAL A O 1
ATOM 2033 N N . ARG A 1 275 ? 0.998 13.620 16.961 1.00 76.25 275 ARG A N 1
ATOM 2034 C CA . ARG A 1 275 ? 0.772 12.360 17.672 1.00 76.25 275 ARG A CA 1
ATOM 2035 C C . ARG A 1 275 ? 2.082 11.591 17.693 1.00 76.25 275 ARG A C 1
ATOM 2037 O O . ARG A 1 275 ? 2.797 11.549 16.696 1.00 76.25 275 ARG A O 1
ATOM 2044 N N . GLN A 1 276 ? 2.397 10.969 18.821 1.00 87.56 276 GLN A N 1
ATOM 2045 C CA . GLN A 1 276 ? 3.509 10.030 18.853 1.00 87.56 276 GLN A CA 1
ATOM 2046 C C . GLN A 1 276 ? 3.022 8.700 18.280 1.00 87.56 276 GLN A C 1
ATOM 2048 O O . GLN A 1 276 ? 1.926 8.244 18.605 1.00 87.56 276 GLN A O 1
ATOM 2053 N N . LEU A 1 277 ? 3.823 8.088 17.414 1.00 91.94 277 LEU A N 1
ATOM 2054 C CA . LEU A 1 277 ? 3.545 6.754 16.899 1.00 91.94 277 LEU A CA 1
ATOM 2055 C C . LEU A 1 277 ? 4.281 5.710 17.732 1.00 91.94 277 LEU A C 1
ATOM 2057 O O . LEU A 1 277 ? 5.457 5.873 18.061 1.00 91.94 277 LEU A O 1
ATOM 2061 N N . MET A 1 278 ? 3.577 4.631 18.034 1.00 93.19 278 MET A N 1
ATOM 2062 C CA . MET A 1 278 ? 4.095 3.437 18.681 1.00 93.19 278 MET A CA 1
ATOM 2063 C C . MET A 1 278 ? 4.036 2.263 17.708 1.00 93.19 278 MET A C 1
ATOM 2065 O O . MET A 1 278 ? 3.209 2.258 16.796 1.00 93.19 278 MET A O 1
ATOM 2069 N N . VAL A 1 279 ? 4.899 1.273 17.907 1.00 93.06 279 VAL A N 1
ATOM 2070 C CA . VAL A 1 279 ? 4.945 0.039 17.127 1.00 93.06 279 VAL A CA 1
ATOM 2071 C C . VAL A 1 279 ? 5.209 -1.167 18.014 1.00 93.06 279 VAL A C 1
ATOM 2073 O O . VAL A 1 279 ? 5.992 -1.085 18.959 1.00 93.06 279 VAL A O 1
ATOM 2076 N N . ASP A 1 280 ? 4.565 -2.279 17.682 1.00 92.06 280 ASP A N 1
ATOM 2077 C CA . ASP A 1 280 ? 4.857 -3.612 18.198 1.00 92.06 280 ASP A CA 1
ATOM 2078 C C . ASP A 1 280 ? 4.856 -4.580 17.010 1.00 92.06 280 ASP A C 1
ATOM 2080 O O . ASP A 1 280 ? 3.884 -4.631 16.255 1.00 92.06 280 ASP A O 1
ATOM 2084 N N . GLU A 1 281 ? 5.965 -5.294 16.816 1.00 87.19 281 GLU A N 1
ATOM 2085 C CA . GLU A 1 281 ? 6.207 -6.223 15.697 1.00 87.19 281 GLU A CA 1
ATOM 2086 C C . GLU A 1 281 ? 6.159 -7.695 16.153 1.00 87.19 281 GLU A C 1
ATOM 2088 O O . GLU A 1 281 ? 6.529 -8.598 15.405 1.00 87.19 281 GLU A O 1
ATOM 2093 N N . SER A 1 282 ? 5.756 -7.929 17.406 1.00 83.00 282 SER A N 1
ATOM 2094 C CA . SER A 1 282 ? 5.790 -9.227 18.090 1.00 83.00 282 SER A CA 1
ATOM 2095 C C . SER A 1 282 ? 4.433 -9.615 18.683 1.00 83.00 282 SER A C 1
ATOM 2097 O O . SER A 1 282 ? 4.360 -10.351 19.670 1.00 83.00 282 SER A O 1
ATOM 2099 N N . LEU A 1 283 ? 3.352 -9.101 18.095 1.00 84.81 283 LEU A N 1
ATOM 2100 C CA . LEU A 1 283 ? 2.002 -9.356 18.574 1.00 84.81 283 LEU A CA 1
ATOM 2101 C C . LEU A 1 283 ? 1.546 -10.770 18.203 1.00 84.81 283 LEU A C 1
ATOM 2103 O O . LEU A 1 283 ? 1.883 -11.324 17.160 1.00 84.81 283 LEU A O 1
ATOM 2107 N N . GLU A 1 284 ? 0.726 -11.338 19.081 1.00 83.44 284 GLU A N 1
ATOM 2108 C CA . GLU A 1 284 ? 0.016 -12.604 18.869 1.00 83.44 284 GLU A CA 1
ATOM 2109 C C . GLU A 1 284 ? -1.449 -12.460 19.327 1.00 83.44 284 GLU A C 1
ATOM 2111 O O . GLU A 1 284 ? -2.088 -13.408 19.787 1.00 83.44 284 GLU A O 1
ATOM 2116 N N . GLU A 1 285 ? -1.988 -11.238 19.241 1.00 84.38 285 GLU A N 1
ATOM 2117 C CA . GLU A 1 285 ? -3.343 -10.928 19.695 1.00 84.38 285 GLU A CA 1
ATOM 2118 C C . GLU A 1 285 ? -4.374 -11.659 18.821 1.00 84.38 285 GLU A C 1
ATOM 2120 O O . GLU A 1 285 ? -4.335 -11.527 17.591 1.00 84.38 285 GLU A O 1
ATOM 2125 N N . PRO A 1 286 ? -5.324 -12.407 19.410 1.00 84.12 286 PRO A N 1
ATOM 2126 C CA . PRO A 1 286 ? -6.343 -13.101 18.639 1.00 84.12 286 PRO A CA 1
ATOM 2127 C C . PRO A 1 286 ? -7.279 -12.102 17.948 1.00 84.12 286 PRO A C 1
ATOM 2129 O O . PRO A 1 286 ? -7.792 -11.172 18.569 1.00 84.12 286 PRO A O 1
ATOM 2132 N N . ILE A 1 287 ? -7.563 -12.335 16.666 1.00 81.75 287 ILE A N 1
ATOM 2133 C CA . ILE A 1 287 ? -8.516 -11.540 15.882 1.00 81.75 287 ILE A CA 1
ATOM 2134 C C . ILE A 1 287 ? -9.500 -12.454 15.153 1.00 81.75 287 ILE A C 1
ATOM 2136 O O . ILE A 1 287 ? -9.127 -13.491 14.612 1.00 81.75 287 ILE A O 1
ATOM 2140 N N . ALA A 1 288 ? -10.778 -12.081 15.129 1.00 76.44 288 ALA A N 1
ATOM 2141 C CA . ALA A 1 288 ? -11.784 -12.791 14.347 1.00 76.44 288 ALA A CA 1
ATOM 2142 C C . ALA A 1 288 ? -11.911 -12.191 12.940 1.00 76.44 288 ALA A C 1
ATOM 2144 O O . ALA A 1 288 ? -11.882 -10.969 12.755 1.00 76.44 288 ALA A O 1
ATOM 2145 N N . TRP A 1 289 ? -12.105 -13.056 11.947 1.00 69.50 289 TRP A N 1
ATOM 2146 C CA . TRP A 1 289 ? -12.456 -12.656 10.591 1.00 69.50 289 TRP A CA 1
ATOM 2147 C C . TRP A 1 289 ? -13.763 -11.850 10.629 1.00 69.50 289 TRP A C 1
ATOM 2149 O O . TRP A 1 289 ? -14.760 -12.290 11.200 1.00 69.50 289 TRP A O 1
ATOM 2159 N N . GLY A 1 290 ? -13.729 -10.629 10.089 1.00 62.47 290 GLY A N 1
ATOM 2160 C CA . GLY A 1 290 ? -14.835 -9.661 10.143 1.00 62.47 290 GLY A CA 1
ATOM 2161 C C . GLY A 1 290 ? -14.817 -8.669 11.320 1.00 62.47 290 GLY A C 1
ATOM 2162 O O . GLY A 1 290 ? -15.532 -7.673 11.264 1.00 62.47 290 GLY A O 1
ATOM 2163 N N . ALA A 1 291 ? -13.977 -8.855 12.349 1.00 51.66 291 ALA A N 1
ATOM 2164 C CA . ALA A 1 291 ? -13.942 -7.965 13.523 1.00 51.66 291 ALA A CA 1
ATOM 2165 C C . ALA A 1 291 ? -13.162 -6.651 13.315 1.00 51.66 291 ALA A C 1
ATOM 2167 O O . ALA A 1 291 ? -13.325 -5.710 14.090 1.00 51.66 291 ALA A O 1
ATOM 2168 N N . SER A 1 292 ? -12.297 -6.595 12.300 1.00 48.78 292 SER A N 1
ATOM 2169 C CA . SER A 1 292 ? -11.450 -5.442 11.944 1.00 48.78 292 SER A CA 1
ATOM 2170 C C . SER A 1 292 ? -12.211 -4.313 11.247 1.00 48.78 292 SER A C 1
ATOM 2172 O O . SER A 1 292 ? -11.707 -3.195 11.167 1.00 48.78 292 SER A O 1
ATOM 2174 N N . SER A 1 293 ? -13.403 -4.624 10.748 1.00 49.31 293 SER A N 1
ATOM 2175 C CA . SER A 1 293 ? -14.250 -3.788 9.912 1.00 49.31 293 SER A CA 1
ATOM 2176 C C . SER A 1 293 ? -15.635 -3.702 10.557 1.00 49.31 293 SER A C 1
ATOM 2178 O O . SER A 1 293 ? -16.607 -4.270 10.055 1.00 49.31 293 SER A O 1
ATOM 2180 N N . SER A 1 294 ? -15.722 -3.064 11.721 1.00 42.16 294 SER A N 1
ATOM 2181 C CA . SER A 1 294 ? -17.000 -2.875 12.418 1.00 42.16 294 SER A CA 1
ATOM 2182 C C . SER A 1 294 ? -17.979 -1.993 11.641 1.00 42.16 294 SER A C 1
ATOM 2184 O O . SER A 1 294 ? -19.150 -1.961 12.001 1.00 42.16 294 SER A O 1
ATOM 2186 N N . LEU A 1 295 ? -17.532 -1.361 10.545 1.00 48.00 295 LEU A N 1
ATOM 2187 C CA . LEU A 1 295 ? -18.425 -0.748 9.580 1.00 48.00 295 LEU A CA 1
ATOM 2188 C C . LEU A 1 295 ? -19.296 -1.823 8.894 1.00 48.00 295 LEU A C 1
ATOM 2190 O O . LEU A 1 295 ? -18.873 -2.472 7.935 1.00 48.00 295 LEU A O 1
ATOM 2194 N N . SER A 1 296 ? -20.511 -2.022 9.403 1.00 44.78 296 SER A N 1
ATOM 2195 C CA . SER A 1 296 ? -21.607 -2.703 8.714 1.00 44.78 296 SER A CA 1
ATOM 2196 C C . SER A 1 296 ? -22.493 -1.671 8.005 1.00 44.78 296 SER A C 1
ATOM 2198 O O . SER A 1 296 ? -22.898 -0.665 8.584 1.00 44.78 296 SER A O 1
ATOM 2200 N N . GLY A 1 297 ? -22.793 -1.914 6.729 1.00 48.84 297 GLY A N 1
ATOM 2201 C CA . GLY A 1 297 ? -23.700 -1.075 5.943 1.00 48.84 297 GLY A CA 1
ATOM 2202 C C . GLY A 1 297 ? -23.027 -0.244 4.841 1.00 48.84 297 GLY A C 1
ATOM 2203 O O . GLY A 1 297 ? -21.798 -0.185 4.745 1.00 48.84 297 GLY A O 1
ATOM 2204 N N . PRO A 1 298 ? -23.842 0.338 3.947 1.00 49.75 298 PRO A N 1
ATOM 2205 C CA . PRO A 1 298 ? -23.364 1.103 2.806 1.00 49.75 298 PRO A CA 1
ATOM 2206 C C . PRO A 1 298 ? -22.663 2.399 3.253 1.00 49.75 298 PRO A C 1
ATOM 2208 O O . PRO A 1 298 ? -23.128 3.034 4.199 1.00 49.75 298 PRO A O 1
ATOM 2211 N N . PRO A 1 299 ? -21.577 2.818 2.572 1.00 63.47 299 PRO A N 1
ATOM 2212 C CA . PRO A 1 299 ? -21.105 2.317 1.284 1.00 63.47 299 PRO A CA 1
ATOM 2213 C C . PRO A 1 299 ? -19.678 1.749 1.392 1.00 63.47 299 PRO A C 1
ATOM 2215 O O . PRO A 1 299 ? -18.705 2.441 1.103 1.00 63.47 299 PRO A O 1
ATOM 2218 N N . LEU A 1 300 ? -19.522 0.493 1.815 1.00 72.88 300 LEU A N 1
ATOM 2219 C CA . LEU A 1 300 ? -18.240 -0.209 1.700 1.00 72.88 300 LEU A CA 1
ATOM 2220 C C . LEU A 1 300 ? -18.136 -0.905 0.341 1.00 72.88 300 LEU A C 1
ATOM 2222 O O . LEU A 1 300 ? -18.969 -1.741 -0.002 1.00 72.88 300 LEU A O 1
ATOM 2226 N N . LEU A 1 301 ? -17.083 -0.587 -0.403 1.00 78.00 301 LEU A N 1
ATOM 2227 C CA . LEU A 1 301 ? -16.648 -1.334 -1.571 1.00 78.00 301 LEU A CA 1
ATOM 2228 C C . LEU A 1 301 ? -15.930 -2.602 -1.100 1.00 78.00 301 LEU A C 1
ATOM 2230 O O . LEU A 1 301 ? -14.980 -2.516 -0.321 1.00 78.00 301 LEU A O 1
ATOM 2234 N N . VAL A 1 302 ? -16.350 -3.760 -1.607 1.00 81.00 302 VAL A N 1
ATOM 2235 C CA . VAL A 1 302 ? -15.586 -5.012 -1.541 1.00 81.00 302 VAL A CA 1
ATOM 2236 C C . VAL A 1 302 ? -15.278 -5.417 -2.973 1.00 81.00 302 VAL A C 1
ATOM 2238 O O . VAL A 1 302 ? -16.183 -5.731 -3.740 1.00 81.00 302 VAL A O 1
ATOM 2241 N N . LEU A 1 303 ? -14.003 -5.366 -3.341 1.00 82.69 303 LEU A N 1
ATOM 2242 C CA . LEU A 1 303 ? -13.547 -5.588 -4.704 1.00 82.69 303 LEU A CA 1
ATOM 2243 C C . LEU A 1 303 ? -12.576 -6.772 -4.722 1.00 82.69 303 LEU A C 1
ATOM 2245 O O . LEU A 1 303 ? -11.474 -6.650 -4.178 1.00 82.69 303 LEU A O 1
ATOM 2249 N N . PRO A 1 304 ? -12.938 -7.906 -5.345 1.00 85.94 304 PRO A N 1
ATOM 2250 C CA . PRO A 1 304 ? -11.962 -8.924 -5.690 1.00 85.94 304 PRO A CA 1
ATOM 2251 C C . PRO A 1 304 ? -10.935 -8.358 -6.664 1.00 85.94 304 PRO A C 1
ATOM 2253 O O . PRO A 1 304 ? -11.269 -7.681 -7.637 1.00 85.94 304 PRO A O 1
ATOM 2256 N N . LEU A 1 305 ? -9.672 -8.651 -6.400 1.00 88.69 305 LEU A N 1
ATOM 2257 C CA . LEU A 1 305 ? -8.541 -8.222 -7.203 1.00 88.69 305 LEU A CA 1
ATOM 2258 C C . LEU A 1 305 ? -7.872 -9.449 -7.835 1.00 88.69 305 LEU A C 1
ATOM 2260 O O . LEU A 1 305 ? -8.028 -10.572 -7.339 1.00 88.69 305 LEU A O 1
ATOM 2264 N N . PRO A 1 306 ? -7.126 -9.266 -8.941 1.00 88.06 306 PRO A N 1
ATOM 2265 C CA . PRO A 1 306 ? -6.312 -10.331 -9.507 1.00 88.06 306 PRO A CA 1
ATOM 2266 C C . PRO A 1 306 ? -5.410 -10.983 -8.457 1.00 88.06 306 PRO A C 1
ATOM 2268 O O . PRO A 1 306 ? -5.041 -10.383 -7.449 1.00 88.06 306 PRO A O 1
ATOM 2271 N N . ASP A 1 307 ? -5.026 -12.224 -8.728 1.00 89.31 307 ASP A N 1
ATOM 2272 C CA . ASP A 1 307 ? -4.093 -12.990 -7.914 1.00 89.31 307 ASP A CA 1
ATOM 2273 C C . ASP A 1 307 ? -4.608 -13.392 -6.524 1.00 89.31 307 ASP A C 1
ATOM 2275 O O . ASP A 1 307 ? -3.833 -13.526 -5.575 1.00 89.31 307 ASP A O 1
ATOM 2279 N N . ALA A 1 308 ? -5.915 -13.653 -6.430 1.00 89.12 308 ALA A N 1
ATOM 2280 C CA . ALA A 1 308 ? -6.622 -14.009 -5.200 1.00 89.12 308 ALA A CA 1
ATOM 2281 C C . ALA A 1 308 ? -6.438 -12.979 -4.064 1.00 89.12 308 ALA A C 1
ATOM 2283 O O . ALA A 1 308 ? -6.306 -13.337 -2.888 1.00 89.12 308 ALA A O 1
ATOM 2284 N N . MET A 1 309 ? -6.406 -11.701 -4.444 1.00 90.62 309 MET A N 1
ATOM 2285 C CA . MET A 1 309 ? -6.350 -10.555 -3.542 1.00 90.62 309 MET A CA 1
ATOM 2286 C C . MET A 1 309 ? -7.725 -9.880 -3.468 1.00 90.62 309 MET A C 1
ATOM 2288 O O . MET A 1 309 ? -8.614 -10.153 -4.274 1.00 90.62 309 MET A O 1
ATOM 2292 N N . TYR A 1 310 ? -7.914 -8.982 -2.511 1.00 89.31 310 TYR A N 1
ATOM 2293 C CA . TYR A 1 310 ? -9.118 -8.169 -2.398 1.00 89.31 310 TYR A CA 1
ATOM 2294 C C . TYR A 1 310 ? -8.823 -6.818 -1.760 1.00 89.31 310 TYR A C 1
ATOM 2296 O O . TYR A 1 310 ? -7.855 -6.638 -1.019 1.00 89.31 310 TYR A O 1
ATOM 2304 N N . LEU A 1 311 ? -9.725 -5.888 -2.030 1.00 88.88 311 LEU A N 1
ATOM 2305 C CA . LEU A 1 311 ? -9.838 -4.605 -1.368 1.00 88.88 311 LEU A CA 1
ATOM 2306 C C . LEU A 1 311 ? -11.166 -4.553 -0.625 1.00 88.88 311 LEU A C 1
ATOM 2308 O O . LEU A 1 311 ? -12.210 -4.888 -1.184 1.00 88.88 311 LEU A O 1
ATOM 2312 N N . ARG A 1 312 ? -11.132 -4.041 0.600 1.00 86.50 312 ARG A N 1
ATOM 2313 C CA . ARG A 1 312 ? -12.310 -3.508 1.269 1.00 86.50 312 ARG A CA 1
ATOM 2314 C C . ARG A 1 312 ? -12.053 -2.079 1.732 1.00 86.50 312 ARG A C 1
ATOM 23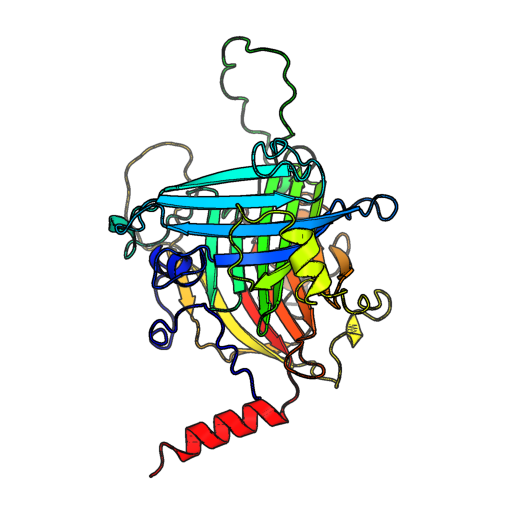16 O O . ARG A 1 312 ? -11.142 -1.833 2.512 1.00 86.50 312 ARG A O 1
ATOM 2323 N N . ALA A 1 313 ? -12.840 -1.126 1.251 1.00 86.56 313 ALA A N 1
ATOM 2324 C CA . ALA A 1 313 ? -12.663 0.286 1.582 1.00 86.56 313 ALA A CA 1
ATOM 2325 C C . ALA A 1 313 ? -13.986 1.059 1.489 1.00 86.56 313 ALA A C 1
ATOM 2327 O O . ALA A 1 313 ? -14.924 0.585 0.851 1.00 86.56 313 ALA A O 1
ATOM 2328 N N . PRO A 1 314 ? -14.092 2.250 2.094 1.00 84.06 314 PRO A N 1
ATOM 2329 C CA . PRO A 1 314 ? -15.221 3.148 1.859 1.00 84.06 314 PRO A CA 1
ATOM 2330 C C . PRO A 1 314 ? -15.329 3.518 0.373 1.00 84.06 314 PRO A C 1
ATOM 2332 O O . PRO A 1 314 ? -14.333 3.837 -0.256 1.00 84.06 314 PRO A O 1
ATOM 2335 N N . ALA A 1 315 ? -16.524 3.525 -0.210 1.00 81.44 315 ALA A N 1
ATOM 2336 C CA . ALA A 1 315 ? -16.713 4.042 -1.570 1.00 81.44 315 ALA A CA 1
ATOM 2337 C C . ALA A 1 315 ? -16.569 5.576 -1.611 1.00 81.44 315 ALA A C 1
ATOM 2339 O O . ALA A 1 315 ? -16.108 6.141 -2.600 1.00 81.44 315 ALA A O 1
ATOM 2340 N N . SER A 1 316 ? -16.918 6.236 -0.500 1.00 85.50 316 SER A N 1
ATOM 2341 C CA . SER A 1 316 ? -16.861 7.686 -0.335 1.00 85.50 316 SER A CA 1
ATOM 2342 C C . SER A 1 316 ? -16.402 8.060 1.070 1.00 85.50 316 SER A C 1
ATOM 2344 O O . SER A 1 316 ? -16.898 7.528 2.068 1.00 85.50 316 SER A O 1
ATOM 2346 N N . LEU A 1 317 ? -15.488 9.025 1.158 1.00 85.75 317 LEU A N 1
ATOM 2347 C CA . LEU A 1 317 ? -15.026 9.596 2.421 1.00 85.75 317 LEU A CA 1
ATOM 2348 C C . LEU A 1 317 ? -16.105 10.437 3.115 1.00 85.75 317 LEU A C 1
ATOM 2350 O O . LEU A 1 317 ? -16.065 10.569 4.333 1.00 85.75 317 LEU A O 1
ATOM 2354 N N . LYS A 1 318 ? -17.085 10.978 2.377 1.00 80.94 318 LYS A N 1
ATOM 2355 C CA . LYS A 1 318 ? -18.228 11.693 2.976 1.00 80.94 318 LYS A CA 1
ATOM 2356 C C . LYS A 1 318 ? -19.146 10.737 3.729 1.00 80.94 318 LYS A C 1
ATOM 2358 O O . LYS A 1 318 ? -19.487 10.968 4.885 1.00 80.94 318 LYS A O 1
ATOM 2363 N N . GLY A 1 319 ? -19.495 9.624 3.081 1.00 76.81 319 GLY A N 1
ATOM 2364 C CA . GLY A 1 319 ? -20.337 8.589 3.686 1.00 76.81 319 GLY A CA 1
ATOM 2365 C C . GLY A 1 319 ? -19.677 7.916 4.891 1.00 76.81 319 GLY A C 1
ATOM 2366 O O . GLY A 1 319 ? -20.369 7.430 5.780 1.00 76.81 319 GLY A O 1
ATOM 2367 N N . LEU A 1 320 ? -18.343 7.933 4.955 1.00 79.31 320 LEU A N 1
ATOM 2368 C CA . LEU A 1 320 ? -17.561 7.313 6.020 1.00 79.31 320 LEU A CA 1
ATOM 2369 C C . LEU A 1 320 ? -17.894 7.860 7.412 1.00 79.31 320 LEU A C 1
ATOM 2371 O O . LEU A 1 320 ? -18.164 7.084 8.329 1.00 79.31 320 LEU A O 1
ATOM 2375 N N . ARG A 1 321 ? -17.891 9.189 7.566 1.00 78.12 321 ARG A N 1
ATOM 2376 C CA . ARG A 1 321 ? -18.171 9.848 8.848 1.00 78.12 321 ARG A CA 1
ATOM 2377 C C . ARG A 1 321 ? -19.605 9.600 9.298 1.00 78.12 321 ARG A C 1
ATOM 2379 O O . ARG A 1 321 ? -19.830 9.241 10.451 1.00 78.12 321 ARG A O 1
ATOM 2386 N N . GLN A 1 322 ? -20.560 9.729 8.378 1.00 76.56 322 GLN A N 1
ATOM 2387 C CA . GLN A 1 322 ? -21.976 9.482 8.653 1.00 76.56 322 GLN A CA 1
ATOM 2388 C C . GLN A 1 322 ? -22.211 8.033 9.105 1.00 76.56 322 GLN A C 1
ATOM 2390 O O . GLN A 1 322 ? -22.870 7.802 10.118 1.00 76.56 322 GLN A O 1
ATOM 2395 N N . ALA A 1 323 ? -21.611 7.060 8.411 1.00 76.50 323 ALA A N 1
ATOM 2396 C CA . ALA A 1 323 ? -21.704 5.647 8.774 1.00 76.50 323 ALA A CA 1
ATOM 2397 C C . ALA A 1 323 ? -21.101 5.364 10.161 1.00 76.50 323 ALA A C 1
ATOM 2399 O O . ALA A 1 323 ? -21.697 4.645 10.965 1.00 76.50 323 ALA A O 1
ATOM 2400 N N . GLN A 1 324 ? -19.948 5.961 10.474 1.00 79.38 324 GLN A N 1
ATOM 2401 C CA . GLN A 1 324 ? -19.303 5.789 11.775 1.00 79.38 324 GLN A CA 1
ATOM 2402 C C . GLN A 1 324 ? -20.130 6.408 12.913 1.00 79.38 324 GLN A C 1
ATOM 2404 O O . GLN A 1 324 ? -20.306 5.765 13.944 1.00 79.38 324 GLN A O 1
ATOM 2409 N N . GLN A 1 325 ? -20.686 7.611 12.724 1.00 77.50 325 GLN A N 1
ATOM 2410 C CA . GLN A 1 325 ? -21.557 8.265 13.710 1.00 77.50 325 GLN A CA 1
ATOM 2411 C C . GLN A 1 325 ? -22.829 7.450 13.984 1.00 77.50 325 GLN A C 1
ATOM 2413 O O . GLN A 1 325 ? -23.204 7.254 15.140 1.00 77.50 325 GLN A O 1
ATOM 2418 N N . GLN A 1 326 ? -23.470 6.923 12.935 1.00 77.12 326 GLN A N 1
ATOM 2419 C CA . GLN A 1 326 ? -24.651 6.065 13.077 1.00 77.12 326 GLN A CA 1
ATOM 2420 C C . GLN A 1 326 ? -24.337 4.794 13.873 1.00 77.12 326 GLN A C 1
ATOM 2422 O O . GLN A 1 326 ? -25.108 4.402 14.748 1.00 77.12 326 GLN A O 1
ATOM 2427 N N . GLN A 1 327 ? -23.192 4.162 13.617 1.00 76.06 327 GLN A N 1
ATOM 2428 C CA . GLN A 1 327 ? -22.794 2.963 14.352 1.00 76.06 327 GLN A CA 1
ATOM 2429 C C . GLN A 1 327 ? -22.360 3.247 15.783 1.00 76.06 327 GLN A C 1
ATOM 2431 O O . GLN A 1 327 ? -22.666 2.448 16.663 1.00 76.06 327 GLN A O 1
ATOM 2436 N N . GLN A 1 328 ? -21.689 4.370 16.043 1.00 76.31 328 GLN A N 1
ATOM 2437 C CA . GLN A 1 328 ? -21.390 4.793 17.411 1.00 76.31 328 GLN A CA 1
ATOM 2438 C C . GLN A 1 328 ? -22.685 4.972 18.212 1.00 76.31 328 GLN A C 1
ATOM 2440 O O . GLN A 1 328 ? -22.786 4.446 19.318 1.00 76.31 328 GLN A O 1
ATOM 2445 N N . ALA A 1 329 ? -23.706 5.611 17.632 1.00 76.75 329 ALA A N 1
ATOM 2446 C CA . ALA A 1 329 ? -25.015 5.744 18.269 1.00 76.75 329 ALA A CA 1
ATOM 2447 C C . ALA A 1 329 ? -25.681 4.378 18.533 1.00 76.75 329 ALA A C 1
ATOM 2449 O O . ALA A 1 329 ? -26.222 4.148 19.614 1.00 76.75 329 ALA A O 1
ATOM 2450 N N . GLN A 1 330 ? -25.603 3.442 17.579 1.00 76.56 330 GLN A N 1
ATOM 2451 C CA . GLN A 1 330 ? -26.128 2.081 17.756 1.00 76.56 330 GLN A CA 1
ATOM 2452 C C . GLN A 1 330 ? -25.382 1.294 18.843 1.00 76.56 330 GLN A C 1
ATOM 2454 O O . GLN A 1 330 ? -26.019 0.605 19.635 1.00 76.56 330 GLN A O 1
ATOM 2459 N N . GLN A 1 331 ? -24.052 1.396 18.911 1.00 75.31 331 GLN A N 1
ATOM 2460 C CA . GLN A 1 331 ? -23.252 0.696 19.919 1.00 75.31 331 GLN A CA 1
ATOM 2461 C C . GLN A 1 331 ? -23.458 1.273 21.317 1.00 75.31 331 GLN A C 1
ATOM 2463 O O . GLN A 1 331 ? -23.609 0.502 22.263 1.00 75.31 331 GLN A O 1
ATOM 2468 N N . GLN A 1 332 ? -23.565 2.598 21.445 1.00 74.31 332 GLN A N 1
ATOM 2469 C CA . GLN A 1 332 ? -23.929 3.246 22.708 1.00 74.31 332 GLN A CA 1
ATOM 2470 C C . GLN A 1 332 ? -25.305 2.779 23.198 1.00 74.31 332 GLN A C 1
ATOM 2472 O O . GLN A 1 332 ? -25.460 2.455 24.373 1.00 74.31 332 GLN A O 1
ATOM 2477 N N . ALA A 1 333 ? -26.285 2.653 22.296 1.00 74.06 333 ALA A N 1
ATOM 2478 C CA . ALA A 1 333 ? -27.604 2.117 22.633 1.00 74.06 333 ALA A CA 1
ATOM 2479 C C . ALA A 1 333 ? -27.576 0.634 23.063 1.00 74.06 333 ALA A C 1
ATOM 2481 O O . ALA A 1 333 ? -28.476 0.187 23.768 1.00 74.06 333 ALA A O 1
ATOM 2482 N N . GLN A 1 334 ? -26.551 -0.125 22.662 1.00 74.25 334 GLN A N 1
ATOM 2483 C CA . GLN A 1 334 ? -26.360 -1.543 22.999 1.00 74.25 334 GLN A CA 1
ATOM 2484 C C . GLN A 1 334 ? -25.357 -1.770 24.148 1.00 74.25 334 GLN A C 1
ATOM 2486 O O . GLN A 1 334 ? -25.013 -2.915 24.435 1.00 74.25 334 GLN A O 1
ATOM 2491 N N . GLY A 1 335 ? -24.881 -0.707 24.810 1.00 66.00 335 GLY A N 1
ATOM 2492 C CA . GLY A 1 335 ? -23.912 -0.804 25.911 1.00 66.00 335 GLY A CA 1
ATOM 2493 C C . GLY A 1 335 ? -22.501 -1.230 25.482 1.00 66.00 335 GLY A C 1
ATOM 2494 O O . GLY A 1 335 ? -21.736 -1.725 26.304 1.00 66.00 335 GLY A O 1
ATOM 2495 N N . GLY A 1 336 ? -22.155 -1.078 24.201 1.00 60.78 336 GLY A N 1
ATOM 2496 C CA . GLY A 1 336 ?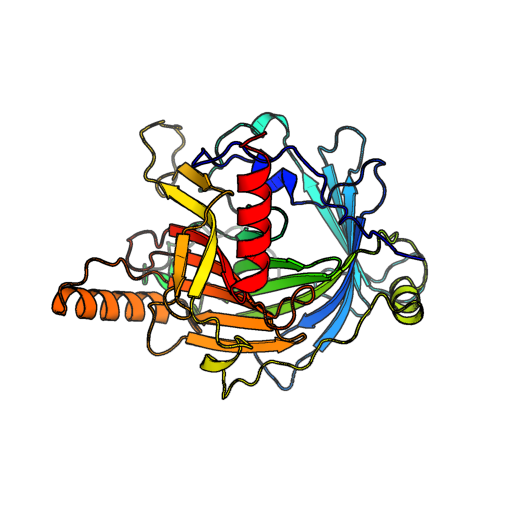 -20.821 -1.369 23.680 1.00 60.78 336 GLY A CA 1
ATOM 2497 C C . GLY A 1 336 ? -19.858 -0.190 23.852 1.00 60.78 336 GLY A C 1
ATOM 2498 O O . GLY A 1 336 ? -20.199 0.945 23.535 1.00 60.78 336 GLY A O 1
ATOM 2499 N N . GLU A 1 337 ? -18.628 -0.466 24.292 1.00 51.16 337 GLU A N 1
ATOM 2500 C CA . GLU A 1 337 ? -17.563 0.540 24.488 1.00 51.16 337 GLU A CA 1
ATOM 2501 C C . GLU A 1 337 ? -16.625 0.705 23.277 1.00 51.16 337 GLU A C 1
ATOM 2503 O O . GLU A 1 337 ? -15.649 1.455 23.328 1.00 51.16 337 GLU A O 1
ATOM 2508 N N . ARG A 1 338 ? -16.849 -0.021 22.174 1.00 54.78 338 ARG A N 1
ATOM 2509 C CA . ARG A 1 338 ? -15.849 -0.095 21.103 1.00 54.78 338 ARG A CA 1
ATOM 2510 C C . ARG A 1 338 ? -15.890 1.153 20.219 1.00 54.78 338 ARG A C 1
ATOM 2512 O O . ARG A 1 338 ? -16.893 1.455 19.582 1.00 54.78 338 ARG A O 1
ATOM 2519 N N . ALA A 1 339 ? -14.759 1.845 20.099 1.00 56.03 339 ALA A N 1
ATOM 2520 C CA . ALA A 1 339 ? -14.592 2.871 19.079 1.00 56.03 339 ALA A CA 1
ATOM 2521 C C . ALA A 1 339 ? -14.716 2.223 17.687 1.00 56.03 339 ALA A C 1
ATOM 2523 O O . ALA A 1 339 ? -13.888 1.404 17.281 1.00 56.03 339 ALA A O 1
ATOM 2524 N N . VAL A 1 340 ? -15.784 2.553 16.960 1.00 59.12 340 VAL A N 1
ATOM 2525 C CA . VAL A 1 340 ? -15.890 2.247 15.528 1.00 59.12 340 VAL A CA 1
ATOM 2526 C C . VAL A 1 340 ? -14.807 3.053 14.836 1.00 59.12 340 VAL A C 1
ATOM 2528 O O . VAL A 1 340 ? -14.722 4.244 15.098 1.00 59.12 340 VAL A O 1
ATOM 2531 N N . ALA A 1 341 ? -14.007 2.442 13.968 1.00 62.41 341 ALA A N 1
ATOM 2532 C CA . ALA A 1 341 ? -13.039 3.151 13.142 1.00 62.41 341 ALA A CA 1
ATOM 2533 C C . ALA A 1 341 ? -13.310 2.857 11.666 1.00 62.41 341 ALA A C 1
ATOM 2535 O O . ALA A 1 341 ? -13.702 1.749 11.290 1.00 62.41 341 ALA A O 1
ATOM 2536 N N . ALA A 1 342 ? -13.076 3.859 10.831 1.00 69.12 342 ALA A N 1
ATOM 2537 C CA . ALA A 1 342 ? -13.028 3.711 9.394 1.00 69.12 342 ALA A CA 1
ATOM 2538 C C . ALA A 1 342 ? -11.858 2.818 8.999 1.00 69.12 342 ALA A C 1
ATOM 2540 O O . ALA A 1 342 ? -10.711 3.210 9.191 1.00 69.12 342 ALA A O 1
ATOM 2541 N N . ALA A 1 343 ? -12.144 1.642 8.445 1.00 82.62 343 ALA A N 1
ATOM 2542 C CA . ALA A 1 343 ? -11.126 0.680 8.053 1.00 82.62 343 ALA A CA 1
ATOM 2543 C C . ALA A 1 343 ? -10.971 0.618 6.531 1.00 82.62 343 ALA A C 1
ATOM 2545 O O . ALA A 1 343 ? -11.948 0.475 5.793 1.00 82.62 343 ALA A O 1
ATOM 2546 N N . PHE A 1 344 ? -9.723 0.665 6.087 1.00 89.81 344 PHE A N 1
ATOM 2547 C CA . PHE A 1 344 ? -9.316 0.331 4.734 1.00 89.81 344 PHE A CA 1
ATOM 2548 C C . PHE A 1 344 ? -8.467 -0.923 4.806 1.00 89.81 344 PHE A C 1
ATOM 2550 O O . PHE A 1 344 ? -7.537 -1.008 5.605 1.00 89.81 344 PHE A O 1
ATOM 2557 N N . GLU A 1 345 ? -8.808 -1.905 3.996 1.00 90.88 345 GLU A N 1
ATOM 2558 C CA . GLU A 1 345 ? -8.299 -3.254 4.108 1.00 90.88 345 GLU A CA 1
ATOM 2559 C C . GLU A 1 345 ? -7.829 -3.738 2.743 1.00 90.88 345 GLU A C 1
ATOM 2561 O O . GLU A 1 345 ? -8.542 -3.658 1.740 1.00 90.88 345 GLU A O 1
ATOM 2566 N N . PHE A 1 346 ? -6.609 -4.256 2.726 1.00 93.44 346 PHE A N 1
ATOM 2567 C CA . PHE A 1 346 ? -6.020 -4.915 1.576 1.00 93.44 346 PHE A CA 1
ATOM 2568 C C . PHE A 1 346 ? -5.482 -6.260 2.018 1.00 93.44 346 PHE A C 1
ATOM 2570 O O . PHE A 1 346 ? -4.681 -6.333 2.948 1.00 93.44 346 PHE A O 1
ATOM 2577 N N . GLY A 1 347 ? -5.920 -7.326 1.362 1.00 92.44 347 GLY A N 1
ATOM 2578 C CA . GLY A 1 347 ? -5.531 -8.670 1.742 1.00 92.44 347 GLY A CA 1
ATOM 2579 C C . GLY A 1 347 ? -5.625 -9.660 0.604 1.00 92.44 347 GLY A C 1
ATOM 2580 O O . GLY A 1 347 ? -6.001 -9.327 -0.516 1.00 92.44 347 GLY A O 1
ATOM 2581 N N . GLY A 1 348 ? -5.281 -10.903 0.907 1.00 89.56 348 GLY A N 1
ATOM 2582 C CA . GLY A 1 348 ? -5.444 -12.009 -0.019 1.00 89.56 348 GLY A CA 1
ATOM 2583 C C . GLY A 1 348 ? -4.824 -13.298 0.478 1.00 89.56 348 GLY A C 1
ATOM 2584 O O . GLY A 1 348 ? -4.237 -13.365 1.564 1.00 89.56 348 GLY A O 1
ATOM 2585 N N . LEU A 1 349 ? -4.989 -14.340 -0.329 1.00 87.38 349 LEU A N 1
ATOM 2586 C CA . LEU A 1 349 ? -4.522 -15.675 0.020 1.00 87.38 349 LEU A CA 1
ATOM 2587 C C . LEU A 1 349 ? -3.001 -15.766 -0.073 1.00 87.38 349 LEU A C 1
ATOM 2589 O O . LEU A 1 349 ? -2.409 -15.407 -1.091 1.00 87.38 349 LEU A O 1
ATOM 2593 N N . LEU A 1 350 ? -2.372 -16.322 0.956 1.00 82.94 350 LEU A N 1
ATOM 2594 C CA . LEU A 1 350 ? -0.951 -16.642 0.964 1.00 82.94 350 LEU A CA 1
ATOM 2595 C C . LEU A 1 350 ? -0.628 -17.634 -0.165 1.00 82.94 350 LEU A C 1
ATOM 2597 O O . LEU A 1 350 ? -1.368 -18.579 -0.437 1.00 82.94 350 LEU A O 1
ATOM 2601 N N . ARG A 1 351 ? 0.489 -17.401 -0.852 1.00 76.75 351 ARG A N 1
ATOM 2602 C CA . ARG A 1 351 ? 1.108 -18.326 -1.809 1.00 76.75 351 ARG A CA 1
ATOM 2603 C C . ARG A 1 351 ? 1.908 -19.408 -1.088 1.00 76.75 351 ARG A C 1
ATOM 2605 O O . ARG A 1 351 ? 1.926 -20.546 -1.543 1.00 76.75 351 ARG A O 1
ATOM 2612 N N . SER A 1 352 ? 2.579 -19.061 0.011 1.00 69.00 352 SER A N 1
ATOM 2613 C CA . SER A 1 352 ? 3.451 -19.970 0.775 1.00 69.00 352 SER A CA 1
ATOM 2614 C C . SER A 1 352 ? 2.694 -20.980 1.647 1.00 69.00 352 SER A C 1
ATOM 2616 O O . SER A 1 352 ? 3.259 -21.981 2.099 1.00 69.00 352 SER A O 1
ATOM 2618 N N . MET A 1 353 ? 1.411 -20.728 1.898 1.00 65.56 353 MET A N 1
ATOM 2619 C CA . MET A 1 353 ? 0.569 -21.498 2.806 1.00 65.56 353 MET A CA 1
ATOM 2620 C C . MET A 1 353 ? -0.759 -21.785 2.115 1.00 65.56 353 MET A C 1
ATOM 2622 O O . MET A 1 353 ? -1.556 -20.867 1.938 1.00 65.56 353 MET A O 1
ATOM 2626 N N . GLU A 1 354 ? -1.006 -23.047 1.751 1.00 63.62 354 GLU A N 1
ATOM 2627 C CA . GLU A 1 354 ? -2.293 -23.466 1.187 1.00 63.62 354 GLU A CA 1
ATOM 2628 C C . GLU A 1 354 ? -3.440 -23.052 2.118 1.00 63.62 354 GLU A C 1
ATOM 2630 O O . GLU A 1 354 ? -3.616 -23.591 3.212 1.00 63.62 354 GLU A O 1
ATOM 2635 N N . GLY A 1 355 ? -4.179 -22.039 1.674 1.00 64.44 355 GLY A N 1
ATOM 2636 C CA . GLY A 1 355 ? -5.368 -21.504 2.322 1.00 64.44 355 GLY A CA 1
ATOM 2637 C C . GLY A 1 355 ? -5.164 -20.581 3.520 1.00 64.44 355 GLY A C 1
ATOM 2638 O O . GLY A 1 355 ? -6.121 -20.289 4.230 1.00 64.44 355 GLY A O 1
ATOM 2639 N N . GLY A 1 356 ? -3.946 -20.086 3.749 1.00 79.56 356 GLY A N 1
ATOM 2640 C CA . GLY A 1 356 ? -3.754 -18.956 4.658 1.00 79.56 356 GLY A CA 1
ATOM 2641 C C . GLY A 1 356 ? -4.176 -17.632 4.012 1.00 79.56 356 GLY A C 1
ATOM 2642 O O . GLY A 1 356 ? -4.094 -17.489 2.795 1.00 79.56 356 GLY A O 1
ATOM 2643 N N . LEU A 1 357 ? -4.585 -16.648 4.807 1.00 86.44 357 LEU A N 1
ATOM 2644 C CA . LEU A 1 357 ? -4.872 -15.279 4.371 1.00 86.44 357 LEU A CA 1
ATOM 2645 C C . LEU A 1 357 ? -4.005 -14.300 5.159 1.00 86.44 357 LEU A C 1
ATOM 2647 O O . LEU A 1 357 ? -3.786 -14.479 6.355 1.00 86.44 357 LEU A O 1
ATOM 2651 N N . GLN A 1 358 ? -3.540 -13.251 4.492 1.00 90.25 358 GLN A N 1
ATOM 2652 C CA . GLN A 1 358 ? -2.928 -12.096 5.141 1.00 90.25 358 GLN A CA 1
ATOM 2653 C C . GLN A 1 358 ? -3.631 -10.814 4.716 1.00 90.25 358 GLN A C 1
ATOM 2655 O O . GLN A 1 358 ? -4.158 -10.732 3.604 1.00 90.25 358 GLN A O 1
ATOM 2660 N N . ARG A 1 359 ? -3.615 -9.807 5.586 1.00 92.38 359 ARG A N 1
ATOM 2661 C CA . ARG A 1 359 ? -4.112 -8.471 5.265 1.00 92.38 359 ARG A CA 1
ATOM 2662 C C . ARG A 1 359 ? -3.393 -7.378 6.038 1.00 92.38 359 ARG A C 1
ATOM 2664 O O . ARG A 1 359 ? -2.855 -7.614 7.119 1.00 92.38 359 ARG A O 1
ATOM 2671 N N . VAL A 1 360 ? -3.447 -6.181 5.474 1.00 94.19 360 VAL A N 1
ATOM 2672 C CA . VAL A 1 360 ? -3.187 -4.917 6.155 1.00 94.19 360 VAL A CA 1
ATOM 2673 C C . VAL A 1 360 ? -4.516 -4.214 6.366 1.00 94.19 360 VAL A C 1
ATOM 2675 O O . VAL A 1 360 ? -5.331 -4.153 5.444 1.00 94.19 360 VAL A O 1
ATOM 2678 N N . VAL A 1 361 ? -4.722 -3.673 7.563 1.00 92.06 361 VAL A N 1
ATOM 2679 C CA . VAL A 1 361 ? -5.872 -2.821 7.874 1.00 92.06 361 VAL A CA 1
ATOM 2680 C C . VAL A 1 361 ? -5.364 -1.477 8.369 1.00 92.06 361 VAL A C 1
ATOM 2682 O O . VAL A 1 361 ? -4.546 -1.444 9.277 1.00 92.06 361 VAL A O 1
ATOM 2685 N N . VAL A 1 362 ? -5.850 -0.383 7.788 1.00 92.12 362 VAL A N 1
ATOM 2686 C CA . VAL A 1 362 ? -5.554 1.000 8.191 1.00 92.12 362 VAL A CA 1
ATOM 2687 C C . VAL A 1 362 ? -6.822 1.617 8.757 1.00 92.12 362 VAL A C 1
ATOM 2689 O O . VAL A 1 362 ? -7.865 1.576 8.099 1.00 92.12 362 VAL A O 1
ATOM 2692 N N . ARG A 1 363 ? -6.743 2.186 9.962 1.00 89.88 363 ARG A N 1
ATOM 2693 C CA . ARG A 1 363 ? -7.893 2.702 10.704 1.00 89.88 363 ARG A CA 1
ATOM 2694 C C . ARG A 1 363 ? -7.790 4.198 10.970 1.00 89.88 363 ARG A C 1
ATOM 2696 O O . ARG A 1 363 ? -6.766 4.694 11.436 1.00 89.88 363 ARG A O 1
ATOM 2703 N N . TYR A 1 364 ? -8.891 4.897 10.724 1.00 88.19 364 TYR A N 1
ATOM 2704 C CA . TYR A 1 364 ? -9.080 6.310 11.049 1.00 88.19 364 TYR A CA 1
ATOM 2705 C C . TYR A 1 364 ? -10.304 6.489 11.940 1.00 88.19 364 TYR A C 1
ATOM 2707 O O . TYR A 1 364 ? -11.298 5.779 11.790 1.00 88.19 364 TYR A O 1
ATOM 2715 N N . ASP A 1 365 ? -10.262 7.474 12.828 1.00 84.75 365 ASP A N 1
ATOM 2716 C CA . ASP A 1 365 ? -11.448 7.939 13.529 1.00 84.75 365 ASP A CA 1
ATOM 2717 C C . ASP A 1 365 ? -12.041 9.126 12.763 1.00 84.75 365 ASP A C 1
ATOM 2719 O O . ASP A 1 365 ? -11.605 10.260 12.937 1.00 84.75 365 ASP A O 1
ATOM 2723 N N . ALA A 1 366 ? -13.014 8.876 11.884 1.00 80.50 366 ALA A N 1
ATOM 2724 C CA . ALA A 1 366 ? -13.664 9.927 11.096 1.00 80.50 366 ALA A CA 1
ATOM 2725 C C . ALA A 1 366 ? -14.663 10.781 11.905 1.00 80.50 366 ALA A C 1
ATOM 2727 O O . ALA A 1 366 ? -15.078 11.844 11.435 1.00 80.50 366 ALA A O 1
ATOM 2728 N N . ALA A 1 367 ? -15.039 10.341 13.110 1.00 76.38 367 ALA A N 1
ATOM 2729 C CA . ALA A 1 367 ? -15.912 11.057 14.029 1.00 76.38 367 ALA A CA 1
ATOM 2730 C C . ALA A 1 367 ? -15.121 12.065 14.874 1.00 76.38 367 ALA A C 1
ATOM 2732 O O . ALA A 1 367 ? -15.683 13.080 15.293 1.00 76.38 367 ALA A O 1
ATOM 2733 N N . ALA A 1 368 ? -13.820 11.826 15.077 1.00 78.88 368 ALA A N 1
ATOM 2734 C CA . ALA A 1 368 ? -12.917 12.808 15.662 1.00 78.88 368 ALA A CA 1
ATOM 2735 C C . ALA A 1 368 ? -12.892 14.104 14.835 1.00 78.88 368 ALA A C 1
ATOM 2737 O O . ALA A 1 368 ? -12.995 14.094 13.605 1.00 78.88 368 ALA A O 1
ATOM 2738 N N . ALA A 1 369 ? -12.707 15.238 15.516 1.00 78.31 369 ALA A N 1
ATOM 2739 C CA . ALA A 1 369 ? -12.704 16.558 14.884 1.00 78.31 369 ALA A CA 1
ATOM 2740 C C . ALA A 1 369 ? -11.645 16.696 13.775 1.00 78.31 369 ALA A C 1
ATOM 2742 O O . ALA A 1 369 ? -11.871 17.410 12.801 1.00 78.31 369 ALA A O 1
ATOM 2743 N N . ASP A 1 370 ? -10.516 16.000 13.912 1.00 78.94 370 ASP A N 1
ATOM 2744 C CA . ASP A 1 370 ? -9.405 16.008 12.960 1.00 78.94 370 ASP A CA 1
ATOM 2745 C C . ASP A 1 370 ? -9.391 14.800 12.009 1.00 78.94 370 ASP A C 1
ATOM 2747 O O . ASP A 1 370 ? -8.508 14.710 11.154 1.00 78.94 370 ASP A O 1
ATOM 2751 N N . GLY A 1 371 ? -10.342 13.865 12.138 1.00 82.25 371 GLY A N 1
ATOM 2752 C CA . GLY A 1 371 ? -10.363 12.656 11.318 1.00 82.25 371 GLY A CA 1
ATOM 2753 C C . GLY A 1 371 ? -9.112 11.797 11.472 1.00 82.25 371 GLY A C 1
ATOM 2754 O O . GLY A 1 371 ? -8.630 11.266 10.471 1.00 82.25 371 GLY A O 1
ATOM 2755 N N . GLY A 1 372 ? -8.481 11.796 12.646 1.00 87.81 372 GLY A N 1
ATOM 2756 C CA . GLY A 1 372 ? -7.113 11.318 12.795 1.00 87.81 372 GLY A CA 1
ATOM 2757 C C . GLY A 1 372 ? -6.942 9.803 12.669 1.00 87.81 372 GLY A C 1
ATOM 2758 O O . GLY A 1 372 ? -7.812 9.007 13.022 1.00 87.81 372 GLY A O 1
ATOM 2759 N N . PHE A 1 373 ? -5.765 9.406 12.201 1.00 88.88 373 PHE A N 1
ATOM 2760 C CA . PHE A 1 373 ? -5.287 8.029 12.175 1.00 88.88 373 PHE A CA 1
ATOM 2761 C C . PHE A 1 373 ? -5.281 7.414 13.576 1.00 88.88 373 PHE A C 1
ATOM 2763 O O . PHE A 1 373 ? -4.860 8.051 14.549 1.00 88.88 373 PHE A O 1
ATOM 2770 N N . VAL A 1 374 ? -5.724 6.162 13.646 1.00 88.88 374 VAL A N 1
ATOM 2771 C CA . VAL A 1 374 ? -5.797 5.361 14.869 1.00 88.88 374 VAL A CA 1
ATOM 2772 C C . VAL A 1 374 ? -4.666 4.346 14.868 1.00 88.88 374 VAL A C 1
ATOM 2774 O O . VAL A 1 374 ? -3.747 4.449 15.679 1.00 88.88 374 VAL A O 1
ATOM 2777 N N . ASP A 1 375 ? -4.714 3.390 13.940 1.00 92.00 375 ASP A N 1
ATOM 2778 C CA . ASP A 1 375 ? -3.709 2.345 13.811 1.00 92.00 375 ASP A CA 1
ATOM 2779 C C . ASP A 1 375 ? -3.607 1.785 12.389 1.00 92.00 375 ASP A C 1
ATOM 2781 O O . ASP A 1 375 ? -4.437 2.042 11.514 1.00 92.00 375 ASP A O 1
ATOM 2785 N N . ALA A 1 376 ? -2.552 1.011 12.165 1.00 93.62 376 ALA A N 1
ATOM 2786 C CA . ALA A 1 376 ? -2.424 0.096 11.053 1.00 93.62 376 ALA A CA 1
ATOM 2787 C C . ALA A 1 376 ? -1.932 -1.261 11.574 1.00 93.62 376 ALA A C 1
ATOM 2789 O O . ALA A 1 376 ? -1.011 -1.312 12.392 1.00 93.62 376 ALA A O 1
ATOM 2790 N N . THR A 1 377 ? -2.546 -2.355 11.121 1.00 93.62 377 THR A N 1
ATOM 2791 C CA . THR A 1 377 ? -2.260 -3.720 11.592 1.00 93.62 377 THR A CA 1
ATOM 2792 C C . THR A 1 377 ? -1.910 -4.670 10.454 1.00 93.62 377 THR A C 1
ATOM 2794 O O . THR A 1 377 ? -2.535 -4.629 9.392 1.00 93.62 377 THR A O 1
ATOM 2797 N N . ARG A 1 378 ? -0.947 -5.569 10.699 1.00 93.56 378 ARG A N 1
ATOM 2798 C CA . ARG A 1 378 ? -0.722 -6.787 9.906 1.00 93.56 378 ARG A CA 1
ATOM 2799 C C . ARG A 1 378 ? -1.473 -7.930 10.568 1.00 93.56 378 ARG A C 1
ATOM 2801 O O . ARG A 1 378 ? -1.225 -8.248 11.729 1.00 93.56 378 ARG A O 1
ATOM 2808 N N . GLU A 1 379 ? -2.366 -8.573 9.827 1.00 91.25 379 GLU A N 1
ATOM 2809 C CA . GLU A 1 379 ? -3.193 -9.663 10.345 1.00 91.25 379 GLU A CA 1
ATOM 2810 C C . GLU A 1 379 ? -3.062 -10.906 9.463 1.00 91.25 379 GLU A C 1
ATOM 2812 O O . GLU A 1 379 ? -3.045 -10.807 8.232 1.00 91.25 379 GLU A O 1
ATOM 2817 N N . VAL A 1 380 ? -2.983 -12.083 10.089 1.00 88.75 380 VAL A N 1
ATOM 2818 C CA . VAL A 1 380 ? -2.822 -13.369 9.398 1.00 88.75 380 VAL A CA 1
ATOM 2819 C C . VAL A 1 380 ? -3.811 -14.405 9.928 1.00 88.75 380 VAL A C 1
ATOM 2821 O O . VAL A 1 380 ? -3.994 -14.559 11.134 1.00 88.75 380 VAL A O 1
ATOM 2824 N N . PHE A 1 381 ? -4.426 -15.148 9.009 1.00 84.44 381 PHE A N 1
ATOM 2825 C CA . PHE A 1 381 ? -5.418 -16.192 9.259 1.00 84.44 381 PHE A CA 1
ATOM 2826 C C . PHE A 1 381 ? -4.913 -17.491 8.646 1.00 84.44 381 PHE A C 1
ATOM 2828 O O . PHE A 1 381 ? -4.779 -17.618 7.433 1.00 84.44 381 PHE A O 1
ATOM 2835 N N . VAL A 1 382 ? -4.572 -18.454 9.489 1.00 77.44 382 VAL A N 1
ATOM 2836 C CA . VAL A 1 382 ? -3.827 -19.658 9.111 1.00 77.44 382 VAL A CA 1
ATOM 2837 C C . VAL A 1 382 ? -4.295 -20.811 9.982 1.00 77.44 382 VAL A C 1
ATOM 2839 O O . VAL A 1 382 ? -4.493 -20.658 11.185 1.00 77.44 382 VAL A O 1
ATOM 2842 N N . ARG A 1 383 ? -4.482 -21.989 9.382 1.00 65.69 383 ARG A N 1
ATOM 2843 C CA . ARG A 1 383 ? -4.973 -23.171 10.100 1.00 65.69 383 ARG A CA 1
ATOM 2844 C C . ARG A 1 383 ? -3.956 -23.656 11.147 1.00 65.69 383 ARG A C 1
ATOM 2846 O O . ARG A 1 383 ? -2.763 -23.773 10.860 1.00 65.69 383 ARG A O 1
ATOM 2853 N N . GLY A 1 384 ? -4.463 -24.009 12.330 1.00 55.44 384 GLY A N 1
ATOM 2854 C CA . GLY A 1 384 ? -3.730 -24.255 13.583 1.00 55.44 384 GLY A CA 1
ATOM 2855 C C . GLY A 1 384 ? -2.578 -25.274 13.616 1.00 55.44 384 GLY A C 1
ATOM 2856 O O . GLY A 1 384 ? -1.888 -25.327 14.618 1.00 55.44 384 GLY A O 1
ATOM 2857 N N . ASN A 1 385 ? -2.240 -26.020 12.559 1.00 45.88 385 ASN A N 1
ATOM 2858 C CA . ASN A 1 385 ? -1.227 -27.087 12.690 1.00 45.88 385 ASN A CA 1
ATOM 2859 C C . ASN A 1 385 ? 0.235 -26.658 12.439 1.00 45.88 385 ASN A C 1
ATOM 2861 O O . ASN A 1 385 ? 1.151 -27.409 12.784 1.00 45.88 385 ASN A O 1
ATOM 2865 N N . LYS A 1 386 ? 0.497 -25.498 11.815 1.00 47.38 386 LYS A N 1
ATOM 2866 C CA . LYS A 1 386 ? 1.881 -25.045 11.529 1.00 47.38 386 LYS A CA 1
ATOM 2867 C C . LYS A 1 386 ? 2.461 -24.128 12.612 1.00 47.38 386 LYS A C 1
ATOM 2869 O O . LYS A 1 386 ? 3.625 -24.300 12.966 1.00 47.38 386 LYS A O 1
ATOM 2874 N N . PHE A 1 387 ? 1.658 -23.236 13.193 1.00 45.19 387 PHE A N 1
ATOM 2875 C CA . PHE A 1 387 ? 2.116 -22.340 14.264 1.00 45.19 387 PHE A CA 1
ATOM 2876 C C . PHE A 1 387 ? 2.259 -23.060 15.606 1.00 45.19 387 PHE A C 1
ATOM 2878 O O . PHE A 1 387 ? 3.222 -22.807 16.321 1.00 45.19 387 PHE A O 1
ATOM 2885 N N . GLU A 1 388 ? 1.394 -24.032 15.914 1.00 42.03 388 GLU A N 1
ATOM 2886 C CA . GLU A 1 388 ? 1.552 -24.877 17.107 1.00 42.03 388 GLU A CA 1
ATOM 2887 C C . GLU A 1 388 ? 2.846 -25.697 17.064 1.00 42.03 388 GLU A C 1
ATOM 2889 O O . GLU A 1 388 ? 3.503 -25.864 18.087 1.00 42.03 388 GLU A O 1
ATOM 2894 N N . LYS A 1 389 ? 3.286 -26.145 15.879 1.00 43.78 389 LYS A N 1
ATOM 2895 C CA . LYS A 1 389 ? 4.577 -26.836 15.727 1.00 43.78 389 LYS A CA 1
ATOM 2896 C C . LYS A 1 389 ? 5.778 -25.905 15.905 1.00 43.78 389 LYS A C 1
ATOM 2898 O O . LYS A 1 389 ? 6.781 -26.355 16.448 1.00 43.78 389 LYS A O 1
ATOM 2903 N N . GLN A 1 390 ? 5.688 -24.640 15.488 1.00 41.19 390 GLN A N 1
ATOM 2904 C CA . GLN A 1 390 ? 6.757 -23.653 15.695 1.00 41.19 390 GLN A CA 1
ATOM 2905 C C . GLN A 1 390 ? 6.811 -23.158 17.147 1.00 41.19 390 GLN A C 1
ATOM 2907 O O . GLN A 1 390 ? 7.895 -23.106 17.721 1.00 41.19 390 GLN A O 1
ATOM 2912 N N . ALA A 1 391 ? 5.662 -22.925 17.788 1.00 37.56 391 ALA A N 1
ATOM 2913 C CA . ALA A 1 391 ? 5.583 -22.607 19.215 1.00 37.56 391 ALA A CA 1
ATOM 2914 C C . ALA A 1 391 ? 6.043 -23.788 20.094 1.00 37.56 391 ALA A C 1
ATOM 2916 O O . ALA A 1 391 ? 6.805 -23.600 21.040 1.00 37.56 391 ALA A O 1
ATOM 2917 N N . ALA A 1 392 ? 5.682 -25.028 19.739 1.00 41.31 392 ALA A N 1
ATOM 2918 C CA . ALA A 1 392 ? 6.151 -26.226 20.436 1.00 41.31 392 ALA A CA 1
ATOM 2919 C C . ALA A 1 392 ? 7.627 -26.563 20.159 1.00 41.31 392 ALA A C 1
ATOM 2921 O O . ALA A 1 392 ? 8.212 -27.335 20.917 1.00 41.31 392 ALA A O 1
ATOM 2922 N N . ALA A 1 393 ? 8.226 -26.040 19.085 1.00 42.50 393 ALA A N 1
ATOM 2923 C CA . ALA A 1 393 ? 9.662 -26.151 18.826 1.00 42.50 393 ALA A CA 1
ATOM 2924 C C . ALA A 1 393 ? 10.447 -25.091 19.615 1.00 42.50 393 ALA A C 1
ATOM 2926 O O . ALA A 1 393 ? 11.429 -25.439 20.261 1.00 42.50 393 ALA A O 1
ATOM 2927 N N . ALA A 1 394 ? 9.962 -23.845 19.658 1.00 39.22 394 ALA A N 1
ATOM 2928 C CA . ALA A 1 394 ? 10.564 -22.764 20.442 1.00 39.22 394 ALA A CA 1
ATOM 2929 C C . ALA A 1 394 ? 10.480 -23.011 21.962 1.00 39.22 394 ALA A C 1
ATOM 2931 O O . ALA A 1 394 ? 11.428 -22.734 22.693 1.00 39.22 394 ALA A O 1
ATOM 2932 N N . SER A 1 395 ? 9.387 -23.618 22.437 1.00 37.94 395 SER A N 1
ATOM 2933 C CA . SER A 1 395 ? 9.210 -23.993 23.848 1.00 37.94 395 SER A CA 1
ATOM 2934 C C . SER A 1 395 ? 10.009 -25.249 24.255 1.00 37.94 395 SER A C 1
ATOM 2936 O O . SER A 1 395 ? 10.228 -25.493 25.441 1.00 37.94 395 SER A O 1
ATOM 2938 N N . ARG A 1 396 ? 10.506 -26.029 23.281 1.00 42.72 396 ARG A N 1
ATOM 2939 C CA . ARG A 1 396 ? 11.409 -27.174 23.512 1.00 42.72 396 ARG A CA 1
ATOM 2940 C C . ARG A 1 396 ? 12.893 -26.806 23.493 1.00 42.72 396 ARG A C 1
ATOM 2942 O O . ARG A 1 396 ? 13.699 -27.583 23.982 1.00 42.72 396 ARG A O 1
ATOM 2949 N N . THR A 1 397 ? 13.255 -25.633 22.976 1.00 40.22 397 THR A N 1
ATOM 2950 C CA . THR A 1 397 ? 14.637 -25.121 22.997 1.00 40.22 397 THR A CA 1
ATOM 2951 C C . THR A 1 397 ? 14.955 -24.246 24.212 1.00 40.22 397 THR A C 1
ATOM 2953 O O . THR A 1 397 ? 16.102 -23.862 24.390 1.00 40.22 397 THR A O 1
ATOM 2956 N N . SER A 1 398 ? 13.970 -23.939 25.063 1.00 38.59 398 SER A N 1
ATOM 2957 C CA . SER A 1 398 ? 14.170 -23.225 26.336 1.00 38.59 398 SER A CA 1
ATOM 2958 C C . SER A 1 398 ? 14.180 -24.152 27.561 1.00 38.59 398 SER A C 1
ATOM 2960 O O . SER A 1 398 ? 14.096 -23.675 28.689 1.00 38.59 398 SER A O 1
ATOM 2962 N N . SER A 1 399 ? 14.217 -25.472 27.351 1.00 40.59 399 SER A N 1
ATOM 2963 C CA . SER A 1 399 ? 14.205 -26.496 28.406 1.00 40.59 399 SER A CA 1
ATOM 2964 C C . SER A 1 399 ? 15.275 -27.581 28.211 1.00 40.59 399 SER A C 1
ATOM 2966 O O . SER A 1 399 ? 15.078 -28.728 28.611 1.00 40.59 399 SER A O 1
ATOM 2968 N N . SER A 1 400 ? 16.424 -27.211 27.633 1.00 35.50 400 SER A N 1
ATOM 2969 C CA . SER A 1 400 ? 17.644 -28.032 27.626 1.00 35.50 400 SER A CA 1
ATOM 2970 C C . SER A 1 400 ? 18.850 -27.235 28.090 1.00 35.50 400 SER A C 1
ATOM 2972 O O . SER A 1 400 ? 19.094 -26.187 27.447 1.00 35.50 400 SER A O 1
#

Radius of gyration: 21.93 Å; Cα contacts (8 Å, |Δi|>4): 848; chains: 1; boundin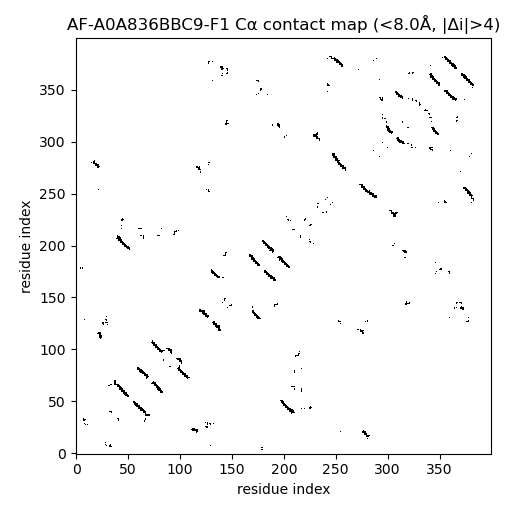g box: 56×63×57 Å

Nearest PDB structures (foldseek):
  3f5o-assembly1_B  TM=5.236E-01  e=2.461E+00  Homo sapiens
  4ae8-assembly2_D  TM=2.480E-01  e=4.946E-01  Homo sapiens
  4ae8-assembly1_A  TM=2.484E-01  e=5.504E-01  Homo sapiens
  4gah-assembly1_A  TM=2.495E-01  e=7.588E-01  Homo sapiens
  4ae8-assembly1_B  TM=2.555E-01  e=1.367E+00  Homo sapiens